Protein AF-0000000078892985 (afdb_homodimer)

Secondary structure (DSSP, 8-state):
----SS-EEEEEEEEEEETTEEEEEEEEEEEETTTTEEEEEEEEEESPSPSS-GGGTHHHHTTT-GGG-B--TTS--HHHHHHHTT-EEEEEEEEETTT--EEEEEEEEEEETTEEEEEEEEEEE---TTSTTTTT-EEEEPPEEEEEEEETTEEEEEEEEEEEETTS-EEEEEEEEEEEESSPPPTTPPPPPSEEEEEEEEEEEE-TTSSEEEEEEEEEEE---S-SS--SPPPP--/----SS-EEEEEEEEEEETTEEEEEEEEEEEETTTTEEEEEEEEEESPSPSS-GGGTHHHHTTT-GGG-B--TTS--HHHHHHHTT-EEEEEEEEETTT--EEEEEEEEEEETTEEEEEEEEEEE---TTSTTTTT-EEEEPPEEEEEEEETTEEEEEEEEEEEETTS-EEEEEEEEEEEESSPPPTTPPPPPSEEEEEEEEEEEE-TTSSEEEEEEEEEEE---S-SS--SPPPP--

Organism: Nematostella vectensis (NCBI:txid45351)

Sequence (476 aa):
MSLSKDAMKLHLILEGSVNGHCFEIHGEGEGKAFEGEQWSKFTVKKGGPLPFSFDLIAPCLKYGSKPFVKYPDDMTDFFKAAVENGGLSWERTMSLEQDGGFCSVVNTSKLDKDGLHYHMTFQGINLDPNGPVMKKMTMGWLPSVETNIPRGNTLVGDINMLLKVNDGSFLRVKFVTVYRFMKPVPAGFKMPPHHFIAFKLTRVENDADCNVVLLHEWGKAFSCFLPENPTLQLPKLKMSLSKDAMKLHLILEGSVNGHCFEIHGEGEGKAFEGEQWSKFTVKKGGPLPFSFDLIAPCLKYGSKPFVKYPDDMTDFFKAAVENGGLSWERTMSLEQDGGFCSVVNTSKLDKDGLHYHMTFQGINLDPNGPVMKKMTMGWLPSVETNIPRGNTLVGDINMLLKVNDGSFLRVKFVTVYRFMKPVPAGFKMPPHHFIAFKLTRVENDADCNVVLLHEWGKAFSCFLPENPTLQLPKLK

Radius of gyration: 23.19 Å; Cα contacts (8 Å, |Δi|>4): 1267; chains: 2; bounding box: 56×68×55 Å

Foldseek 3Di:
DADDQDKAKEWEWEWEDAARQTWIKIKIWIAGQAQQKIKIKMFTPPRPPPLWAPQVCLCCVPVVQQSSAHEDPPWDDLQRLQQVVFWKKKWKKKAFPVFRKIKIKIWIWHADPRGIYMYMYMYMHRGHCPDQGSNNFWDHWDKWKWKWADDPQKIKIWTWTWIAGNVGDTTIMIMIMIMHRPDDDDPPDDHTHTWMKIKDKDFDDADPSRSMTMIMMGIYIDHPPDDPDDPDDDDDPD/DADDQDKAKEWEWEWEDAARQTWIKIKIWIAGQAQQKIKIKMFTPPRPPPLWAPQVCLCCVPVVPQSSAHEDPPWDDLQRLLQVVFWKKKKKKKAFPVFRKIKIKIWIWHADPRGIYIYMYMYMHRGHCPDCGSNNFWDHWDKWKWKWADDPQKIKIWTWTWIAGNVGDTTIMIMIMIMHRPDDDDPPDDHTHTWMKIKDKDFDDAPPSRSMTMIMMGIYIDHPPDDPDDPDDDDDPD

Nearest PDB structures (foldseek):
  5lk4-assembly1_A  TM=9.755E-01  e=3.912E-30  Discosoma sp.
  8b7g-assembly1_A  TM=9.700E-01  e=2.233E-29  Discosoma sp.
  8arm-assembly1_A  TM=9.745E-01  e=8.707E-29  Discosoma sp.
  8u24-assembly1_A  TM=9.718E-01  e=2.731E-28  Corynactis californica
  8u21-assembly1_A  TM=9.761E-01  e=4.221E-28  Corynactis californica

pLDDT: mean 93.92, std 5.72, range [58.09, 98.81]

Structure (mmCIF, N/CA/C/O backbone):
data_AF-0000000078892985-model_v1
#
loop_
_entity.id
_entity.type
_entity.pdbx_description
1 polymer 'Uncharacterized protein'
#
loop_
_atom_site.group_PDB
_atom_site.id
_atom_site.type_symbol
_atom_site.label_atom_id
_atom_site.label_alt_id
_atom_site.label_comp_id
_atom_site.label_asym_id
_atom_site.label_entity_id
_atom_site.label_seq_id
_atom_site.pdbx_PDB_ins_code
_atom_site.Cartn_x
_atom_site.Cartn_y
_atom_site.Cartn_z
_atom_site.occupancy
_atom_site.B_iso_or_equiv
_atom_site.auth_seq_id
_atom_site.auth_comp_id
_atom_site.auth_asym_id
_atom_site.auth_atom_id
_atom_site.pdbx_PDB_model_num
ATOM 1 N N . MET A 1 1 ? 16.859 -16.016 -24.875 1 76.5 1 MET A N 1
ATOM 2 C CA . MET A 1 1 ? 15.461 -16.141 -25.266 1 76.5 1 MET A CA 1
ATOM 3 C C . MET A 1 1 ? 14.672 -14.914 -24.828 1 76.5 1 MET A C 1
ATOM 5 O O . MET A 1 1 ? 15.023 -14.258 -23.844 1 76.5 1 MET A O 1
ATOM 9 N N . SER A 1 2 ? 13.586 -14.57 -25.766 1 85.69 2 SER A N 1
ATOM 10 C CA . SER A 1 2 ? 12.812 -13.367 -25.484 1 85.69 2 SER A CA 1
ATOM 11 C C . SER A 1 2 ? 11.336 -13.688 -25.266 1 85.69 2 SER A C 1
ATOM 13 O O . SER A 1 2 ? 10.852 -14.719 -25.75 1 85.69 2 SER A O 1
ATOM 15 N N . LEU A 1 3 ? 10.773 -12.93 -24.438 1 89.94 3 LEU A N 1
ATOM 16 C CA . LEU A 1 3 ? 9.336 -13.062 -24.234 1 89.94 3 LEU A CA 1
ATOM 17 C C . LEU A 1 3 ? 8.57 -12.703 -25.5 1 89.94 3 LEU A C 1
ATOM 19 O O . LEU A 1 3 ? 8.969 -11.812 -26.25 1 89.94 3 LEU A O 1
ATOM 23 N N . SER A 1 4 ? 7.562 -13.414 -25.609 1 85.06 4 SER A N 1
ATOM 24 C CA . SER A 1 4 ? 6.715 -13.188 -26.781 1 85.06 4 SER A CA 1
ATOM 25 C C . SER A 1 4 ? 5.699 -12.078 -26.516 1 85.06 4 SER A C 1
ATOM 27 O O . SER A 1 4 ? 5.246 -11.898 -25.391 1 85.06 4 SER A O 1
ATOM 29 N N . LYS A 1 5 ? 5.32 -11.422 -27.594 1 84.44 5 LYS A N 1
ATOM 30 C CA . LYS A 1 5 ? 4.242 -10.438 -27.531 1 84.44 5 LYS A CA 1
ATOM 31 C C . LYS A 1 5 ? 2.877 -11.125 -27.5 1 84.44 5 LYS A C 1
ATOM 33 O O . LYS A 1 5 ? 1.882 -10.531 -27.094 1 84.44 5 LYS A O 1
ATOM 38 N N . ASP A 1 6 ? 2.914 -12.328 -27.922 1 88.31 6 ASP A N 1
ATOM 39 C CA . ASP A 1 6 ? 1.694 -13.133 -27.891 1 88.31 6 ASP A CA 1
ATOM 40 C C . ASP A 1 6 ? 1.544 -13.859 -26.562 1 88.31 6 ASP A C 1
ATOM 42 O O . ASP A 1 6 ? 2.438 -13.805 -25.703 1 88.31 6 ASP A O 1
ATOM 46 N N . ALA A 1 7 ? 0.354 -14.445 -26.516 1 91.81 7 ALA A N 1
ATOM 47 C CA . ALA A 1 7 ? 0.102 -15.203 -25.297 1 91.81 7 ALA A CA 1
ATOM 48 C C . ALA A 1 7 ? 1.139 -16.297 -25.109 1 91.81 7 ALA A C 1
ATOM 50 O O . ALA A 1 7 ? 1.478 -17.016 -26.047 1 91.81 7 ALA A O 1
ATOM 51 N N . MET A 1 8 ? 1.674 -16.359 -23.922 1 92.75 8 MET A N 1
ATOM 52 C CA . MET A 1 8 ? 2.672 -17.359 -23.562 1 92.75 8 MET A CA 1
ATOM 53 C C . MET A 1 8 ? 2.129 -18.312 -22.516 1 92.75 8 MET A C 1
ATOM 55 O O . MET A 1 8 ? 1.428 -17.891 -21.594 1 92.75 8 MET A O 1
ATOM 59 N N . LYS A 1 9 ? 2.586 -19.516 -22.688 1 94.31 9 LYS A N 1
ATOM 60 C CA . LYS A 1 9 ? 2.152 -20.516 -21.719 1 94.31 9 LYS A CA 1
ATOM 61 C C . LYS A 1 9 ? 2.943 -20.406 -20.422 1 94.31 9 LYS A C 1
ATOM 63 O O . LYS A 1 9 ? 4.078 -19.922 -20.406 1 94.31 9 LYS A O 1
ATOM 68 N N . LEU A 1 10 ? 2.301 -20.828 -19.406 1 93.88 10 LEU A N 1
ATOM 69 C CA . LEU A 1 10 ? 2.982 -20.922 -18.125 1 93.88 10 LEU A CA 1
ATOM 70 C C . LEU A 1 10 ? 2.744 -22.281 -17.484 1 93.88 10 LEU A C 1
ATOM 72 O O . LEU A 1 10 ? 1.665 -22.859 -17.625 1 93.88 10 LEU A O 1
ATOM 76 N N . HIS A 1 11 ? 3.736 -22.766 -16.828 1 95.75 11 HIS A N 1
ATOM 77 C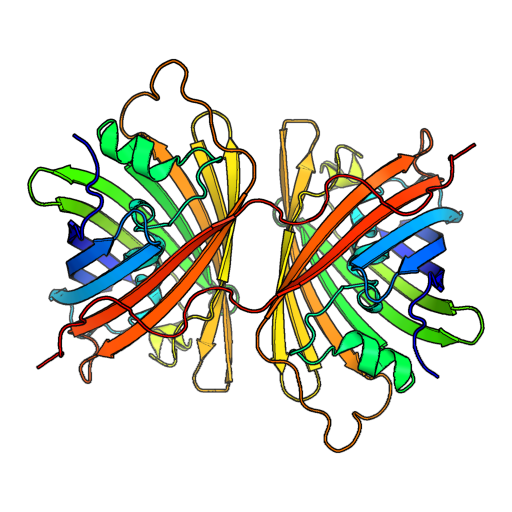 CA . HIS A 1 11 ? 3.748 -24.016 -16.078 1 95.75 11 HIS A CA 1
ATOM 78 C C . HIS A 1 11 ? 4.258 -23.781 -14.648 1 95.75 11 HIS A C 1
ATOM 80 O O . HIS A 1 11 ? 5.301 -23.156 -14.453 1 95.75 11 HIS A O 1
ATOM 86 N N . LEU A 1 12 ? 3.506 -24.328 -13.695 1 96.62 12 LEU A N 1
ATOM 87 C CA . LEU A 1 12 ? 3.891 -24.047 -12.312 1 96.62 12 LEU A CA 1
ATOM 88 C C . LEU A 1 12 ? 3.766 -25.312 -11.461 1 96.62 12 LEU A C 1
ATOM 90 O O . LEU A 1 12 ? 2.807 -26.062 -11.602 1 96.62 12 LEU A O 1
ATOM 94 N N . ILE A 1 13 ? 4.766 -25.562 -10.703 1 97.75 13 ILE A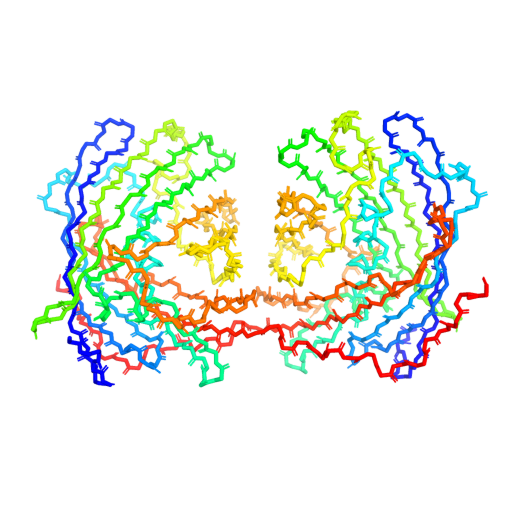 N 1
ATOM 95 C CA . ILE A 1 13 ? 4.727 -26.562 -9.648 1 97.75 13 ILE A CA 1
ATOM 96 C C . ILE A 1 13 ? 5.016 -25.922 -8.297 1 97.75 13 ILE A C 1
ATOM 98 O O . ILE A 1 13 ? 6.023 -25.219 -8.141 1 97.75 13 ILE A O 1
ATOM 102 N N . LEU A 1 14 ? 4.133 -26.125 -7.355 1 97.94 14 LEU A N 1
ATOM 103 C CA . LEU A 1 14 ? 4.305 -25.641 -5.988 1 97.94 14 LEU A CA 1
ATOM 104 C C . LEU A 1 14 ? 4.227 -26.797 -4.992 1 97.94 14 LEU A C 1
ATOM 106 O O . LEU A 1 14 ? 3.287 -27.594 -5.027 1 97.94 14 LEU A O 1
ATOM 110 N N . GLU A 1 15 ? 5.215 -26.906 -4.234 1 98.62 15 GLU A N 1
ATOM 111 C CA . GLU A 1 15 ? 5.207 -27.797 -3.072 1 98.62 15 GLU A CA 1
ATOM 112 C C . GLU A 1 15 ? 5.227 -27 -1.771 1 98.62 15 GLU A C 1
ATOM 114 O O . GLU A 1 15 ? 5.941 -26 -1.661 1 98.62 15 GLU A O 1
ATOM 119 N N . GLY A 1 16 ? 4.398 -27.469 -0.833 1 98.31 16 GLY A N 1
ATOM 120 C CA . GLY A 1 16 ? 4.387 -26.656 0.38 1 98.31 16 GLY A CA 1
ATOM 121 C C . GLY A 1 16 ? 3.777 -27.391 1.566 1 98.31 16 GLY A C 1
ATOM 122 O O . GLY A 1 16 ? 3.475 -28.578 1.485 1 98.31 16 GLY A O 1
ATOM 123 N N . SER A 1 17 ? 3.777 -26.672 2.611 1 98.81 17 SER A N 1
ATOM 124 C CA . SER A 1 17 ? 3.145 -27.141 3.844 1 98.81 17 SER A CA 1
ATOM 125 C C . SER A 1 17 ? 2.516 -25.969 4.605 1 98.81 17 SER A C 1
ATOM 127 O O . SER A 1 17 ? 3.057 -24.859 4.621 1 98.81 17 SER A O 1
ATOM 129 N N . VAL A 1 18 ? 1.396 -26.25 5.188 1 98.69 18 VAL A N 1
ATOM 130 C CA . VAL A 1 18 ? 0.729 -25.328 6.09 1 98.69 18 VAL A CA 1
ATOM 131 C C . VAL A 1 18 ? 0.391 -26.031 7.402 1 98.69 18 VAL A C 1
ATOM 133 O O . VAL A 1 18 ? -0.338 -27.031 7.406 1 98.69 18 VAL A O 1
ATOM 136 N N . ASN A 1 19 ? 0.901 -25.484 8.469 1 98.5 19 ASN A N 1
ATOM 137 C CA . ASN A 1 19 ? 0.7 -26.094 9.781 1 98.5 19 ASN A CA 1
ATOM 138 C C . ASN A 1 19 ? 0.963 -27.594 9.742 1 98.5 19 ASN A C 1
ATOM 140 O O . ASN A 1 19 ? 0.179 -28.375 10.281 1 98.5 19 ASN A O 1
ATOM 144 N N . GLY A 1 20 ? 1.975 -27.953 8.992 1 98.06 20 GLY A N 1
ATOM 145 C CA . GLY A 1 20 ? 2.406 -29.344 8.961 1 98.06 20 GLY A CA 1
ATOM 146 C C . GLY A 1 20 ? 1.74 -30.156 7.867 1 98.06 20 GLY A C 1
ATOM 147 O O . GLY A 1 20 ? 2.164 -31.266 7.57 1 98.06 20 GLY A O 1
ATOM 148 N N . HIS A 1 21 ? 0.676 -29.734 7.27 1 98.69 21 HIS A N 1
ATOM 149 C CA . HIS A 1 21 ? 0.018 -30.438 6.172 1 98.69 21 HIS A CA 1
ATOM 150 C C . HIS A 1 21 ? 0.73 -30.188 4.848 1 98.69 21 HIS A C 1
ATOM 152 O O . HIS A 1 21 ? 0.757 -29.047 4.363 1 98.69 21 HIS A O 1
ATOM 158 N N . CYS A 1 22 ? 1.201 -31.234 4.242 1 98.75 22 CYS A N 1
ATOM 159 C CA . CYS A 1 22 ? 1.949 -31.109 2.996 1 98.75 22 CYS A CA 1
ATOM 160 C C . CYS A 1 22 ? 1.02 -31.203 1.792 1 98.75 22 CYS A C 1
ATOM 162 O O . CYS A 1 22 ? 0.033 -31.938 1.815 1 98.75 22 CYS A O 1
ATOM 164 N N . PHE A 1 23 ? 1.357 -30.484 0.758 1 98.69 23 PHE A N 1
ATOM 165 C CA . PHE A 1 23 ? 0.546 -30.5 -0.454 1 98.69 23 PHE A CA 1
ATOM 166 C C . PHE A 1 23 ? 1.401 -30.188 -1.679 1 98.69 23 PHE A C 1
ATOM 168 O O . PHE A 1 23 ? 2.545 -29.75 -1.551 1 98.69 23 PHE A O 1
ATOM 175 N N . GLU A 1 24 ? 0.915 -30.5 -2.842 1 98.69 24 GLU A N 1
ATOM 176 C CA . GLU A 1 24 ? 1.517 -30.219 -4.141 1 98.69 24 GLU A CA 1
ATOM 177 C C . GLU A 1 24 ? 0.474 -29.703 -5.129 1 98.69 24 GLU A C 1
ATOM 179 O O . GLU A 1 24 ? -0.606 -30.281 -5.258 1 98.69 24 GLU A O 1
ATOM 184 N N . ILE A 1 25 ? 0.801 -28.625 -5.758 1 98.25 25 ILE A N 1
ATOM 185 C CA . ILE A 1 25 ? -0.111 -28 -6.715 1 98.25 25 ILE A CA 1
ATOM 186 C C . ILE A 1 25 ? 0.585 -27.844 -8.062 1 98.25 25 ILE A C 1
ATOM 188 O O . ILE A 1 25 ? 1.754 -27.453 -8.125 1 98.25 25 ILE A O 1
ATOM 192 N N . HIS A 1 26 ? -0.128 -28.172 -9.094 1 98.19 26 HIS A N 1
ATOM 193 C CA . HIS A 1 26 ? 0.319 -27.922 -10.453 1 98.19 26 HIS A CA 1
ATOM 194 C C . HIS A 1 26 ? -0.543 -26.859 -11.125 1 98.19 26 HIS A C 1
ATOM 196 O O . HIS A 1 26 ? -1.755 -26.797 -10.906 1 98.19 26 HIS A O 1
ATOM 202 N N . GLY A 1 27 ? 0.111 -26.062 -11.836 1 96.56 27 GLY A N 1
ATOM 203 C CA . GLY A 1 27 ? -0.599 -25 -12.555 1 96.56 27 GLY A CA 1
ATOM 204 C C . GLY A 1 27 ? -0.214 -24.922 -14.016 1 96.56 27 GLY A C 1
ATOM 205 O O . GLY A 1 27 ? 0.947 -25.125 -14.375 1 96.56 27 GLY A O 1
ATOM 206 N N . GLU A 1 28 ? -1.186 -24.625 -14.844 1 95.94 28 GLU A N 1
ATOM 207 C CA . GLU A 1 28 ? -1.007 -24.297 -16.25 1 95.94 28 GLU A CA 1
ATOM 208 C C . GLU A 1 28 ? -1.878 -23.109 -16.672 1 95.94 28 GLU A C 1
ATOM 210 O O . GLU A 1 28 ? -2.98 -22.938 -16.141 1 95.94 28 GLU A O 1
ATOM 215 N N . GLY A 1 29 ? -1.331 -22.375 -17.578 1 94.81 29 GLY A N 1
ATOM 216 C CA . GLY A 1 29 ? -2.076 -21.203 -18.016 1 94.81 29 GLY A CA 1
ATOM 217 C C . GLY A 1 29 ? -1.387 -20.438 -19.141 1 94.81 29 GLY A C 1
ATOM 218 O O . GLY A 1 29 ? -0.546 -21 -19.844 1 94.81 29 GLY A O 1
ATOM 219 N N . GLU A 1 30 ? -1.881 -19.297 -19.344 1 94.31 30 GLU A N 1
ATOM 220 C CA . GLU A 1 30 ? -1.261 -18.406 -20.328 1 94.31 30 GLU A CA 1
ATOM 221 C C . GLU A 1 30 ? -1.401 -16.953 -19.922 1 94.31 30 GLU A C 1
ATOM 223 O O . GLU A 1 30 ? -2.23 -16.609 -19.078 1 94.31 30 GLU A O 1
ATOM 228 N N . GLY A 1 31 ? -0.557 -16.188 -20.5 1 94.25 31 GLY A N 1
ATOM 229 C CA . GLY A 1 31 ? -0.594 -14.75 -20.25 1 94.25 31 GLY A CA 1
ATOM 230 C C . GLY A 1 31 ? 0.036 -13.938 -21.375 1 94.25 31 GLY A C 1
ATOM 231 O O . GLY A 1 31 ? 0.688 -14.492 -22.266 1 94.25 31 GLY A O 1
ATOM 232 N N . LYS A 1 32 ? -0.316 -12.719 -21.375 1 94 32 LYS A N 1
ATOM 233 C CA . LYS A 1 32 ? 0.289 -11.742 -22.266 1 94 32 LYS A CA 1
ATOM 234 C C . LYS A 1 32 ? 1.248 -10.828 -21.531 1 94 32 LYS A C 1
ATOM 236 O O . LYS A 1 32 ? 0.817 -9.883 -20.859 1 94 32 LYS A O 1
ATOM 241 N N . ALA A 1 33 ? 2.494 -11.062 -21.766 1 92.12 33 ALA A N 1
ATOM 242 C CA . ALA A 1 33 ? 3.561 -10.445 -20.969 1 92.12 33 ALA A CA 1
ATOM 243 C C . ALA A 1 33 ? 3.555 -8.93 -21.125 1 92.12 33 ALA A C 1
ATOM 245 O O . ALA A 1 33 ? 4.027 -8.211 -20.234 1 92.12 33 ALA A O 1
ATOM 246 N N . PHE A 1 34 ? 3.033 -8.438 -22.219 1 94.31 34 PHE A N 1
ATOM 247 C CA . PHE A 1 34 ? 3.154 -7.008 -22.469 1 94.31 34 PHE A CA 1
ATOM 248 C C . PHE A 1 34 ? 1.799 -6.32 -22.359 1 94.31 34 PHE A C 1
ATOM 250 O O . PHE A 1 34 ? 1.684 -5.121 -22.609 1 94.31 34 PHE A O 1
ATOM 257 N N . GLU A 1 35 ? 0.813 -7.105 -21.938 1 92.94 35 GLU A N 1
ATOM 258 C CA . GLU A 1 35 ? -0.516 -6.52 -21.781 1 92.94 35 GLU A CA 1
ATOM 259 C C . GLU A 1 35 ? -0.977 -6.582 -20.328 1 92.94 35 GLU A C 1
ATOM 261 O O . GLU A 1 35 ? -1.98 -5.965 -19.953 1 92.94 35 GLU A O 1
ATOM 266 N N . GLY A 1 36 ? -0.284 -7.367 -19.516 1 94.38 36 GLY A N 1
ATOM 267 C CA . GLY A 1 36 ? -0.538 -7.348 -18.078 1 94.38 36 GLY A CA 1
ATOM 268 C C . GLY A 1 36 ? -1.62 -8.32 -17.656 1 94.38 36 GLY A C 1
ATOM 269 O O . GLY A 1 36 ? -2.182 -8.195 -16.562 1 94.38 36 GLY A O 1
ATOM 270 N N . GLU A 1 37 ? -1.958 -9.258 -18.531 1 94.69 37 GLU A N 1
ATOM 271 C CA . GLU A 1 37 ? -3.045 -10.195 -18.266 1 94.69 37 GLU A CA 1
ATOM 272 C C . GLU A 1 37 ? -2.549 -11.633 -18.25 1 94.69 37 GLU A C 1
ATOM 274 O O . GLU A 1 37 ? -1.743 -12.023 -19.094 1 94.69 37 GLU A O 1
ATOM 279 N N . GLN A 1 38 ? -3.094 -12.406 -17.328 1 95.38 38 GLN A N 1
ATOM 280 C CA . GLN A 1 38 ? -2.803 -13.836 -17.297 1 95.38 38 GLN A CA 1
ATOM 281 C C . GLN A 1 38 ? -3.906 -14.609 -16.594 1 95.38 38 GLN A C 1
ATOM 283 O O . GLN A 1 38 ? -4.641 -14.047 -15.773 1 95.38 38 GLN A O 1
ATOM 288 N N . TRP A 1 39 ? -4.023 -15.836 -16.938 1 95.25 39 TRP A N 1
ATOM 289 C CA . TRP A 1 39 ? -4.852 -16.766 -16.188 1 95.25 39 TRP A CA 1
ATOM 290 C C . TRP A 1 39 ? -4.145 -18.109 -16.016 1 95.25 39 TRP A C 1
ATOM 292 O O . TRP A 1 39 ? -3.236 -18.438 -16.781 1 95.25 39 TRP A O 1
ATOM 302 N N . SER A 1 40 ? -4.52 -18.812 -15 1 95.88 40 SER A N 1
ATOM 303 C CA . SER A 1 40 ? -3.996 -20.156 -14.766 1 95.88 40 SER A CA 1
ATOM 304 C C . SER A 1 40 ? -5.023 -21.031 -14.062 1 95.88 40 SER A C 1
ATOM 306 O O . SER A 1 40 ? -5.816 -20.547 -13.258 1 95.88 40 SER A O 1
ATOM 308 N N . LYS A 1 41 ? -4.965 -22.25 -14.461 1 96.81 41 LYS A N 1
ATOM 309 C CA . LYS A 1 41 ? -5.699 -23.312 -13.766 1 96.81 41 LYS A CA 1
ATOM 310 C C . LYS A 1 41 ? -4.777 -24.109 -12.852 1 96.81 41 LYS A C 1
ATOM 312 O O . LYS A 1 41 ? -3.748 -24.625 -13.289 1 96.81 41 LYS A O 1
ATOM 317 N N . PHE A 1 42 ? -5.18 -24.203 -11.625 1 97.25 42 PHE A N 1
ATOM 318 C CA . PHE A 1 42 ? -4.359 -24.906 -10.648 1 97.25 42 PHE A CA 1
ATOM 319 C C . PHE A 1 42 ? -5.07 -26.156 -10.141 1 97.25 42 PHE A C 1
ATOM 321 O O . PHE A 1 42 ? -6.285 -26.141 -9.914 1 97.25 42 PHE A O 1
ATOM 328 N N . THR A 1 43 ? -4.324 -27.203 -10 1 98 43 THR A N 1
ATOM 329 C CA . THR A 1 43 ? -4.848 -28.469 -9.492 1 98 43 THR A CA 1
ATOM 330 C C . THR A 1 43 ? -4.023 -28.953 -8.305 1 98 43 THR A C 1
ATOM 332 O O . THR A 1 43 ? -2.797 -29.062 -8.398 1 98 43 THR A O 1
ATOM 335 N N . VAL A 1 44 ? -4.699 -29.266 -7.238 1 98.25 44 VAL A N 1
ATOM 336 C CA . VAL A 1 44 ? -4.047 -29.922 -6.109 1 98.25 44 VAL A CA 1
ATOM 337 C C . VAL A 1 44 ? -3.781 -31.391 -6.438 1 98.25 44 VAL A C 1
ATOM 339 O O . VAL A 1 44 ? -4.711 -32.188 -6.504 1 98.25 44 VAL A O 1
ATOM 342 N N . LYS A 1 45 ? -2.539 -31.688 -6.543 1 98.62 45 LYS A N 1
ATOM 343 C CA . LYS A 1 45 ? -2.166 -33.031 -6.957 1 98.62 45 LYS A CA 1
ATOM 344 C C . LYS A 1 45 ? -1.958 -33.938 -5.75 1 98.62 45 LYS A C 1
ATOM 346 O O . LYS A 1 45 ? -2.189 -35.156 -5.828 1 98.62 45 LYS A O 1
ATOM 351 N N . LYS A 1 46 ? -1.5 -33.438 -4.758 1 98.44 46 LYS A N 1
ATOM 352 C CA . LYS A 1 46 ? -1.303 -34.156 -3.496 1 98.44 46 LYS A CA 1
ATOM 353 C C . LYS A 1 46 ? -1.761 -33.281 -2.311 1 98.44 46 LYS A C 1
ATOM 355 O O . LYS A 1 46 ? -1.594 -32.062 -2.312 1 98.44 46 LYS A O 1
ATOM 360 N N . GLY A 1 47 ? -2.334 -34.031 -1.316 1 97.94 47 GLY A N 1
ATOM 361 C CA . GLY A 1 47 ? -2.686 -33.375 -0.074 1 97.94 47 GLY A CA 1
ATOM 362 C C . GLY A 1 47 ? -4.059 -32.719 -0.114 1 97.94 47 GLY A C 1
ATOM 363 O O . GLY A 1 47 ? -4.391 -31.906 0.754 1 97.94 47 GLY A O 1
ATOM 364 N N . GLY A 1 48 ? -4.852 -33 -1.164 1 95.44 48 GLY A N 1
ATOM 365 C CA . GLY A 1 48 ? -6.191 -32.438 -1.25 1 95.44 48 GLY A CA 1
ATOM 366 C C . GLY A 1 48 ? -7.23 -33.281 -0.535 1 95.44 48 GLY A C 1
ATOM 367 O O . GLY A 1 48 ? -6.984 -34.438 -0.221 1 95.44 48 GLY A O 1
ATOM 368 N N . PRO A 1 49 ? -8.289 -32.719 -0.323 1 97 49 PRO A N 1
ATOM 369 C CA . PRO A 1 49 ? -8.594 -31.281 -0.302 1 97 49 PRO A CA 1
ATOM 370 C C . PRO A 1 49 ? -7.789 -30.516 0.746 1 97 49 PRO A C 1
ATOM 372 O O . PRO A 1 49 ? -7.551 -31.031 1.842 1 97 49 PRO A O 1
ATOM 375 N N . LEU A 1 50 ? -7.375 -29.359 0.472 1 98.19 50 LEU A N 1
ATOM 376 C CA . LEU A 1 50 ? -6.566 -28.562 1.396 1 98.19 50 LEU A CA 1
ATOM 377 C C . LEU A 1 50 ? -7.348 -28.234 2.664 1 98.19 50 LEU A C 1
ATOM 379 O O . LEU A 1 50 ? -8.523 -27.859 2.594 1 98.19 50 LEU A O 1
ATOM 383 N N . PRO A 1 51 ? -6.777 -28.359 3.744 1 98.19 51 PRO A N 1
ATOM 384 C CA . PRO A 1 51 ? -7.473 -28.031 4.992 1 98.19 51 PRO A CA 1
ATOM 385 C C . PRO A 1 51 ? -7.453 -26.547 5.305 1 98.19 51 PRO A C 1
ATOM 387 O O . PRO A 1 51 ? -7.672 -26.141 6.449 1 98.19 51 PRO A O 1
ATOM 390 N N . PHE A 1 52 ? -7.113 -25.766 4.438 1 98.44 52 PHE A N 1
ATOM 391 C CA . PHE A 1 52 ? -7.09 -24.312 4.547 1 98.44 52 PHE A CA 1
ATOM 392 C C . PHE A 1 52 ? -7.57 -23.656 3.252 1 98.44 52 PHE A C 1
ATOM 394 O O . PHE A 1 52 ? -7.742 -24.344 2.238 1 98.44 52 PHE A O 1
ATOM 401 N N . SER A 1 53 ? -7.797 -22.391 3.297 1 97.81 53 SER A N 1
ATOM 402 C CA . SER A 1 53 ? -8.312 -21.656 2.146 1 97.81 53 SER A CA 1
ATOM 403 C C . SER A 1 53 ? -7.266 -21.547 1.042 1 97.81 53 SER A C 1
ATOM 405 O O . SER A 1 53 ? -6.117 -21.172 1.299 1 97.81 53 SER A O 1
ATOM 407 N N . PHE A 1 54 ? -7.707 -21.812 -0.193 1 97.75 54 PHE A N 1
ATOM 408 C CA . PHE A 1 54 ? -6.836 -21.672 -1.355 1 97.75 54 PHE A CA 1
ATOM 409 C C . PHE A 1 54 ? -6.344 -20.234 -1.498 1 97.75 54 PHE A C 1
ATOM 411 O O . PHE A 1 54 ? -5.266 -20 -2.039 1 97.75 54 PHE A O 1
ATOM 418 N N . ASP A 1 55 ? -7.059 -19.297 -0.946 1 97.38 55 ASP A N 1
ATOM 419 C CA . ASP A 1 55 ? -6.723 -17.875 -1.046 1 97.38 55 ASP A CA 1
ATOM 420 C C . ASP A 1 55 ? -5.375 -17.594 -0.384 1 97.38 55 ASP A C 1
ATOM 422 O O . ASP A 1 55 ? -4.711 -16.609 -0.721 1 97.38 55 ASP A O 1
ATOM 426 N N . LEU A 1 56 ? -4.996 -18.438 0.532 1 97.94 56 LEU A N 1
ATOM 427 C CA . LEU A 1 56 ? -3.717 -18.234 1.205 1 97.94 56 LEU A CA 1
ATOM 428 C C . LEU A 1 56 ? -2.562 -18.312 0.214 1 97.94 56 LEU A C 1
ATOM 430 O O . LEU A 1 56 ? -1.604 -17.547 0.303 1 97.94 56 LEU A O 1
ATOM 434 N N . ILE A 1 57 ? -2.654 -19.219 -0.738 1 97.25 57 ILE A N 1
ATOM 435 C CA . ILE A 1 57 ? -1.512 -19.484 -1.603 1 97.25 57 ILE A CA 1
ATOM 436 C C . ILE A 1 57 ? -1.701 -18.781 -2.947 1 97.25 57 ILE A 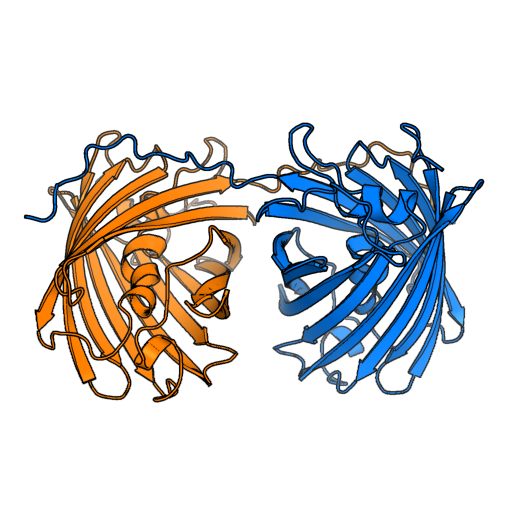C 1
ATOM 438 O O . ILE A 1 57 ? -0.752 -18.656 -3.723 1 97.25 57 ILE A O 1
ATOM 442 N N . ALA A 1 58 ? -2.906 -18.281 -3.242 1 96.5 58 ALA A N 1
ATOM 443 C CA . ALA A 1 58 ? -3.25 -17.703 -4.539 1 96.5 58 ALA A CA 1
ATOM 444 C C . ALA A 1 58 ? -2.281 -16.578 -4.914 1 96.5 58 ALA A C 1
ATOM 446 O O . ALA A 1 58 ? -1.807 -16.516 -6.051 1 96.5 58 ALA A O 1
ATOM 447 N N . PRO A 1 59 ? -1.891 -15.703 -3.98 1 94.75 59 PRO A N 1
ATOM 448 C CA . PRO A 1 59 ? -0.969 -14.633 -4.355 1 94.75 59 PRO A CA 1
ATOM 449 C C . PRO A 1 59 ? 0.394 -15.156 -4.805 1 94.75 59 PRO A C 1
ATOM 451 O O . PRO A 1 59 ? 1.074 -14.508 -5.605 1 94.75 59 PRO A O 1
ATOM 454 N N . CYS A 1 60 ? 0.785 -16.219 -4.305 1 92.06 60 CYS A N 1
ATOM 455 C CA . CYS A 1 60 ? 2.07 -16.797 -4.684 1 92.06 60 CYS A CA 1
ATOM 456 C C . CYS A 1 60 ? 2.002 -17.406 -6.078 1 92.06 60 CYS A C 1
ATOM 458 O O . CYS A 1 60 ? 3 -17.438 -6.801 1 92.06 60 CYS A O 1
ATOM 460 N N . LEU A 1 61 ? 0.892 -17.844 -6.359 1 87.88 61 LEU A N 1
ATOM 461 C CA . LEU A 1 61 ? 0.685 -18.484 -7.652 1 87.88 61 LEU A CA 1
ATOM 462 C C . LEU A 1 61 ? 0.545 -17.453 -8.758 1 87.88 61 LEU A C 1
ATOM 464 O O . LEU A 1 61 ? 1.068 -17.641 -9.859 1 87.88 61 LEU A O 1
ATOM 468 N N . LYS A 1 62 ? -0.067 -16.375 -8.422 1 79.44 62 LYS A N 1
ATOM 469 C CA . LYS A 1 62 ? -0.335 -15.398 -9.469 1 79.44 62 LYS A CA 1
ATOM 470 C C . LYS A 1 62 ? 0.495 -14.133 -9.258 1 79.44 62 LYS A C 1
ATOM 472 O O . LYS A 1 62 ? 1.327 -13.789 -10.102 1 79.44 62 LYS A O 1
ATOM 477 N N . TYR A 1 63 ? 0.378 -13.469 -8.102 1 74.69 63 TYR A N 1
ATOM 478 C CA . TYR A 1 63 ? 1.171 -12.289 -7.789 1 74.69 63 TYR A CA 1
ATOM 479 C C . TYR A 1 63 ? 2.662 -12.594 -7.855 1 74.69 63 TYR A C 1
ATOM 481 O O . TYR A 1 63 ? 3.477 -11.703 -8.094 1 74.69 63 TYR A O 1
ATOM 489 N N . GLY A 1 64 ? 2.998 -13.82 -7.906 1 71.56 64 GLY A N 1
ATOM 490 C CA . GLY A 1 64 ? 4.379 -14.25 -8.047 1 71.56 64 GLY A CA 1
ATOM 491 C C . GLY A 1 64 ? 4.832 -14.344 -9.492 1 71.56 64 GLY A C 1
ATOM 492 O O . GLY A 1 64 ? 6.027 -14.477 -9.766 1 71.56 64 GLY A O 1
ATOM 493 N N . SER A 1 65 ? 3.852 -14.203 -10.375 1 82.5 65 SER A N 1
ATOM 494 C CA . SER A 1 65 ? 4.172 -14.289 -11.797 1 82.5 65 SER A CA 1
ATOM 495 C C . SER A 1 65 ? 4.391 -12.906 -12.398 1 82.5 65 SER A C 1
ATOM 497 O O . SER A 1 65 ? 3.689 -12.516 -13.336 1 82.5 65 SER A O 1
ATOM 499 N N . LYS A 1 66 ? 5.387 -12.305 -12.055 1 92.44 66 LYS A N 1
ATOM 500 C CA . LYS A 1 66 ? 5.676 -10.891 -12.281 1 92.44 66 LYS A CA 1
ATOM 501 C C . LYS A 1 66 ? 6.023 -10.625 -13.742 1 92.44 66 LYS A C 1
ATOM 503 O O . LYS A 1 66 ? 5.766 -9.539 -14.258 1 92.44 66 LYS A O 1
ATOM 508 N N . PRO A 1 67 ? 6.453 -11.633 -14.445 1 94.06 67 PRO A N 1
ATOM 509 C CA . PRO A 1 67 ? 6.828 -11.367 -15.836 1 94.06 67 PRO A CA 1
ATOM 510 C C . PRO A 1 67 ? 5.633 -10.977 -16.703 1 94.06 67 PRO A C 1
ATOM 512 O O . PRO A 1 67 ? 5.812 -10.453 -17.797 1 94.06 67 PRO A O 1
ATOM 515 N N . PHE A 1 68 ? 4.461 -11.18 -16.266 1 94.12 68 PHE A N 1
ATOM 516 C CA . PHE A 1 68 ? 3.279 -10.844 -17.062 1 94.12 68 PHE A CA 1
ATOM 517 C C . PHE A 1 68 ? 2.777 -9.445 -16.703 1 94.12 68 PHE A C 1
ATOM 519 O O . PHE A 1 68 ? 1.797 -8.969 -17.281 1 94.12 68 PHE A O 1
ATOM 526 N N . VAL A 1 69 ? 3.426 -8.758 -15.836 1 95.06 69 VAL A N 1
ATOM 527 C CA . VAL A 1 69 ? 3.043 -7.395 -15.484 1 95.06 69 VAL A CA 1
ATOM 528 C C . VAL A 1 69 ? 3.354 -6.453 -16.656 1 95.06 69 VAL A C 1
ATOM 530 O O . VAL A 1 69 ? 4.422 -6.543 -17.25 1 95.06 69 VAL A O 1
ATOM 533 N N . LYS A 1 70 ? 2.457 -5.625 -16.984 1 94.75 70 LYS A N 1
ATOM 534 C CA . LYS A 1 70 ? 2.699 -4.625 -18.016 1 94.75 70 LYS A CA 1
ATOM 535 C C . LYS A 1 70 ? 3.492 -3.443 -17.469 1 94.75 70 LYS A C 1
ATOM 537 O O . LYS A 1 70 ? 3.068 -2.797 -16.516 1 94.75 70 LYS A O 1
ATOM 542 N N . TYR A 1 71 ? 4.551 -3.131 -18.062 1 94.69 71 TYR A N 1
ATOM 543 C CA . TYR A 1 71 ? 5.355 -1.959 -17.719 1 94.69 71 TYR A CA 1
ATOM 544 C C . TYR A 1 71 ? 5.207 -0.875 -18.781 1 94.69 71 TYR A C 1
ATOM 546 O O . TYR A 1 71 ? 5.035 -1.176 -19.969 1 94.69 71 TYR A O 1
ATOM 554 N N . PRO A 1 72 ? 5.242 0.293 -18.312 1 92.5 72 PRO A N 1
ATOM 555 C CA . PRO A 1 72 ? 5.277 1.348 -19.328 1 92.5 72 PRO A CA 1
ATOM 556 C C . PRO A 1 72 ? 6.574 1.347 -20.141 1 92.5 72 PRO A C 1
ATOM 558 O O . PRO A 1 72 ? 7.59 0.824 -19.688 1 92.5 72 PRO A O 1
ATOM 561 N N . ASP A 1 73 ? 6.523 2.006 -21.25 1 91.38 73 ASP A N 1
ATOM 562 C CA . ASP A 1 73 ? 7.645 1.967 -22.188 1 91.38 73 ASP A CA 1
ATOM 563 C C . ASP A 1 73 ? 8.867 2.678 -21.609 1 91.38 73 ASP A C 1
ATOM 565 O O . ASP A 1 73 ? 10.008 2.336 -21.938 1 91.38 73 ASP A O 1
ATOM 569 N N . ASP A 1 74 ? 8.672 3.623 -20.781 1 89.88 74 ASP A N 1
ATOM 570 C CA . ASP A 1 74 ? 9.766 4.48 -20.328 1 89.88 74 ASP A CA 1
ATOM 571 C C . ASP A 1 74 ? 10.328 3.984 -19 1 89.88 74 ASP A C 1
ATOM 573 O O . ASP A 1 74 ? 11.062 4.711 -18.328 1 89.88 74 ASP A O 1
ATOM 577 N N . MET A 1 75 ? 10 2.82 -18.641 1 93.12 75 MET A N 1
ATOM 578 C CA . MET A 1 75 ? 10.516 2.262 -17.391 1 93.12 75 MET A CA 1
ATOM 579 C C . MET A 1 75 ? 11.102 0.874 -17.625 1 93.12 75 MET A C 1
ATOM 581 O O . MET A 1 75 ? 10.484 0.035 -18.281 1 93.12 75 MET A O 1
ATOM 585 N N . THR A 1 76 ? 12.203 0.697 -17.047 1 94.75 76 THR A N 1
ATOM 586 C CA . THR A 1 76 ? 12.852 -0.605 -17.125 1 94.75 76 THR A CA 1
ATOM 587 C C . THR A 1 76 ? 11.992 -1.684 -16.469 1 94.75 76 THR A C 1
ATOM 589 O O . THR A 1 76 ? 11.477 -1.495 -15.367 1 94.75 76 THR A O 1
ATOM 592 N N . ASP A 1 77 ? 11.883 -2.727 -17.203 1 95.81 77 ASP A N 1
ATOM 593 C CA . ASP A 1 77 ? 11.172 -3.891 -16.688 1 95.81 77 ASP A CA 1
ATOM 594 C C . ASP A 1 77 ? 12.141 -4.918 -16.109 1 95.81 77 ASP A C 1
ATOM 596 O O . ASP A 1 77 ? 12.711 -5.727 -16.844 1 95.81 77 ASP A O 1
ATOM 600 N N . PHE A 1 78 ? 12.266 -4.934 -14.82 1 97.44 78 PHE A N 1
ATOM 601 C CA . PHE A 1 78 ? 13.203 -5.781 -14.094 1 97.44 78 PHE A CA 1
ATOM 602 C C . PHE A 1 78 ? 12.883 -7.254 -14.312 1 97.44 78 PHE A C 1
ATOM 604 O O . PHE A 1 78 ? 13.781 -8.07 -14.508 1 97.44 78 PHE A O 1
ATOM 611 N N . PHE A 1 79 ? 11.656 -7.66 -14.289 1 97.19 79 PHE A N 1
ATOM 612 C CA . PHE A 1 79 ? 11.211 -9.047 -14.281 1 97.19 79 PHE A CA 1
ATOM 613 C C . PHE A 1 79 ? 11.438 -9.695 -15.641 1 97.19 79 PHE A C 1
ATOM 615 O O . PHE A 1 79 ? 11.961 -10.812 -15.727 1 97.19 79 PHE A O 1
ATOM 622 N N . LYS A 1 80 ? 11.023 -9.023 -16.641 1 95.75 80 LYS A N 1
ATOM 623 C CA . LYS A 1 80 ? 11.242 -9.547 -17.984 1 95.75 80 LYS A CA 1
ATOM 624 C C . LYS A 1 80 ? 12.734 -9.641 -18.297 1 95.75 80 LYS A C 1
ATOM 626 O O . LYS A 1 80 ? 13.188 -10.625 -18.875 1 95.75 80 LYS A O 1
ATOM 631 N N . ALA A 1 81 ? 13.43 -8.641 -17.875 1 96.19 81 ALA A N 1
ATOM 632 C CA . ALA A 1 81 ? 14.875 -8.68 -18.078 1 96.19 81 ALA A CA 1
ATOM 633 C C . ALA A 1 81 ? 15.492 -9.891 -17.391 1 96.19 81 ALA A C 1
ATOM 635 O O . ALA A 1 81 ? 16.375 -10.555 -17.953 1 96.19 81 ALA A O 1
ATOM 636 N N . ALA A 1 82 ? 15.086 -10.164 -16.234 1 96.81 82 ALA A N 1
ATOM 637 C CA . ALA A 1 82 ? 15.633 -11.273 -15.453 1 96.81 82 ALA A CA 1
ATOM 638 C C . ALA A 1 82 ? 15.344 -12.609 -16.125 1 96.81 82 ALA A C 1
ATOM 640 O O . ALA A 1 82 ? 16.25 -13.43 -16.312 1 96.81 82 ALA A O 1
ATOM 641 N N . VAL A 1 83 ? 14.102 -12.828 -16.531 1 96 83 VAL A N 1
ATOM 642 C CA . VAL A 1 83 ? 13.75 -14.117 -17.094 1 96 83 VAL A CA 1
ATOM 643 C C . VAL A 1 83 ? 14.438 -14.297 -18.453 1 96 83 VAL A C 1
ATOM 645 O O . VAL A 1 83 ? 14.797 -15.406 -18.828 1 96 83 VAL A O 1
ATOM 648 N N . GLU A 1 84 ? 14.578 -13.227 -19.156 1 95.06 84 GLU A N 1
ATOM 649 C CA . GLU A 1 84 ? 15.25 -13.297 -20.453 1 95.06 84 GLU A CA 1
ATOM 650 C C . GLU A 1 84 ? 16.75 -13.516 -20.266 1 95.06 84 GLU A C 1
ATOM 652 O O . GLU A 1 84 ? 17.422 -13.992 -21.188 1 95.06 84 GLU A O 1
ATOM 657 N N . ASN A 1 85 ? 17.266 -13.062 -19.109 1 95.62 85 ASN A N 1
ATOM 658 C CA . ASN A 1 85 ? 18.688 -13.25 -18.781 1 95.62 85 ASN A CA 1
ATOM 659 C C . ASN A 1 85 ? 18.906 -14.508 -17.953 1 95.62 85 ASN A C 1
ATOM 661 O O . ASN A 1 85 ? 19.703 -14.5 -17 1 95.62 85 ASN A O 1
ATOM 665 N N . GLY A 1 86 ? 18.156 -15.484 -18.094 1 95.12 86 GLY A N 1
ATOM 666 C CA . GLY A 1 86 ? 18.453 -16.781 -17.484 1 95.12 86 GLY A CA 1
ATOM 667 C C . GLY A 1 86 ? 17.516 -17.109 -16.344 1 95.12 86 GLY A C 1
ATOM 668 O O . GLY A 1 86 ? 17.547 -18.234 -15.82 1 95.12 86 GLY A O 1
ATOM 669 N N . GLY A 1 87 ? 16.844 -16.172 -15.812 1 97.19 87 GLY A N 1
ATOM 670 C CA . GLY A 1 87 ? 15.859 -16.547 -14.812 1 97.19 87 GLY A CA 1
ATOM 671 C C . GLY A 1 87 ? 15.641 -15.5 -13.75 1 97.19 87 GLY A C 1
ATOM 672 O O . GLY A 1 87 ? 16.5 -14.641 -13.531 1 97.19 87 GLY A O 1
ATOM 673 N N . LEU A 1 88 ? 14.523 -15.586 -13.102 1 97.69 88 LEU A N 1
ATOM 674 C CA . LEU A 1 88 ? 14.117 -14.758 -11.977 1 97.69 88 LEU A CA 1
ATOM 675 C C . LEU A 1 88 ? 13.938 -15.602 -10.719 1 97.69 88 LEU A C 1
ATOM 677 O O . LEU A 1 88 ? 13.375 -16.703 -10.773 1 97.69 88 LEU A O 1
ATOM 681 N N . SER A 1 89 ? 14.445 -15.148 -9.664 1 97.94 89 SER A N 1
ATOM 682 C CA . SER A 1 89 ? 14.141 -15.75 -8.367 1 97.94 89 SER A CA 1
ATOM 683 C C . SER A 1 89 ? 13.586 -14.719 -7.398 1 97.94 89 SER A C 1
ATOM 685 O O . SER A 1 89 ? 13.867 -13.523 -7.523 1 97.94 89 SER A O 1
ATOM 687 N N . TRP A 1 90 ? 12.742 -15.172 -6.539 1 97.75 90 TRP A N 1
ATOM 688 C CA . TRP A 1 90 ? 12.328 -14.266 -5.473 1 97.75 90 TRP A CA 1
ATOM 689 C C . TRP A 1 90 ? 11.992 -15.039 -4.203 1 97.75 90 TRP A C 1
ATOM 691 O O . TRP A 1 90 ? 11.711 -16.234 -4.254 1 97.75 90 TRP A O 1
ATOM 701 N N . GLU A 1 91 ? 12.18 -14.422 -3.082 1 98 91 GLU A N 1
ATOM 702 C CA . GLU A 1 91 ? 11.781 -14.852 -1.744 1 98 91 GLU A CA 1
ATOM 703 C C . GLU A 1 91 ? 10.75 -13.898 -1.148 1 98 91 GLU A C 1
ATOM 705 O O . GLU A 1 91 ? 10.883 -12.68 -1.259 1 98 91 GLU A O 1
ATOM 710 N N . ARG A 1 92 ? 9.695 -14.484 -0.627 1 97.69 92 ARG A N 1
ATOM 711 C CA . ARG A 1 92 ? 8.594 -13.695 -0.093 1 97.69 92 ARG A CA 1
ATOM 712 C C . ARG A 1 92 ? 8.227 -14.148 1.315 1 97.69 92 ARG A C 1
ATOM 714 O O . ARG A 1 92 ? 8.219 -15.352 1.604 1 97.69 92 ARG A O 1
ATOM 721 N N . THR A 1 93 ? 8.031 -13.211 2.121 1 97.56 93 THR A N 1
ATOM 722 C CA . THR A 1 93 ? 7.406 -13.484 3.41 1 97.56 93 THR A CA 1
ATOM 723 C C . THR A 1 93 ? 6.004 -12.883 3.469 1 97.56 93 THR A C 1
ATOM 725 O O . THR A 1 93 ? 5.746 -11.828 2.879 1 97.56 93 THR A O 1
ATOM 728 N N . MET A 1 94 ? 5.16 -13.602 4.129 1 97.69 94 MET A N 1
ATOM 729 C CA . MET A 1 94 ? 3.791 -13.172 4.402 1 97.69 94 MET A CA 1
ATOM 730 C C . MET A 1 94 ? 3.496 -13.219 5.898 1 97.69 94 MET A C 1
ATOM 732 O O . MET A 1 94 ? 3.699 -14.242 6.547 1 97.69 94 MET A O 1
ATOM 736 N N . SER A 1 95 ? 3.088 -12.141 6.391 1 96.94 95 SER A N 1
ATOM 737 C CA . SER A 1 95 ? 2.654 -12.086 7.781 1 96.94 95 SER A CA 1
ATOM 738 C C . SER A 1 95 ? 1.164 -11.773 7.883 1 96.94 95 SER A C 1
ATOM 740 O O . SER A 1 95 ? 0.719 -10.703 7.473 1 96.94 95 SER A O 1
ATOM 742 N N . LEU A 1 96 ? 0.453 -12.727 8.461 1 97.81 96 LEU A N 1
ATOM 743 C CA . LEU A 1 96 ? -0.98 -12.539 8.648 1 97.81 96 LEU A CA 1
ATOM 744 C C . LEU A 1 96 ? -1.268 -11.883 9.992 1 97.81 96 LEU A C 1
ATOM 746 O O . LEU A 1 96 ? -1.25 -12.547 11.031 1 97.81 96 LEU A O 1
ATOM 750 N N . GLU A 1 97 ? -1.544 -10.633 10.047 1 92.06 97 GLU A N 1
ATOM 751 C CA . GLU A 1 97 ? -1.546 -9.812 11.258 1 92.06 97 GLU A CA 1
ATOM 752 C C . GLU A 1 97 ? -2.602 -10.289 12.25 1 92.06 97 GLU A C 1
ATOM 754 O O . GLU A 1 97 ? -2.301 -10.516 13.422 1 92.06 97 GLU A O 1
ATOM 759 N N . GLN A 1 98 ? -3.887 -10.484 11.953 1 92.12 98 GLN A N 1
ATOM 760 C CA . GLN A 1 98 ? -4.953 -10.875 12.867 1 92.12 98 GLN A CA 1
ATOM 761 C C . GLN A 1 98 ? -4.949 -12.383 13.117 1 92.12 98 GLN A C 1
ATOM 763 O O . GLN A 1 98 ? -5.598 -12.859 14.047 1 92.12 98 GLN A O 1
ATOM 768 N N . ASP A 1 99 ? -4.203 -13.094 12.359 1 95.94 99 ASP A N 1
ATOM 769 C CA . ASP A 1 99 ? -4.203 -14.547 12.383 1 95.94 99 ASP A CA 1
ATOM 770 C C . ASP A 1 99 ? -3.006 -15.086 13.172 1 95.94 99 ASP A C 1
ATOM 772 O O . ASP A 1 99 ? -3.098 -16.141 13.812 1 95.94 99 ASP A O 1
ATOM 776 N N . GLY A 1 100 ? -1.907 -14.391 13.148 1 96.25 100 GLY A N 1
ATOM 777 C CA . GLY A 1 100 ? -0.668 -14.852 13.758 1 96.25 100 GLY A CA 1
ATOM 778 C C . GLY A 1 100 ? 0.142 -15.758 12.859 1 96.25 100 GLY A C 1
ATOM 779 O O . GLY A 1 100 ? 1.266 -16.141 13.195 1 96.25 100 GLY A O 1
ATOM 780 N N . GLY A 1 101 ? -0.364 -16.047 11.703 1 98.19 101 GLY A N 1
ATOM 781 C CA . GLY A 1 101 ? 0.3 -16.922 10.75 1 98.19 101 GLY A CA 1
ATOM 782 C C . GLY A 1 101 ? 1.449 -16.25 10.023 1 98.19 101 GLY A C 1
ATOM 783 O O . GLY A 1 101 ? 1.457 -15.023 9.859 1 98.19 101 GLY A O 1
ATOM 784 N N . PHE A 1 102 ? 2.369 -17.047 9.648 1 98.44 102 PHE A N 1
ATOM 785 C CA . PHE A 1 102 ? 3.533 -16.609 8.898 1 98.44 102 PHE A CA 1
ATOM 786 C C . PHE A 1 102 ? 3.842 -17.578 7.758 1 98.44 102 PHE A C 1
ATOM 788 O O . PHE A 1 102 ? 3.793 -18.797 7.941 1 98.44 102 PHE A O 1
ATOM 795 N N . CYS A 1 103 ? 4.102 -17.016 6.578 1 98.44 103 CYS A N 1
ATOM 796 C CA . CYS A 1 103 ? 4.457 -17.844 5.434 1 98.44 103 CYS A CA 1
ATOM 797 C C . CYS A 1 103 ? 5.762 -17.375 4.801 1 98.44 103 CYS A C 1
ATOM 799 O O . CYS A 1 103 ? 6.062 -16.172 4.809 1 98.44 103 CYS A O 1
ATOM 801 N N . SER A 1 104 ? 6.504 -18.297 4.312 1 98.56 104 SER A N 1
ATOM 802 C CA . SER A 1 104 ? 7.684 -18.062 3.482 1 98.56 104 SER A CA 1
ATOM 803 C C . SER A 1 104 ? 7.574 -18.797 2.15 1 98.56 104 SER A C 1
ATOM 805 O O . SER A 1 104 ? 7.188 -19.969 2.109 1 98.56 104 SER A O 1
ATOM 807 N N . VAL A 1 105 ? 7.855 -18.094 1.134 1 98.06 105 VAL A N 1
ATOM 808 C CA . VAL A 1 105 ? 7.734 -18.656 -0.208 1 98.06 105 VAL A CA 1
ATOM 809 C C . VAL A 1 105 ? 9.008 -18.375 -1.001 1 98.06 105 VAL A C 1
ATOM 811 O O . VAL A 1 105 ? 9.578 -17.281 -0.913 1 98.06 105 VAL A O 1
ATOM 814 N N . VAL A 1 106 ? 9.492 -19.375 -1.694 1 97.88 106 VAL A N 1
ATOM 815 C CA . VAL A 1 106 ? 10.609 -19.219 -2.619 1 97.88 106 VAL A CA 1
ATOM 816 C C . VAL A 1 106 ? 10.164 -19.594 -4.031 1 97.88 106 VAL A C 1
ATOM 818 O O . VAL A 1 106 ? 9.414 -20.562 -4.215 1 97.88 106 VAL A O 1
ATOM 821 N N . ASN A 1 107 ? 10.617 -18.828 -4.965 1 97.44 107 ASN A N 1
ATOM 822 C CA . ASN A 1 107 ? 10.242 -19.062 -6.355 1 97.44 107 ASN A CA 1
ATOM 823 C C . ASN A 1 107 ? 11.438 -18.922 -7.293 1 97.44 107 ASN A C 1
ATOM 825 O O . ASN A 1 107 ? 12.281 -18.047 -7.105 1 97.44 107 ASN A O 1
ATOM 829 N N . THR A 1 108 ? 11.492 -19.844 -8.258 1 97 108 THR A N 1
ATOM 830 C CA . THR A 1 108 ? 12.32 -19.656 -9.438 1 97 108 THR A CA 1
ATOM 831 C C . THR A 1 108 ? 11.477 -19.703 -10.711 1 97 108 THR A C 1
ATOM 833 O O . THR A 1 108 ? 10.539 -20.484 -10.812 1 97 108 THR A O 1
ATOM 836 N N . SER A 1 109 ? 11.781 -18.828 -11.586 1 96 109 SER A N 1
ATOM 837 C CA . SER A 1 109 ? 11.102 -18.734 -12.867 1 96 109 SER A CA 1
ATOM 838 C C . SER A 1 109 ? 12.094 -18.719 -14.023 1 96 109 SER A C 1
ATOM 840 O O . SER A 1 109 ? 13.039 -17.922 -14.023 1 96 109 SER A O 1
ATOM 842 N N . LYS A 1 110 ? 11.797 -19.531 -14.984 1 96 110 LYS A N 1
ATOM 843 C CA . LYS A 1 110 ? 12.664 -19.609 -16.156 1 96 110 LYS A CA 1
ATOM 844 C C . LYS A 1 110 ? 11.852 -19.625 -17.438 1 96 110 LYS A C 1
ATOM 846 O O . LYS A 1 110 ? 10.75 -20.172 -17.484 1 96 110 LYS A O 1
ATOM 851 N N . LEU A 1 111 ? 12.461 -19.047 -18.375 1 95.38 111 LEU A N 1
ATOM 852 C CA . LEU A 1 111 ? 11.891 -19.062 -19.719 1 95.38 111 LEU A CA 1
ATOM 853 C C . LEU A 1 111 ? 12.461 -20.219 -20.547 1 95.38 111 LEU A C 1
ATOM 855 O O . LEU A 1 111 ? 13.672 -20.406 -20.594 1 95.38 111 LEU A O 1
ATOM 859 N N . ASP A 1 112 ? 11.508 -20.938 -21.062 1 92.38 112 ASP A N 1
ATOM 860 C CA . ASP A 1 112 ? 11.875 -22.031 -21.969 1 92.38 112 ASP A CA 1
ATOM 861 C C . ASP A 1 112 ? 11.102 -21.938 -23.281 1 92.38 112 ASP A C 1
ATOM 863 O O . ASP A 1 112 ? 10.273 -21.047 -23.453 1 92.38 112 ASP A O 1
ATOM 867 N N . LYS A 1 113 ? 11.352 -22.828 -24.219 1 90.12 113 LYS A N 1
ATOM 868 C CA . LYS A 1 113 ? 10.75 -22.812 -25.547 1 90.12 113 LYS A CA 1
ATOM 869 C C . LYS A 1 113 ? 9.234 -22.875 -25.469 1 90.12 113 LYS A C 1
ATOM 871 O O . LYS A 1 113 ? 8.531 -22.328 -26.328 1 90.12 113 LYS A O 1
ATOM 876 N N . ASP A 1 114 ? 8.812 -23.531 -24.422 1 91.19 114 ASP A N 1
ATOM 877 C CA . ASP A 1 114 ? 7.367 -23.75 -24.359 1 91.19 114 ASP A CA 1
ATOM 878 C C . ASP A 1 114 ? 6.703 -22.781 -23.391 1 91.19 114 ASP A C 1
ATOM 880 O O . ASP A 1 114 ? 5.512 -22.906 -23.094 1 91.19 114 ASP A O 1
ATOM 884 N N . GLY A 1 115 ? 7.414 -21.875 -22.875 1 94.12 115 GLY A N 1
ATOM 885 C CA . GLY A 1 115 ? 6.809 -20.859 -22.031 1 94.12 115 GLY A CA 1
ATOM 886 C C . GLY A 1 115 ? 7.566 -20.641 -20.734 1 94.12 115 GLY A C 1
ATOM 887 O O . GLY A 1 115 ? 8.773 -20.875 -20.672 1 94.12 115 GLY A O 1
ATOM 888 N N . LEU A 1 116 ? 6.867 -20.109 -19.797 1 95.19 116 LEU A N 1
ATOM 889 C CA . LEU A 1 116 ? 7.457 -19.812 -18.484 1 95.19 116 LEU A CA 1
ATOM 890 C C . LEU A 1 116 ? 7.227 -20.953 -17.516 1 95.19 116 LEU A C 1
ATOM 892 O O . LEU A 1 116 ? 6.109 -21.469 -17.406 1 95.19 116 LEU A O 1
ATOM 896 N N . HIS A 1 117 ? 8.297 -21.328 -16.875 1 96.44 117 HIS A N 1
ATOM 897 C CA . HIS A 1 117 ? 8.242 -22.391 -15.883 1 96.44 117 HIS A CA 1
ATOM 898 C C . HIS A 1 117 ? 8.531 -21.859 -14.484 1 96.44 117 HIS A C 1
ATOM 900 O O . HIS A 1 117 ? 9.555 -21.203 -14.258 1 96.44 117 HIS A O 1
ATOM 906 N N . TYR A 1 118 ? 7.637 -22.172 -13.562 1 96.38 118 TYR A N 1
ATOM 907 C CA . TYR A 1 118 ? 7.758 -21.734 -12.172 1 96.38 118 TYR A CA 1
ATOM 908 C C . TYR A 1 118 ? 7.887 -22.922 -11.234 1 96.38 118 TYR A C 1
ATOM 910 O O . TYR A 1 118 ? 7.152 -23.906 -11.359 1 96.38 118 TYR A O 1
ATOM 918 N N . HIS A 1 119 ? 8.789 -22.812 -10.398 1 97.31 119 HIS A N 1
ATOM 919 C CA . HIS A 1 119 ? 8.922 -23.734 -9.281 1 97.31 119 HIS A CA 1
ATOM 920 C C . HIS A 1 119 ? 8.891 -22.984 -7.949 1 97.31 119 HIS A C 1
ATOM 922 O O . HIS A 1 119 ? 9.664 -22.047 -7.738 1 97.31 119 HIS A O 1
ATOM 928 N N . MET A 1 120 ? 8.016 -23.469 -7.086 1 97.44 120 MET A N 1
ATOM 929 C CA . MET A 1 120 ? 7.836 -22.75 -5.832 1 97.44 120 MET A CA 1
ATOM 930 C C . MET A 1 120 ? 7.809 -23.703 -4.645 1 97.44 120 MET A C 1
ATOM 932 O O . MET A 1 120 ? 7.379 -24.844 -4.777 1 97.44 120 MET A O 1
ATOM 936 N N . THR A 1 121 ? 8.273 -23.188 -3.578 1 98.38 121 THR A N 1
ATOM 937 C CA . THR A 1 121 ? 8.109 -23.828 -2.277 1 98.38 121 THR A CA 1
ATOM 938 C C . THR A 1 121 ? 7.383 -22.891 -1.309 1 98.38 121 THR A C 1
ATOM 940 O O . THR A 1 121 ? 7.711 -21.703 -1.219 1 98.38 121 THR A O 1
ATOM 943 N N . PHE A 1 122 ? 6.418 -23.406 -0.61 1 98.44 122 PHE A N 1
ATOM 944 C CA . PHE A 1 122 ? 5.582 -22.641 0.303 1 98.44 122 PHE A CA 1
ATOM 945 C C . PHE A 1 122 ? 5.59 -23.266 1.695 1 98.44 122 PHE A C 1
ATOM 947 O O . PHE A 1 122 ? 5.312 -24.453 1.853 1 98.44 122 PHE A O 1
ATOM 954 N N . GLN A 1 123 ? 5.898 -22.422 2.676 1 98.81 123 GLN A N 1
ATOM 955 C CA . GLN A 1 123 ? 5.828 -22.859 4.062 1 98.81 123 GLN A CA 1
ATOM 956 C C . GLN A 1 123 ? 4.992 -21.906 4.906 1 98.81 123 GLN A C 1
ATOM 958 O O . GLN A 1 123 ? 5.32 -20.719 5.02 1 98.81 123 GLN A O 1
ATOM 963 N N . GLY A 1 124 ? 3.914 -22.359 5.441 1 98.69 124 GLY A N 1
ATOM 964 C CA . GLY A 1 124 ? 3.1 -21.609 6.383 1 98.69 124 GLY A CA 1
ATOM 965 C C . GLY A 1 124 ? 3.059 -22.234 7.766 1 98.69 124 GLY A C 1
ATOM 966 O O . GLY A 1 124 ? 2.873 -23.438 7.902 1 98.69 124 GLY A O 1
ATOM 967 N N . ILE A 1 125 ? 3.271 -21.391 8.719 1 98.69 125 ILE A N 1
ATOM 968 C CA . ILE A 1 125 ? 3.287 -21.891 10.086 1 98.69 125 ILE A CA 1
ATOM 969 C C . ILE A 1 125 ? 2.451 -20.984 10.984 1 98.69 125 ILE A C 1
ATOM 971 O O . ILE A 1 125 ? 2.223 -19.828 10.656 1 98.69 125 ILE A O 1
ATOM 975 N N . ASN A 1 126 ? 1.936 -21.531 12.055 1 98.38 126 ASN A N 1
ATOM 976 C CA . ASN A 1 126 ? 1.268 -20.828 13.141 1 98.38 126 ASN A CA 1
ATOM 977 C C . ASN A 1 126 ? -0.008 -20.141 12.656 1 98.38 126 ASN A C 1
ATOM 979 O O . ASN A 1 126 ? -0.357 -19.062 13.133 1 98.38 126 ASN A O 1
ATOM 983 N N . LEU A 1 127 ? -0.578 -20.656 11.625 1 98.75 127 LEU A N 1
ATOM 984 C CA . LEU A 1 127 ? -1.903 -20.156 11.266 1 98.75 127 LEU A CA 1
ATOM 985 C C . LEU A 1 127 ? -2.934 -20.547 12.312 1 98.75 127 LEU A C 1
ATOM 987 O O . LEU A 1 127 ? -2.951 -21.703 12.773 1 98.75 127 LEU A O 1
ATOM 991 N N . ASP A 1 128 ? -3.707 -19.656 12.688 1 98.44 128 ASP A N 1
ATOM 992 C CA . ASP A 1 128 ? -4.727 -19.891 13.711 1 98.44 128 ASP A CA 1
ATOM 993 C C . ASP A 1 128 ? -5.73 -20.938 13.266 1 98.44 128 ASP A C 1
ATOM 995 O O . ASP A 1 128 ? -6.48 -20.734 12.305 1 98.44 128 ASP A O 1
ATOM 999 N N . PRO A 1 129 ? -5.766 -22.078 13.977 1 97.88 129 PRO A N 1
ATOM 1000 C CA . PRO A 1 129 ? -6.703 -23.125 13.57 1 97.88 129 PRO A CA 1
ATOM 1001 C C . PRO A 1 129 ? -8.156 -22.656 13.578 1 97.88 129 PRO A C 1
ATOM 1003 O O . PRO A 1 129 ? -9.008 -23.25 12.906 1 97.88 129 PRO A O 1
ATOM 1006 N N . ASN A 1 130 ? -8.391 -21.609 14.273 1 97.56 130 ASN A N 1
ATOM 1007 C CA . ASN A 1 130 ? -9.75 -21.078 14.336 1 97.56 130 ASN A CA 1
ATOM 1008 C C . ASN A 1 130 ? -9.898 -19.812 13.5 1 97.56 130 ASN A C 1
ATOM 1010 O O . ASN A 1 130 ? -10.945 -19.172 13.523 1 97.56 130 ASN A O 1
ATOM 1014 N N . GLY A 1 131 ? -8.844 -19.484 12.781 1 97.75 131 GLY A N 1
ATOM 1015 C CA . GLY A 1 131 ? -8.875 -18.281 11.961 1 97.75 131 GLY A CA 1
ATOM 1016 C C . GLY A 1 131 ? -9.547 -18.484 10.617 1 97.75 131 GLY A C 1
ATOM 1017 O O . GLY A 1 131 ? -9.859 -19.625 10.242 1 97.75 131 GLY A O 1
ATOM 1018 N N . PRO A 1 132 ? -9.75 -17.422 9.914 1 97.81 132 PRO A N 1
ATOM 1019 C CA . PRO A 1 132 ? -10.508 -17.484 8.664 1 97.81 132 PRO A CA 1
ATOM 1020 C C . PRO A 1 132 ? -9.812 -18.312 7.59 1 97.81 132 PRO A C 1
ATOM 1022 O O . PRO A 1 132 ? -10.469 -18.906 6.734 1 97.81 132 PRO A O 1
ATOM 1025 N N . VAL A 1 133 ? -8.539 -18.359 7.613 1 98.44 133 VAL A N 1
ATOM 1026 C CA . VAL A 1 133 ? -7.809 -19.109 6.594 1 98.44 133 VAL A CA 1
ATOM 1027 C C . VAL A 1 133 ? -8.008 -20.609 6.812 1 98.44 133 VAL A C 1
ATOM 1029 O O . VAL A 1 133 ? -8.414 -21.328 5.895 1 98.44 133 VAL A O 1
ATOM 1032 N N . MET A 1 134 ? -7.793 -21.047 8.039 1 98.56 134 MET A N 1
ATOM 1033 C CA . MET A 1 134 ? -7.875 -22.469 8.336 1 98.56 134 MET A CA 1
ATOM 1034 C C . MET A 1 134 ? -9.32 -22.953 8.344 1 98.56 134 MET A C 1
ATOM 1036 O O . MET A 1 134 ? -9.594 -24.125 8.125 1 98.56 134 MET A O 1
ATOM 1040 N N . LYS A 1 135 ? -10.227 -22.031 8.531 1 97.94 135 LYS A N 1
ATOM 1041 C CA . LYS A 1 135 ? -11.641 -22.391 8.5 1 97.94 135 LYS A CA 1
ATOM 1042 C C . LYS A 1 135 ? -12.25 -22.156 7.121 1 97.94 135 LYS A C 1
ATOM 1044 O O . LYS A 1 135 ? -13.461 -22.25 6.945 1 97.94 135 LYS A O 1
ATOM 1049 N N . LYS A 1 136 ? -11.461 -21.766 6.211 1 97.06 136 LYS A N 1
ATOM 1050 C CA . LYS A 1 136 ? -11.867 -21.594 4.82 1 97.06 136 LYS A CA 1
ATOM 1051 C C . LYS A 1 136 ? -13.016 -20.578 4.711 1 97.06 136 LYS A C 1
ATOM 1053 O O . LYS A 1 136 ? -14.016 -20.844 4.047 1 97.06 136 LYS A O 1
ATOM 1058 N N . MET A 1 137 ? -12.797 -19.469 5.379 1 97.38 137 MET A N 1
ATOM 1059 C CA . MET A 1 137 ? -13.82 -18.438 5.426 1 97.38 137 MET A CA 1
ATOM 1060 C C . MET A 1 137 ? -13.453 -17.266 4.523 1 97.38 137 MET A C 1
ATOM 1062 O O . MET A 1 137 ? -14.133 -16.234 4.523 1 97.38 137 MET A O 1
ATOM 1066 N N . THR A 1 138 ? -12.422 -17.391 3.752 1 97 138 THR A N 1
ATOM 1067 C CA . THR A 1 138 ? -11.938 -16.281 2.941 1 97 138 THR A CA 1
ATOM 1068 C C . THR A 1 138 ? -12.703 -16.188 1.624 1 97 138 THR A C 1
ATOM 1070 O O . THR A 1 138 ? -13.219 -17.203 1.134 1 97 138 THR A O 1
ATOM 1073 N N . MET A 1 139 ? -12.75 -14.945 1.063 1 95.69 139 MET A N 1
ATOM 1074 C CA . MET A 1 139 ? -13.578 -14.695 -0.115 1 95.69 139 MET A CA 1
ATOM 1075 C C . MET A 1 139 ? -12.773 -14.008 -1.21 1 95.69 139 MET A C 1
ATOM 1077 O O . MET A 1 139 ? -13.328 -13.289 -2.039 1 95.69 139 MET A O 1
ATOM 108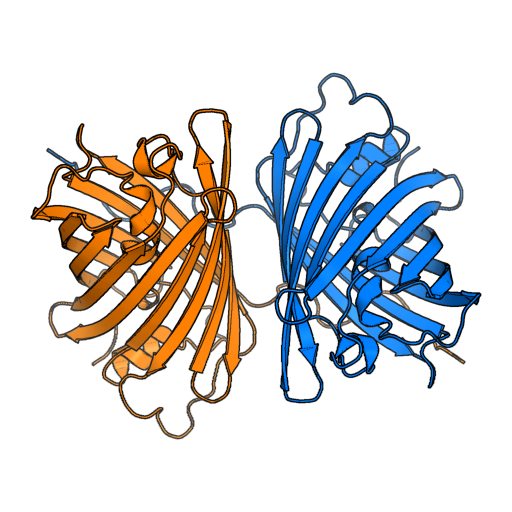1 N N . GLY A 1 140 ? -11.484 -14.102 -1.158 1 95.12 140 GLY A N 1
ATOM 1082 C CA . GLY A 1 140 ? -10.672 -13.531 -2.215 1 95.12 140 GLY A CA 1
ATOM 1083 C C . GLY A 1 140 ? -9.977 -12.242 -1.802 1 95.12 140 GLY A C 1
ATOM 1084 O O . GLY A 1 140 ? -10.305 -11.664 -0.764 1 95.12 140 GLY A O 1
ATOM 1085 N N . TRP A 1 141 ? -9.094 -11.828 -2.633 1 95.25 141 TRP A N 1
ATOM 1086 C CA . TRP A 1 141 ? -8.234 -10.68 -2.352 1 95.25 141 TRP A CA 1
ATOM 1087 C C . TRP A 1 141 ? -8.797 -9.414 -2.988 1 95.25 141 TRP A C 1
ATOM 1089 O O . TRP A 1 141 ? -9.344 -9.453 -4.094 1 95.25 141 TRP A O 1
ATOM 1099 N N . LEU A 1 142 ? -8.633 -8.289 -2.314 1 93.19 142 LEU A N 1
ATOM 1100 C CA . LEU A 1 142 ? -8.914 -6.996 -2.932 1 93.19 142 LEU A CA 1
ATOM 1101 C C . LEU A 1 142 ? -7.793 -6.59 -3.879 1 93.19 142 LEU A C 1
ATOM 1103 O O . LEU A 1 142 ? -6.633 -6.953 -3.668 1 93.19 142 LEU A O 1
ATOM 1107 N N . PRO A 1 143 ? -8.172 -5.801 -4.926 1 92.94 143 PRO A N 1
ATOM 1108 C CA . PRO A 1 143 ? -7.09 -5.195 -5.703 1 92.94 143 PRO A CA 1
ATOM 1109 C C . PRO A 1 143 ? -6.07 -4.461 -4.832 1 92.94 143 PRO A C 1
ATOM 1111 O O . PRO A 1 143 ? -6.438 -3.885 -3.805 1 92.94 143 PRO A O 1
ATOM 1114 N N . SER A 1 144 ? -4.859 -4.48 -5.262 1 93 144 SER A N 1
ATOM 1115 C CA . SER A 1 144 ? -3.801 -3.955 -4.406 1 93 144 SER A CA 1
ATOM 1116 C C . SER A 1 144 ? -2.703 -3.291 -5.234 1 93 144 SER A C 1
ATOM 1118 O O . SER A 1 144 ? -2.648 -3.461 -6.453 1 93 144 SER A O 1
ATOM 1120 N N . VAL A 1 145 ? -1.854 -2.539 -4.543 1 93.5 145 VAL A N 1
ATOM 1121 C CA . VAL A 1 145 ? -0.723 -1.866 -5.176 1 93.5 145 VAL A CA 1
ATOM 1122 C C . VAL A 1 145 ? 0.557 -2.17 -4.398 1 93.5 145 VAL A C 1
ATOM 1124 O O . VAL A 1 145 ? 0.644 -1.892 -3.201 1 93.5 145 VAL A O 1
ATOM 1127 N N . GLU A 1 146 ? 1.488 -2.705 -5.09 1 94.31 146 GLU A N 1
ATOM 1128 C CA . GLU A 1 146 ? 2.793 -3.021 -4.52 1 94.31 146 GLU A CA 1
ATOM 1129 C C . GLU A 1 146 ? 3.781 -1.878 -4.73 1 94.31 146 GLU A C 1
ATOM 1131 O O . GLU A 1 146 ? 3.855 -1.311 -5.824 1 94.31 146 GLU A O 1
ATOM 1136 N N . THR A 1 147 ? 4.504 -1.578 -3.676 1 94.19 147 THR A N 1
ATOM 1137 C CA . THR A 1 147 ? 5.641 -0.674 -3.791 1 94.19 147 THR A CA 1
ATOM 1138 C C . THR A 1 147 ? 6.914 -1.446 -4.133 1 94.19 147 THR A C 1
ATOM 1140 O O . THR A 1 147 ? 7.246 -2.428 -3.467 1 94.19 147 THR A O 1
ATOM 1143 N N . ASN A 1 148 ? 7.59 -0.957 -5.168 1 95.06 148 ASN A N 1
ATOM 1144 C CA . ASN A 1 148 ? 8.836 -1.59 -5.586 1 95.06 148 ASN A CA 1
ATOM 1145 C C . ASN A 1 148 ? 10.023 -0.64 -5.449 1 95.06 148 ASN A C 1
ATOM 1147 O O . ASN A 1 148 ? 10.008 0.462 -6 1 95.06 148 ASN A O 1
ATOM 1151 N N . ILE A 1 149 ? 11.047 -1.135 -4.781 1 94.12 149 ILE A N 1
ATOM 1152 C CA . ILE A 1 149 ? 12.195 -0.302 -4.457 1 94.12 149 ILE A CA 1
ATOM 1153 C C . ILE A 1 149 ? 13.484 -1.011 -4.879 1 94.12 149 ILE A C 1
ATOM 1155 O O . ILE A 1 149 ? 13.766 -2.121 -4.426 1 94.12 149 ILE A O 1
ATOM 1159 N N . PRO A 1 150 ? 14.25 -0.351 -5.66 1 93.56 150 PRO A N 1
ATOM 1160 C CA . PRO A 1 150 ? 15.547 -0.942 -5.973 1 93.56 150 PRO A CA 1
ATOM 1161 C C . PRO A 1 150 ? 16.531 -0.867 -4.805 1 93.56 150 PRO A C 1
ATOM 1163 O O . PRO A 1 150 ? 16.609 0.158 -4.121 1 93.56 150 PRO A O 1
ATOM 1166 N N . ARG A 1 151 ? 17.219 -1.896 -4.547 1 92.69 151 ARG A N 1
ATOM 1167 C CA . ARG A 1 151 ? 18.297 -2.004 -3.57 1 92.69 151 ARG A CA 1
ATOM 1168 C C . ARG A 1 151 ? 19.5 -2.744 -4.156 1 92.69 151 ARG A C 1
ATOM 1170 O O . ARG A 1 151 ? 19.531 -3.977 -4.156 1 92.69 151 ARG A O 1
ATOM 1177 N N . GLY A 1 152 ? 20.484 -1.915 -4.543 1 90.62 152 GLY A N 1
ATOM 1178 C CA . GLY A 1 152 ? 21.562 -2.559 -5.285 1 90.62 152 GLY A CA 1
ATOM 1179 C C . GLY A 1 152 ? 21.078 -3.236 -6.555 1 90.62 152 GLY A C 1
ATOM 1180 O O . GLY A 1 152 ? 20.453 -2.602 -7.402 1 90.62 152 GLY A O 1
ATOM 1181 N N . ASN A 1 153 ? 21.312 -4.578 -6.59 1 93.94 153 ASN A N 1
ATOM 1182 C CA . ASN A 1 153 ? 20.922 -5.332 -7.777 1 93.94 153 ASN A CA 1
ATOM 1183 C C . ASN A 1 153 ? 19.641 -6.121 -7.547 1 93.94 153 ASN A C 1
ATOM 1185 O O . ASN A 1 153 ? 19.312 -7.016 -8.32 1 93.94 153 ASN A O 1
ATOM 1189 N N . THR A 1 154 ? 18.953 -5.766 -6.48 1 96.62 154 THR A N 1
ATOM 1190 C CA . THR A 1 154 ? 17.703 -6.438 -6.18 1 96.62 154 THR A CA 1
ATOM 1191 C C . THR A 1 154 ? 16.531 -5.445 -6.203 1 96.62 154 THR A C 1
ATOM 1193 O O . THR A 1 154 ? 16.75 -4.23 -6.172 1 96.62 154 THR A O 1
ATOM 1196 N N . LEU A 1 155 ? 15.438 -5.957 -6.43 1 96.62 155 LEU A N 1
ATOM 1197 C CA . LEU A 1 155 ? 14.195 -5.203 -6.289 1 96.62 155 LEU A CA 1
ATOM 1198 C C . LEU A 1 155 ? 13.375 -5.719 -5.109 1 96.62 155 LEU A C 1
ATOM 1200 O O . LEU A 1 155 ? 13.172 -6.926 -4.973 1 96.62 155 LEU A O 1
ATOM 1204 N N . VAL A 1 156 ? 12.977 -4.789 -4.297 1 96 156 VAL A N 1
ATOM 1205 C CA . VAL A 1 156 ? 12.211 -5.172 -3.115 1 96 156 VAL A CA 1
ATOM 1206 C C . VAL A 1 156 ? 10.758 -4.727 -3.275 1 96 156 VAL A C 1
ATOM 1208 O O . VAL A 1 156 ? 10.484 -3.553 -3.539 1 96 156 VAL A O 1
ATOM 1211 N N . GLY A 1 157 ? 9.891 -5.695 -3.199 1 95.31 157 GLY A N 1
ATOM 1212 C CA . GLY A 1 157 ? 8.461 -5.418 -3.172 1 95.31 157 GLY A CA 1
ATOM 1213 C C . GLY A 1 157 ? 7.891 -5.371 -1.768 1 95.31 157 GLY A C 1
ATOM 1214 O O . GLY A 1 157 ? 8.227 -6.215 -0.931 1 95.31 157 GLY A O 1
ATOM 1215 N N . ASP A 1 158 ? 7.133 -4.375 -1.499 1 94.19 158 ASP A N 1
ATOM 1216 C CA . ASP A 1 158 ? 6.473 -4.188 -0.211 1 94.19 158 ASP A CA 1
ATOM 1217 C C . ASP A 1 158 ? 4.988 -3.877 -0.395 1 94.19 158 ASP A C 1
ATOM 1219 O O . ASP A 1 158 ? 4.629 -2.932 -1.1 1 94.19 158 ASP A O 1
ATOM 1223 N N . ILE A 1 159 ? 4.152 -4.75 0.239 1 93.75 159 ILE A N 1
ATOM 1224 C CA . ILE A 1 159 ? 2.727 -4.523 0.038 1 93.75 159 ILE A CA 1
ATOM 1225 C C . ILE A 1 159 ? 1.941 -5.113 1.208 1 93.75 159 ILE A C 1
ATOM 1227 O O . ILE A 1 159 ? 2.332 -6.137 1.774 1 93.75 159 ILE A O 1
ATOM 1231 N N . ASN A 1 160 ? 0.902 -4.418 1.597 1 92.38 160 ASN A N 1
ATOM 1232 C CA . ASN A 1 160 ? -0.169 -4.98 2.412 1 92.38 160 ASN A CA 1
ATOM 1233 C C . ASN A 1 160 ? -1.402 -5.301 1.572 1 92.38 160 ASN A C 1
ATOM 1235 O O . ASN A 1 160 ? -1.947 -4.422 0.9 1 92.38 160 ASN A O 1
ATOM 1239 N N . MET A 1 161 ? -1.715 -6.508 1.615 1 95.25 161 MET A N 1
ATOM 1240 C CA . MET A 1 161 ? -2.932 -6.906 0.915 1 95.25 161 MET A CA 1
ATOM 1241 C C . MET A 1 161 ? -4.043 -7.242 1.903 1 95.25 161 MET A C 1
ATOM 1243 O O . MET A 1 161 ? -3.771 -7.621 3.045 1 95.25 161 MET A O 1
ATOM 1247 N N . LEU A 1 162 ? -5.238 -7.062 1.413 1 94.56 162 LEU A N 1
ATOM 1248 C CA . LEU A 1 162 ? -6.41 -7.359 2.234 1 94.56 162 LEU A CA 1
ATOM 1249 C C . LEU A 1 162 ? -7.172 -8.555 1.682 1 94.56 162 LEU A C 1
ATOM 1251 O O . LEU A 1 162 ? -7.535 -8.578 0.503 1 94.56 162 LEU A O 1
ATOM 1255 N N . LEU A 1 163 ? -7.316 -9.484 2.531 1 96.44 163 LEU A N 1
ATOM 1256 C CA . LEU A 1 163 ? -8.078 -10.688 2.227 1 96.44 163 LEU A CA 1
ATOM 1257 C C . LEU A 1 163 ? -9.477 -10.617 2.824 1 96.44 163 LEU A C 1
ATOM 1259 O O . LEU A 1 163 ? -9.633 -10.477 4.039 1 96.44 163 LEU A O 1
ATOM 1263 N N . LYS A 1 164 ? -10.492 -10.734 1.956 1 95.75 164 LYS A N 1
ATOM 1264 C CA . LYS A 1 164 ? -11.875 -10.664 2.412 1 95.75 164 LYS A CA 1
ATOM 1265 C C . LYS A 1 164 ? -12.258 -11.922 3.182 1 95.75 164 LYS A C 1
ATOM 1267 O O . LYS A 1 164 ? -11.875 -13.031 2.801 1 95.75 164 LYS A O 1
ATOM 1272 N N . VAL A 1 165 ? -13.039 -11.672 4.18 1 96.12 165 VAL A N 1
ATOM 1273 C CA . VAL A 1 165 ? -13.594 -12.766 4.977 1 96.12 165 VAL A CA 1
ATOM 1274 C C . VAL A 1 165 ? -15.117 -12.75 4.883 1 96.12 165 VAL A C 1
ATOM 1276 O O . VAL A 1 165 ? -15.719 -11.688 4.691 1 96.12 165 VAL A O 1
ATOM 1279 N N . ASN A 1 166 ? -15.719 -13.852 5.031 1 95.81 166 ASN A N 1
ATOM 1280 C CA . ASN A 1 166 ? -17.141 -13.984 4.781 1 95.81 166 ASN A CA 1
ATOM 1281 C C . ASN A 1 166 ? -17.969 -13.25 5.832 1 95.81 166 ASN A C 1
ATOM 1283 O O . ASN A 1 166 ? -19.156 -12.992 5.625 1 95.81 166 ASN A O 1
ATOM 1287 N N . ASP A 1 167 ? -17.406 -12.914 6.941 1 93.31 167 ASP A N 1
ATOM 1288 C CA . ASP A 1 167 ? -18.156 -12.164 7.949 1 93.31 167 ASP A CA 1
ATOM 1289 C C . ASP A 1 167 ? -18.047 -10.664 7.707 1 93.31 167 ASP A C 1
ATOM 1291 O O . ASP A 1 167 ? -18.484 -9.859 8.539 1 93.31 167 ASP A O 1
ATOM 1295 N N . GLY A 1 168 ? -17.422 -10.312 6.609 1 89.19 168 GLY A N 1
ATOM 1296 C CA . GLY A 1 168 ? -17.328 -8.906 6.25 1 89.19 168 GLY A CA 1
ATOM 1297 C C . GLY A 1 168 ? -16.031 -8.266 6.684 1 89.19 168 GLY A C 1
ATOM 1298 O O . GLY A 1 168 ? -15.703 -7.16 6.246 1 89.19 168 GLY A O 1
ATOM 1299 N N . SER A 1 169 ? -15.281 -8.922 7.48 1 91.06 169 SER A N 1
ATOM 1300 C CA . SER A 1 169 ? -13.992 -8.398 7.914 1 91.06 169 SER A CA 1
ATOM 1301 C C . SER A 1 169 ? -12.914 -8.648 6.867 1 91.06 169 SER A C 1
ATOM 1303 O O . SER A 1 169 ? -13.195 -9.18 5.793 1 91.06 169 SER A O 1
ATOM 1305 N N . PHE A 1 170 ? -11.758 -8.094 7.18 1 93.38 170 PHE A N 1
ATOM 1306 C CA . PHE A 1 170 ? -10.594 -8.32 6.332 1 93.38 170 PHE A CA 1
ATOM 1307 C C . PHE A 1 170 ? -9.422 -8.844 7.152 1 93.38 170 PHE A C 1
ATOM 1309 O O . PHE A 1 170 ? -9.227 -8.438 8.297 1 93.38 170 PHE A O 1
ATOM 1316 N N . LEU A 1 171 ? -8.773 -9.742 6.547 1 95.75 171 LEU A N 1
ATOM 1317 C CA . LEU A 1 171 ? -7.457 -10.125 7.055 1 95.75 171 LEU A CA 1
ATOM 1318 C C . LEU A 1 171 ? -6.352 -9.352 6.344 1 95.75 171 LEU A C 1
ATOM 1320 O O . LEU A 1 171 ? -6.258 -9.383 5.117 1 95.75 171 LEU A O 1
ATOM 1324 N N . ARG A 1 172 ? -5.59 -8.648 7.133 1 94.94 172 ARG A N 1
ATOM 1325 C CA . ARG A 1 172 ? -4.461 -7.902 6.586 1 94.94 172 ARG A CA 1
ATOM 1326 C C . ARG A 1 172 ? -3.209 -8.773 6.52 1 94.94 172 ARG A C 1
ATOM 1328 O O . ARG A 1 172 ? -2.812 -9.375 7.52 1 94.94 172 ARG A O 1
ATOM 1335 N N . VAL A 1 173 ? -2.613 -8.797 5.336 1 96.44 173 VAL A N 1
ATOM 1336 C CA . VAL A 1 173 ? -1.416 -9.609 5.168 1 96.44 173 VAL A CA 1
ATOM 1337 C C . VAL A 1 173 ? -0.284 -8.758 4.602 1 96.44 173 VAL A C 1
ATOM 1339 O O . VAL A 1 173 ? -0.44 -8.125 3.555 1 96.44 173 VAL A O 1
ATOM 1342 N N . LYS A 1 174 ? 0.827 -8.773 5.309 1 94.44 174 LYS A N 1
ATOM 1343 C CA . LYS A 1 174 ? 2.025 -8.07 4.867 1 94.44 174 LYS A CA 1
ATOM 1344 C C . LYS A 1 174 ? 2.9 -8.961 3.996 1 94.44 174 LYS A C 1
ATOM 1346 O O . LYS A 1 174 ? 3.281 -10.062 4.406 1 94.44 174 LYS A O 1
ATOM 1351 N N . PHE A 1 175 ? 3.205 -8.461 2.818 1 96.31 175 PHE A N 1
ATOM 1352 C CA . PHE A 1 175 ? 4.125 -9.148 1.92 1 96.31 175 PHE A CA 1
ATOM 1353 C C . PHE A 1 175 ? 5.422 -8.359 1.767 1 96.31 175 PHE A C 1
ATOM 1355 O O . PHE A 1 175 ? 5.391 -7.148 1.527 1 96.31 175 PHE A O 1
ATOM 1362 N N . VAL A 1 176 ? 6.484 -9.031 1.936 1 95.25 176 VAL A N 1
ATOM 1363 C CA . VAL A 1 176 ? 7.785 -8.5 1.533 1 95.25 176 VAL A CA 1
ATOM 1364 C C . VAL A 1 176 ? 8.477 -9.492 0.602 1 95.25 176 VAL A C 1
ATOM 1366 O O . VAL A 1 176 ? 8.648 -10.664 0.946 1 95.25 176 VAL A O 1
ATOM 1369 N N . THR A 1 177 ? 8.805 -9.023 -0.566 1 97 177 THR A N 1
ATOM 1370 C CA . THR A 1 177 ? 9.414 -9.883 -1.571 1 97 177 THR A CA 1
ATOM 1371 C C . THR A 1 177 ? 10.75 -9.305 -2.035 1 97 177 THR A C 1
ATOM 1373 O O . THR A 1 177 ? 10.867 -8.094 -2.26 1 97 177 THR A O 1
ATOM 1376 N N . VAL A 1 178 ? 11.727 -10.133 -2.127 1 97.5 178 VAL A N 1
ATOM 1377 C CA . VAL A 1 178 ? 13 -9.75 -2.729 1 97.5 178 VAL A CA 1
ATOM 1378 C C . VAL A 1 178 ? 13.172 -10.461 -4.07 1 97.5 178 VAL A C 1
ATOM 1380 O O . VAL A 1 178 ? 13.227 -11.695 -4.125 1 97.5 178 VAL A O 1
ATOM 1383 N N . TYR A 1 179 ? 13.266 -9.711 -5.086 1 97.81 179 TYR A N 1
ATOM 1384 C CA . TYR A 1 179 ? 13.445 -10.219 -6.438 1 97.81 179 TYR A CA 1
ATOM 1385 C C . TYR A 1 179 ? 14.906 -10.148 -6.863 1 97.81 179 TYR A C 1
ATOM 1387 O O . TYR A 1 179 ? 15.578 -9.141 -6.625 1 97.81 179 TYR A O 1
ATOM 1395 N N . ARG A 1 180 ? 15.344 -11.219 -7.559 1 97.81 180 ARG A N 1
ATOM 1396 C CA . ARG A 1 180 ? 16.734 -11.305 -7.996 1 97.81 180 ARG A CA 1
ATOM 1397 C C . ARG A 1 180 ? 16.844 -11.922 -9.383 1 97.81 180 ARG A C 1
ATOM 1399 O O . ARG A 1 180 ? 16.062 -12.805 -9.734 1 97.81 180 ARG A O 1
ATOM 1406 N N . PHE A 1 181 ? 17.859 -11.438 -10.07 1 97.69 181 PHE A N 1
ATOM 1407 C CA . PHE A 1 181 ? 18.312 -12.219 -11.219 1 97.69 181 PHE A CA 1
ATOM 1408 C C . PHE A 1 181 ? 18.906 -13.547 -10.766 1 97.69 181 PHE A C 1
ATOM 1410 O O . PHE A 1 181 ? 19.656 -13.594 -9.773 1 97.69 181 PHE A O 1
ATOM 1417 N N . MET A 1 182 ? 18.562 -14.578 -11.453 1 97.19 182 MET A N 1
ATOM 1418 C CA . MET A 1 182 ? 19.188 -15.852 -11.125 1 97.19 182 MET A CA 1
ATOM 1419 C C . MET A 1 182 ? 20.625 -15.906 -11.641 1 97.19 182 MET A C 1
ATOM 1421 O O . MET A 1 182 ? 21.453 -16.656 -11.109 1 97.19 182 MET A O 1
ATOM 1425 N N . LYS A 1 183 ? 20.922 -15.188 -12.672 1 96.38 183 LYS A N 1
ATOM 1426 C CA . LYS A 1 183 ? 22.266 -14.977 -13.203 1 96.38 183 LYS A CA 1
ATOM 1427 C C . LYS A 1 183 ? 22.75 -13.555 -12.93 1 96.38 183 LYS A C 1
ATOM 1429 O O . LYS A 1 183 ? 21.953 -12.68 -12.57 1 96.38 183 LYS A O 1
ATOM 1434 N N . PRO A 1 184 ? 24.016 -13.367 -13.133 1 94.69 184 PRO A N 1
ATOM 1435 C CA . PRO A 1 184 ? 24.5 -12.008 -12.891 1 94.69 184 PRO A CA 1
ATOM 1436 C C . PRO A 1 184 ? 23.766 -10.961 -13.727 1 94.69 184 PRO A C 1
ATOM 1438 O O . PRO A 1 184 ? 23.438 -11.211 -14.891 1 94.69 184 PRO A O 1
ATOM 1441 N N . VAL A 1 185 ? 23.531 -9.883 -13.055 1 93.88 185 VAL A N 1
ATOM 1442 C CA . VAL A 1 185 ? 22.906 -8.766 -13.75 1 93.88 185 VAL A CA 1
ATOM 1443 C C . VAL A 1 185 ? 23.766 -8.336 -14.93 1 93.88 185 VAL A C 1
ATOM 1445 O O . VAL A 1 185 ? 24.969 -8.156 -14.789 1 93.88 185 VAL A O 1
ATOM 1448 N N . PRO A 1 186 ? 23.125 -8.18 -16.031 1 93.19 186 PRO A N 1
ATOM 1449 C CA . PRO A 1 186 ? 23.906 -7.77 -17.188 1 93.19 186 PRO A CA 1
ATOM 1450 C C . PRO A 1 186 ? 24.594 -6.422 -17 1 93.19 186 PRO A C 1
ATOM 1452 O O . PRO A 1 186 ? 24.047 -5.527 -16.344 1 93.19 186 PRO A O 1
ATOM 1455 N N . ALA A 1 187 ? 25.703 -6.336 -17.672 1 91.62 187 ALA A N 1
ATOM 1456 C CA . ALA A 1 187 ? 26.422 -5.07 -17.625 1 91.62 187 ALA A CA 1
ATOM 1457 C C . ALA A 1 187 ? 25.594 -3.939 -18.219 1 91.62 187 ALA A C 1
ATOM 1459 O O . ALA A 1 187 ? 24.984 -4.098 -19.281 1 91.62 187 ALA A O 1
ATOM 1460 N N . GLY A 1 188 ? 25.5 -2.85 -17.516 1 92.06 188 GLY A N 1
ATOM 1461 C CA . GLY A 1 188 ? 24.797 -1.685 -18.047 1 92.06 188 GLY A CA 1
ATOM 1462 C C . GLY A 1 188 ? 23.312 -1.677 -17.703 1 92.06 188 GLY A C 1
ATOM 1463 O O . GLY A 1 188 ? 22.609 -0.705 -17.984 1 92.06 188 GLY A O 1
ATOM 1464 N N . PHE A 1 189 ? 22.922 -2.783 -17.141 1 94.88 189 PHE A N 1
ATOM 1465 C CA . PHE A 1 189 ? 21.516 -2.811 -16.766 1 94.88 189 PHE A CA 1
ATOM 1466 C C . PHE A 1 189 ? 21.203 -1.704 -15.758 1 94.88 189 PHE A C 1
ATOM 1468 O O . PHE A 1 189 ? 21.891 -1.558 -14.758 1 94.88 189 PHE A O 1
ATOM 1475 N N . LYS A 1 190 ? 20.125 -0.96 -16.109 1 94.88 190 LYS A N 1
ATOM 1476 C CA . LYS A 1 190 ? 19.672 0.09 -15.195 1 94.88 190 LYS A CA 1
ATOM 1477 C C . LYS A 1 190 ? 18.469 -0.365 -14.383 1 94.88 190 LYS A C 1
ATOM 1479 O O . LYS A 1 190 ? 17.422 -0.684 -14.945 1 94.88 190 LYS A O 1
ATOM 1484 N N . MET A 1 191 ? 18.672 -0.376 -13.117 1 95.69 191 MET A N 1
ATOM 1485 C CA . MET A 1 191 ? 17.547 -0.716 -12.234 1 95.69 191 MET A CA 1
ATOM 1486 C C . MET A 1 191 ? 16.406 0.266 -12.414 1 95.69 191 MET A C 1
ATOM 1488 O O . MET A 1 191 ? 16.625 1.456 -12.641 1 95.69 191 MET A O 1
ATOM 1492 N N . PRO A 1 192 ? 15.18 -0.281 -12.359 1 94.94 192 PRO A N 1
ATOM 1493 C CA . PRO A 1 192 ? 14.07 0.681 -12.383 1 94.94 192 PRO A CA 1
ATOM 1494 C C . PRO A 1 192 ? 14.055 1.58 -11.148 1 94.94 192 PRO A C 1
ATOM 1496 O O . PRO A 1 192 ? 14.562 1.196 -10.094 1 94.94 192 PRO A O 1
ATOM 1499 N N . PRO A 1 193 ? 13.477 2.734 -11.289 1 91.5 193 PRO A N 1
ATOM 1500 C CA . PRO A 1 193 ? 13.281 3.562 -10.102 1 91.5 193 PRO A CA 1
ATOM 1501 C C . PRO A 1 193 ? 12.172 3.037 -9.195 1 91.5 193 PRO A C 1
ATOM 1503 O O . PRO A 1 193 ? 11.508 2.051 -9.531 1 91.5 193 PRO A O 1
ATOM 1506 N N . HIS A 1 194 ? 12.102 3.633 -8.039 1 92.25 194 HIS A N 1
ATOM 1507 C CA . HIS A 1 194 ? 10.922 3.402 -7.211 1 92.25 194 HIS A CA 1
ATOM 1508 C C . HIS A 1 194 ? 9.641 3.494 -8.031 1 92.25 194 HIS A C 1
ATOM 1510 O O . HIS A 1 194 ? 9.461 4.434 -8.812 1 92.25 194 HIS A O 1
ATOM 1516 N N . HIS A 1 195 ? 8.812 2.49 -7.973 1 93.88 195 HIS A N 1
ATOM 1517 C CA . HIS A 1 195 ? 7.574 2.477 -8.742 1 93.88 195 HIS A CA 1
ATOM 1518 C C . HIS A 1 195 ? 6.531 1.569 -8.102 1 93.88 195 HIS A C 1
ATOM 1520 O O . HIS A 1 195 ? 6.785 0.971 -7.055 1 93.88 195 HIS A O 1
ATOM 1526 N N . PHE A 1 196 ? 5.402 1.551 -8.703 1 93.56 196 PHE A N 1
ATOM 1527 C CA . PHE A 1 196 ? 4.277 0.79 -8.164 1 93.56 196 PHE A CA 1
ATOM 1528 C C . PHE A 1 196 ? 3.795 -0.245 -9.18 1 93.56 196 PHE A C 1
ATOM 1530 O O . PHE A 1 196 ? 3.961 -0.065 -10.383 1 93.56 196 PHE A O 1
ATOM 1537 N N . ILE A 1 197 ? 3.287 -1.283 -8.633 1 94.12 197 ILE A N 1
ATOM 1538 C CA . ILE A 1 197 ? 2.592 -2.27 -9.453 1 94.12 197 ILE A CA 1
ATOM 1539 C C . ILE A 1 197 ? 1.196 -2.52 -8.891 1 94.12 197 ILE A C 1
ATOM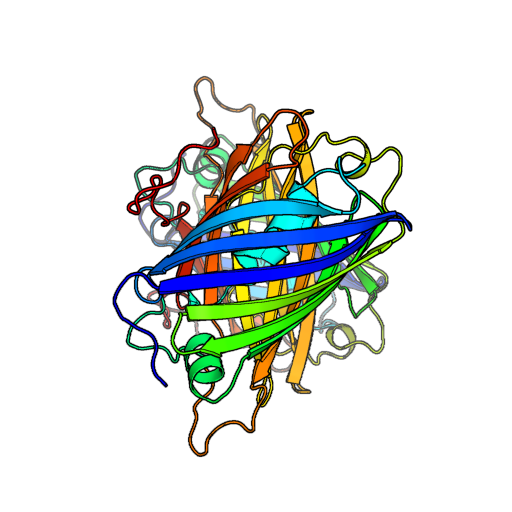 1541 O O . ILE A 1 197 ? 1.052 -2.963 -7.75 1 94.12 197 ILE A O 1
ATOM 1545 N N . ALA A 1 198 ? 0.201 -2.244 -9.742 1 92.44 198 ALA A N 1
ATOM 1546 C CA . ALA A 1 198 ? -1.177 -2.57 -9.383 1 92.44 198 ALA A CA 1
ATOM 1547 C C . ALA A 1 198 ? -1.553 -3.969 -9.859 1 92.44 198 ALA A C 1
ATOM 1549 O O . ALA A 1 198 ? -1.169 -4.379 -10.961 1 92.44 198 ALA A O 1
ATOM 1550 N N . PHE A 1 199 ? -2.295 -4.641 -9.055 1 92.25 199 PHE A N 1
ATOM 1551 C CA . PHE A 1 199 ? -2.75 -5.949 -9.5 1 92.25 199 PHE A CA 1
ATOM 1552 C C . PHE A 1 199 ? -4.152 -6.242 -8.984 1 92.25 199 PHE A C 1
ATOM 1554 O O . PHE A 1 199 ? -4.562 -5.703 -7.953 1 92.25 199 PHE A O 1
ATOM 1561 N N . LYS A 1 200 ? -4.793 -7.055 -9.711 1 92.81 200 LYS A N 1
ATOM 1562 C CA . LYS A 1 200 ? -6.098 -7.613 -9.367 1 92.81 200 LYS A CA 1
ATOM 1563 C C . LYS A 1 200 ? -6.121 -9.125 -9.578 1 92.81 200 LYS A C 1
ATOM 1565 O O . LYS A 1 200 ? -6.133 -9.594 -10.719 1 92.81 200 LYS A O 1
ATOM 1570 N N . LEU A 1 201 ? -6.102 -9.773 -8.523 1 94.12 201 LEU A N 1
ATOM 1571 C CA . LEU A 1 201 ? -6.199 -11.227 -8.516 1 94.12 201 LEU A CA 1
ATOM 1572 C C . LEU A 1 201 ? -7.637 -11.68 -8.297 1 94.12 201 LEU A C 1
ATOM 1574 O O . LEU A 1 201 ? -8.266 -11.297 -7.309 1 94.12 201 LEU A O 1
ATOM 1578 N N . THR A 1 202 ? -8.102 -12.469 -9.25 1 92.62 202 THR A N 1
ATOM 1579 C CA . THR A 1 202 ? -9.484 -12.93 -9.172 1 92.62 202 THR A CA 1
ATOM 1580 C C . THR A 1 202 ? -9.555 -14.453 -9.219 1 92.62 202 THR A C 1
ATOM 1582 O O . THR A 1 202 ? -8.977 -15.07 -10.109 1 92.62 202 THR A O 1
ATOM 1585 N N . ARG A 1 203 ? -10.172 -15.016 -8.211 1 93.44 203 ARG A N 1
ATOM 1586 C CA . ARG A 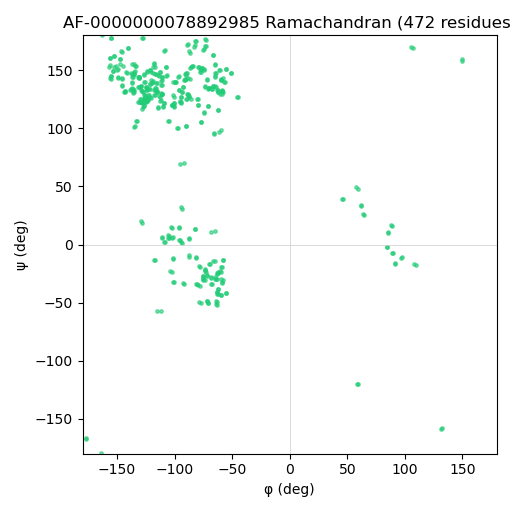1 203 ? -10.578 -16.406 -8.32 1 93.44 203 ARG A CA 1
ATOM 1587 C C . ARG A 1 203 ? -11.836 -16.547 -9.188 1 93.44 203 ARG A C 1
ATOM 1589 O O . ARG A 1 203 ? -12.945 -16.297 -8.719 1 93.44 203 ARG A O 1
ATOM 1596 N N . VAL A 1 204 ? -11.648 -17 -10.328 1 93.38 204 VAL A N 1
ATOM 1597 C CA . VAL A 1 204 ? -12.703 -17 -11.336 1 93.38 204 VAL A CA 1
ATOM 1598 C C . VAL A 1 204 ? -13.688 -18.125 -11.055 1 93.38 204 VAL A C 1
ATOM 1600 O O . VAL A 1 204 ? -14.906 -17.922 -11.102 1 93.38 204 VAL A O 1
ATOM 1603 N N . GLU A 1 205 ? -13.148 -19.281 -10.875 1 94.81 205 GLU A N 1
ATOM 1604 C CA . GLU A 1 205 ? -13.945 -20.484 -10.664 1 94.81 205 GLU A CA 1
ATOM 1605 C C . GLU A 1 205 ? -13.164 -21.531 -9.867 1 94.81 205 GLU A C 1
ATOM 1607 O O . GLU A 1 205 ? -11.93 -21.516 -9.859 1 94.81 205 GLU A O 1
ATOM 1612 N N . ASN A 1 206 ? -13.875 -22.297 -9.125 1 95.38 206 ASN A N 1
ATOM 1613 C CA . ASN A 1 206 ? -13.289 -23.438 -8.43 1 95.38 206 ASN A CA 1
ATOM 1614 C C . ASN A 1 206 ? -14.305 -24.547 -8.219 1 95.38 206 ASN A C 1
ATOM 1616 O O . ASN A 1 206 ? -15.516 -24.297 -8.234 1 95.38 206 ASN A O 1
ATOM 1620 N N . ASP A 1 207 ? -13.828 -25.766 -8.117 1 94.81 207 ASP A N 1
ATOM 1621 C CA . ASP A 1 207 ? -14.719 -26.844 -7.727 1 94.81 207 ASP A CA 1
ATOM 1622 C C . ASP A 1 207 ? -15.07 -26.766 -6.246 1 94.81 207 ASP A C 1
ATOM 1624 O O . ASP A 1 207 ? -14.625 -25.859 -5.543 1 94.81 207 ASP A O 1
ATOM 1628 N N . ALA A 1 208 ? -15.898 -27.594 -5.742 1 90.81 208 ALA A N 1
ATOM 1629 C CA . ALA A 1 208 ? -16.5 -27.516 -4.414 1 90.81 208 ALA A CA 1
ATOM 1630 C C . ALA A 1 208 ? -15.43 -27.516 -3.326 1 90.81 208 ALA A C 1
ATOM 1632 O O . ALA A 1 208 ? -15.562 -26.812 -2.322 1 90.81 208 ALA A O 1
ATOM 1633 N N . ASP A 1 209 ? -14.297 -28.219 -3.557 1 92.81 209 ASP A N 1
ATOM 1634 C CA . ASP A 1 209 ? -13.281 -28.359 -2.518 1 92.81 209 ASP A CA 1
ATOM 1635 C C . ASP A 1 209 ? -12.031 -27.547 -2.855 1 92.81 209 ASP A C 1
ATOM 1637 O O . ASP A 1 209 ? -11.016 -27.641 -2.164 1 92.81 209 ASP A O 1
ATOM 1641 N N . CYS A 1 210 ? -12.031 -26.828 -3.949 1 94.88 210 CYS A N 1
ATOM 1642 C CA . CYS A 1 210 ? -10.906 -26.031 -4.43 1 94.88 210 CYS A CA 1
ATOM 1643 C C . CYS A 1 210 ? -9.703 -26.906 -4.73 1 94.88 210 CYS A C 1
ATOM 1645 O O . CYS A 1 210 ? -8.562 -26.516 -4.484 1 94.88 210 CYS A O 1
ATOM 1647 N N . ASN A 1 211 ? -10.008 -28.078 -5.172 1 96.69 211 ASN A N 1
ATOM 1648 C CA . ASN A 1 211 ? -8.93 -28.906 -5.711 1 96.69 211 ASN A CA 1
ATOM 1649 C C . ASN A 1 211 ? -8.5 -28.422 -7.098 1 96.69 211 ASN A C 1
ATOM 1651 O O . ASN A 1 211 ? -7.379 -28.703 -7.527 1 96.69 211 ASN A O 1
ATOM 1655 N N . VAL A 1 212 ? -9.445 -27.875 -7.73 1 97.44 212 VAL A N 1
ATOM 1656 C CA . VAL A 1 212 ? -9.18 -27.203 -9 1 97.44 212 VAL A CA 1
ATOM 1657 C C . VAL A 1 212 ? -9.648 -25.75 -8.922 1 97.44 212 VAL A C 1
ATOM 1659 O O . VAL A 1 212 ? -10.797 -25.484 -8.547 1 97.44 212 VAL A O 1
ATOM 1662 N N . VAL A 1 213 ? -8.773 -24.859 -9.227 1 97 213 VAL A N 1
ATOM 1663 C CA . VAL A 1 213 ? -9.086 -23.438 -9.117 1 97 213 VAL A CA 1
ATOM 1664 C C . VAL A 1 213 ? -8.586 -22.703 -10.352 1 97 213 VAL A C 1
ATOM 1666 O O . VAL A 1 213 ? -7.457 -22.922 -10.797 1 97 213 VAL A O 1
ATOM 1669 N N . LEU A 1 214 ? -9.406 -21.859 -10.93 1 96.75 214 LEU A N 1
ATOM 1670 C CA . LEU A 1 214 ? -9.039 -20.969 -12.016 1 96.75 214 LEU A CA 1
ATOM 1671 C C . LEU A 1 214 ? -8.828 -19.547 -11.5 1 96.75 214 LEU A C 1
ATOM 1673 O O . LEU A 1 214 ? -9.742 -18.938 -10.93 1 96.75 214 LEU A O 1
ATOM 1677 N N . LEU A 1 215 ? -7.605 -19.078 -11.711 1 95.94 215 LEU A N 1
ATOM 1678 C CA . LEU A 1 215 ? -7.273 -17.703 -11.305 1 95.94 215 LEU A CA 1
ATOM 1679 C C . LEU A 1 215 ? -7.016 -16.828 -12.523 1 95.94 215 LEU A C 1
ATOM 1681 O O . LEU A 1 215 ? -6.559 -17.312 -13.562 1 95.94 215 LEU A O 1
ATOM 1685 N N . HIS A 1 216 ? -7.32 -15.586 -12.414 1 95.44 216 HIS A N 1
ATOM 1686 C CA . HIS A 1 216 ? -7.039 -14.531 -13.383 1 95.44 216 HIS A CA 1
ATOM 1687 C C . HIS A 1 216 ? -6.406 -13.32 -12.703 1 95.44 216 HIS A C 1
ATOM 1689 O O . HIS A 1 216 ? -6.75 -12.992 -11.562 1 95.44 216 HIS A O 1
ATOM 1695 N N . GLU A 1 217 ? -5.484 -12.68 -13.422 1 94.69 217 GLU A N 1
ATOM 1696 C CA . GLU A 1 217 ? -4.844 -11.516 -12.82 1 94.69 217 GLU A CA 1
ATOM 1697 C C . GLU A 1 217 ? -4.52 -10.453 -13.867 1 94.69 217 GLU A C 1
ATOM 1699 O O . GLU A 1 217 ? -4.09 -10.781 -14.977 1 94.69 217 GLU A O 1
ATOM 1704 N N . TRP A 1 218 ? -4.785 -9.289 -13.492 1 94.75 218 TRP A N 1
ATOM 1705 C CA . TRP A 1 218 ? -4.219 -8.109 -14.148 1 94.75 218 TRP A CA 1
ATOM 1706 C C . TRP A 1 218 ? -3.064 -7.539 -13.336 1 94.75 218 TRP A C 1
ATOM 1708 O O . TRP A 1 218 ? -3.121 -7.504 -12.102 1 94.75 218 TRP A O 1
ATOM 1718 N N . GLY A 1 219 ? -2.031 -7.117 -14.031 1 93.62 219 GLY A N 1
ATOM 1719 C CA . GLY A 1 219 ? -0.924 -6.422 -13.391 1 93.62 219 GLY A CA 1
ATOM 1720 C C . GLY A 1 219 ? -0.342 -5.312 -14.242 1 93.62 219 GLY A C 1
ATOM 1721 O O . GLY A 1 219 ? -0.063 -5.516 -15.43 1 93.62 219 GLY A O 1
ATOM 1722 N N . LYS A 1 220 ? -0.169 -4.176 -13.664 1 93.56 220 LYS A N 1
ATOM 1723 C CA . LYS A 1 220 ? 0.38 -3.031 -14.391 1 93.56 220 LYS A CA 1
ATOM 1724 C C . LYS A 1 220 ? 1.29 -2.199 -13.492 1 93.56 220 LYS A C 1
ATOM 1726 O O . LYS A 1 220 ? 0.918 -1.856 -12.367 1 93.56 220 LYS A O 1
ATOM 1731 N N . ALA A 1 221 ? 2.447 -1.9 -14.039 1 94.12 221 ALA A N 1
ATOM 1732 C CA . ALA A 1 221 ? 3.389 -1.03 -13.344 1 94.12 221 ALA A CA 1
ATOM 1733 C C . ALA A 1 221 ? 3.154 0.434 -13.703 1 94.12 221 ALA A C 1
ATOM 1735 O O . ALA A 1 221 ? 2.699 0.743 -14.805 1 94.12 221 ALA A O 1
ATOM 1736 N N . PHE A 1 222 ? 3.418 1.304 -12.734 1 89.62 222 PHE A N 1
ATOM 1737 C CA . PHE A 1 222 ? 3.309 2.734 -13 1 89.62 222 PHE A CA 1
ATOM 1738 C C . PHE A 1 222 ? 4.195 3.527 -12.047 1 89.62 222 PHE A C 1
ATOM 1740 O O . PHE A 1 222 ? 4.465 3.09 -10.93 1 89.62 222 PHE A O 1
ATOM 1747 N N . SER A 1 223 ? 4.719 4.598 -12.633 1 84.19 223 SER A N 1
ATOM 1748 C CA . SER A 1 223 ? 5.422 5.551 -11.781 1 84.19 223 SER A CA 1
ATOM 1749 C C . SER A 1 223 ? 4.449 6.387 -10.961 1 84.19 223 SER A C 1
ATOM 1751 O O . SER A 1 223 ? 3.236 6.34 -11.188 1 84.19 223 SER A O 1
ATOM 1753 N N . CYS A 1 224 ? 5.074 7.051 -10.008 1 70.69 224 CYS A N 1
ATOM 1754 C CA . CYS A 1 224 ? 4.223 7.973 -9.266 1 70.69 224 CYS A CA 1
ATOM 1755 C C . CYS A 1 224 ? 3.623 9.023 -10.188 1 70.69 224 CYS A C 1
ATOM 1757 O O . CYS A 1 224 ? 4.352 9.758 -10.859 1 70.69 224 CYS A O 1
ATOM 1759 N N . PHE A 1 225 ? 2.457 8.867 -10.602 1 70.81 225 PHE A N 1
ATOM 1760 C CA . PHE A 1 225 ? 1.783 9.703 -11.594 1 70.81 225 PHE A CA 1
ATOM 1761 C C . PHE A 1 225 ? 1.514 11.094 -11.031 1 70.81 225 PHE A C 1
ATOM 1763 O O . PHE A 1 225 ? 0.779 11.883 -11.633 1 70.81 225 PHE A O 1
ATOM 1770 N N . LEU A 1 226 ? 2.086 11.336 -9.945 1 80.06 226 LEU A N 1
ATOM 1771 C CA . LEU A 1 226 ? 1.932 12.672 -9.383 1 80.06 226 LEU A CA 1
ATOM 1772 C C . LEU A 1 226 ? 2.979 13.625 -9.945 1 80.06 226 LEU A C 1
ATOM 1774 O O . LEU A 1 226 ? 4.098 13.211 -10.258 1 80.06 226 LEU A O 1
ATOM 1778 N N . PRO A 1 227 ? 2.592 14.883 -10.188 1 80.44 227 PRO A N 1
ATOM 1779 C CA . PRO A 1 227 ? 3.559 15.844 -10.727 1 80.44 227 PRO A CA 1
ATOM 1780 C C . PRO A 1 227 ? 4.816 15.953 -9.867 1 80.44 227 PRO A C 1
ATOM 1782 O O . PRO A 1 227 ? 4.766 15.742 -8.656 1 80.44 227 PRO A O 1
ATOM 1785 N N . GLU A 1 228 ? 5.855 16.281 -10.539 1 77.19 228 GLU A N 1
ATOM 1786 C CA . GLU A 1 228 ? 7.141 16.391 -9.852 1 77.19 228 GLU A CA 1
ATOM 1787 C C . GLU A 1 228 ? 7.27 17.734 -9.141 1 77.19 228 GLU A C 1
ATOM 1789 O O . GLU A 1 228 ? 7.812 17.812 -8.039 1 77.19 228 GLU A O 1
ATOM 1794 N N . ASN A 1 229 ? 6.684 18.703 -9.766 1 82.5 229 ASN A N 1
ATOM 1795 C CA . ASN A 1 229 ? 6.902 20.062 -9.266 1 82.5 229 ASN A CA 1
ATOM 1796 C C . ASN A 1 229 ? 5.602 20.688 -8.773 1 82.5 229 ASN A C 1
ATOM 1798 O O . ASN A 1 229 ? 4.527 20.391 -9.297 1 82.5 229 ASN A O 1
ATOM 1802 N N . PRO A 1 230 ? 5.812 21.531 -7.707 1 85.06 230 PRO A N 1
ATOM 1803 C CA . PRO A 1 230 ? 4.633 22.281 -7.289 1 85.06 230 PRO A CA 1
ATOM 1804 C C . PRO A 1 230 ? 4.148 23.266 -8.359 1 85.06 230 PRO A C 1
ATOM 1806 O O . PRO A 1 230 ? 4.949 23.766 -9.148 1 85.06 230 PRO A O 1
ATOM 1809 N N . THR A 1 231 ? 2.881 23.422 -8.352 1 83.38 231 THR A N 1
ATOM 1810 C CA . THR A 1 231 ? 2.299 24.453 -9.211 1 83.38 231 THR A CA 1
ATOM 1811 C C . THR A 1 231 ? 1.919 25.688 -8.398 1 83.38 231 THR A C 1
ATOM 1813 O O . THR A 1 231 ? 1.813 26.781 -8.938 1 83.38 231 THR A O 1
ATOM 1816 N N . LEU A 1 232 ? 1.701 25.516 -7.121 1 83.38 232 LEU A N 1
ATOM 1817 C CA . LEU A 1 232 ? 1.428 26.625 -6.223 1 83.38 232 LEU A CA 1
ATOM 1818 C C . LEU A 1 232 ? 2.711 27.375 -5.879 1 83.38 232 LEU A C 1
ATOM 1820 O O . LEU A 1 232 ? 3.799 26.797 -5.902 1 83.38 232 LEU A O 1
ATOM 1824 N N . GLN A 1 233 ? 2.523 28.641 -5.668 1 82.75 233 GLN A N 1
ATOM 1825 C CA . GLN A 1 233 ? 3.662 29.422 -5.188 1 82.75 233 GLN A CA 1
ATOM 1826 C C . GLN A 1 233 ? 4 29.062 -3.74 1 82.75 233 GLN A C 1
ATOM 1828 O O . GLN A 1 233 ? 3.172 29.234 -2.844 1 82.75 233 GLN A O 1
ATOM 1833 N N . LEU A 1 234 ? 5.152 28.594 -3.561 1 87.88 234 LEU A N 1
ATOM 1834 C CA . LEU A 1 234 ? 5.598 28.234 -2.219 1 87.88 234 LEU A CA 1
ATOM 1835 C C . LEU A 1 234 ? 6.312 29.406 -1.551 1 87.88 234 LEU A C 1
ATOM 1837 O O . LEU A 1 234 ? 7.051 30.141 -2.207 1 87.88 234 LEU A O 1
ATOM 1841 N N . PRO A 1 235 ? 6.07 29.516 -0.35 1 83.12 235 PRO A N 1
ATOM 1842 C CA . PRO A 1 235 ? 6.812 30.562 0.356 1 83.12 235 PRO A CA 1
ATOM 1843 C C . PRO A 1 235 ? 8.273 30.188 0.596 1 83.12 235 PRO A C 1
ATOM 1845 O O . PRO A 1 235 ? 8.633 29 0.532 1 83.12 235 PRO A O 1
ATOM 1848 N N . LYS A 1 236 ? 9.219 31.281 0.657 1 81.06 236 LYS A N 1
ATOM 1849 C CA . LYS A 1 236 ? 10.594 31.031 1.073 1 81.06 236 LYS A CA 1
ATOM 1850 C C . LYS A 1 236 ? 10.734 31.109 2.592 1 81.06 236 LYS A C 1
ATOM 1852 O O . LYS A 1 236 ? 10.133 31.984 3.232 1 81.06 236 LYS A O 1
ATOM 1857 N N . LEU A 1 237 ? 11.328 30 3.193 1 79.38 237 LEU A N 1
ATOM 1858 C CA . LEU A 1 237 ? 11.555 30.062 4.633 1 79.38 237 LEU A CA 1
ATOM 1859 C C . LEU A 1 237 ? 12.586 31.141 4.969 1 79.38 237 LEU A C 1
ATOM 1861 O O . LEU A 1 237 ? 13.586 31.297 4.258 1 79.38 237 LEU A O 1
ATOM 1865 N N . LYS A 1 238 ? 12.477 32.281 5.297 1 58.09 238 LYS A N 1
ATOM 1866 C CA . LYS A 1 238 ? 13.461 33.312 5.66 1 58.09 238 LYS A CA 1
ATOM 1867 C C . LYS A 1 238 ? 14.445 32.781 6.695 1 58.09 238 LYS A C 1
ATOM 1869 O O . LYS A 1 238 ? 14.086 31.953 7.539 1 58.09 238 LYS A O 1
ATOM 1874 N N . MET B 1 1 ? -21.531 25.141 4.043 1 76.75 1 MET B N 1
ATOM 1875 C CA . MET B 1 1 ? -20.391 25.75 3.375 1 76.75 1 MET B CA 1
ATOM 1876 C C . MET B 1 1 ? -19.719 24.766 2.414 1 76.75 1 MET B C 1
ATOM 1878 O O . MET B 1 1 ? -19.781 23.547 2.629 1 76.75 1 MET B O 1
ATOM 1882 N N . SER B 1 2 ? -19.172 25.422 1.212 1 85.75 2 SER B N 1
ATOM 1883 C CA . SER B 1 2 ? -18.578 24.547 0.192 1 85.75 2 SER B CA 1
ATOM 1884 C C . SER B 1 2 ? -17.109 24.891 -0.041 1 85.75 2 SER B C 1
ATOM 1886 O O . SER B 1 2 ? -16.672 26 0.247 1 85.75 2 SER B O 1
ATOM 1888 N N . LEU B 1 3 ? -16.422 23.875 -0.361 1 90 3 LEU B N 1
ATOM 1889 C CA . LEU B 1 3 ? -15.016 24.078 -0.715 1 90 3 LEU B CA 1
ATOM 1890 C C . LEU B 1 3 ? -14.883 24.906 -1.989 1 90 3 LEU B C 1
ATOM 1892 O O . LEU B 1 3 ? -15.703 24.781 -2.9 1 90 3 LEU B O 1
ATOM 1896 N N . SER B 1 4 ? -13.891 25.656 -1.936 1 84.94 4 SER B N 1
ATOM 1897 C CA . SER B 1 4 ? -13.633 26.516 -3.088 1 84.94 4 SER B CA 1
ATOM 1898 C C . SER B 1 4 ? -12.812 25.781 -4.148 1 84.94 4 SER B C 1
ATOM 1900 O O . SER B 1 4 ? -12 24.922 -3.826 1 84.94 4 SER B O 1
ATOM 1902 N N . LYS B 1 5 ? -13.008 26.203 -5.359 1 85.12 5 LYS B N 1
ATOM 1903 C CA . LYS B 1 5 ? -12.18 25.703 -6.453 1 85.12 5 LYS B CA 1
ATOM 1904 C C . LYS B 1 5 ? -10.82 26.391 -6.477 1 85.12 5 LYS B C 1
ATOM 1906 O O . LYS B 1 5 ? -9.867 25.891 -7.07 1 85.12 5 LYS B O 1
ATOM 1911 N N . ASP B 1 6 ? -10.805 27.484 -5.824 1 88.38 6 ASP B N 1
ATOM 1912 C CA . ASP B 1 6 ? -9.555 28.219 -5.707 1 88.38 6 ASP B CA 1
ATOM 1913 C C . ASP B 1 6 ? -8.758 27.766 -4.488 1 88.38 6 ASP B C 1
ATOM 1915 O O . ASP B 1 6 ? -9.234 26.938 -3.697 1 88.38 6 ASP B O 1
ATOM 1919 N N . ALA B 1 7 ? -7.57 28.312 -4.508 1 91.94 7 ALA B N 1
ATOM 1920 C CA . ALA B 1 7 ? -6.719 27.969 -3.373 1 91.94 7 ALA B CA 1
ATOM 1921 C C . ALA B 1 7 ? -7.379 28.359 -2.053 1 91.94 7 ALA B C 1
ATOM 1923 O O . ALA B 1 7 ? -7.93 29.453 -1.93 1 91.94 7 ALA B O 1
ATOM 1924 N N . MET B 1 8 ? -7.383 27.438 -1.145 1 92.94 8 MET B N 1
ATOM 1925 C CA . MET B 1 8 ? -7.953 27.656 0.181 1 92.94 8 MET B CA 1
ATOM 1926 C C . MET B 1 8 ? -6.871 27.609 1.254 1 92.94 8 MET B C 1
ATOM 1928 O O . MET B 1 8 ? -5.945 26.797 1.181 1 92.94 8 MET B O 1
ATOM 1932 N N . LYS B 1 9 ? -7.137 28.438 2.217 1 94.31 9 LYS B N 1
ATOM 1933 C CA . LYS B 1 9 ? -6.184 28.484 3.32 1 94.31 9 LYS B CA 1
ATOM 1934 C C . LYS B 1 9 ? -6.402 27.312 4.277 1 94.31 9 LYS B C 1
ATOM 1936 O O . LYS B 1 9 ? -7.516 26.781 4.379 1 94.31 9 LYS B O 1
ATOM 1941 N N . LEU B 1 10 ? -5.359 26.969 4.891 1 94.06 10 LEU B N 1
ATOM 1942 C CA . LEU B 1 10 ? -5.449 25.969 5.945 1 94.06 10 LEU B CA 1
ATOM 1943 C C . LEU B 1 10 ? -4.727 26.438 7.203 1 94.06 10 LEU B C 1
ATOM 1945 O O . LEU B 1 10 ? -3.697 27.109 7.117 1 94.06 10 LEU B O 1
ATOM 1949 N N . HIS B 1 11 ? -5.277 26.109 8.305 1 95.81 11 HIS B N 1
ATOM 1950 C CA . HIS B 1 11 ? -4.758 26.375 9.648 1 95.81 11 HIS B CA 1
ATOM 1951 C C . HIS B 1 11 ? -4.695 25.094 10.469 1 95.81 11 HIS B C 1
ATOM 1953 O O . HIS B 1 11 ? -5.676 24.344 10.531 1 95.81 11 HIS B O 1
ATOM 1959 N N . LEU B 1 12 ? -3.535 24.875 11.094 1 96.75 12 LEU B N 1
ATOM 1960 C CA . LEU B 1 12 ? -3.387 23.625 11.82 1 96.75 12 LEU B CA 1
ATOM 1961 C C . LEU B 1 12 ? -2.705 23.844 13.164 1 96.75 12 LEU B C 1
ATOM 1963 O O . LEU B 1 12 ? -1.756 24.625 13.258 1 96.75 12 LEU B O 1
ATOM 1967 N N . ILE B 1 13 ? -3.254 23.266 14.164 1 97.81 13 ILE B N 1
ATOM 1968 C CA . ILE B 1 13 ? -2.617 23.172 15.477 1 97.81 13 ILE B CA 1
ATOM 1969 C C . ILE B 1 13 ? -2.465 21.703 15.867 1 97.81 13 ILE B C 1
ATOM 1971 O O . ILE B 1 13 ? -3.438 20.953 15.852 1 97.81 13 ILE B O 1
ATOM 1975 N N . LEU B 1 14 ? -1.26 21.328 16.203 1 98 14 LEU B N 1
ATOM 1976 C CA . LEU B 1 14 ? -0.966 19.984 16.688 1 98 14 LEU B CA 1
ATOM 1977 C C . LEU B 1 14 ? -0.292 20.031 18.062 1 98 14 LEU B C 1
ATOM 1979 O O . LEU B 1 14 ? 0.689 20.75 18.25 1 98 14 LEU B O 1
ATOM 1983 N N . GLU B 1 15 ? -0.864 19.375 18.953 1 98.62 15 GLU B N 1
ATOM 1984 C CA . GLU B 1 15 ? -0.235 19.109 20.25 1 98.62 15 GLU B CA 1
ATOM 1985 C C . GLU B 1 15 ? 0.109 17.641 20.406 1 98.62 15 GLU B C 1
ATOM 1987 O O . GLU B 1 15 ? -0.671 16.766 20.016 1 98.62 15 GLU B O 1
ATOM 1992 N N . GLY B 1 16 ? 1.31 17.406 20.953 1 98.31 16 GLY B N 1
ATOM 1993 C CA . GLY B 1 16 ? 1.648 16 21.047 1 98.31 16 GLY B CA 1
ATOM 1994 C C . GLY B 1 16 ? 2.801 15.719 21.984 1 98.31 16 GLY B C 1
ATOM 1995 O O . GLY B 1 16 ? 3.262 16.625 22.688 1 98.31 16 GLY B O 1
ATOM 1996 N N . SER B 1 17 ? 3.09 14.492 22.047 1 98.81 17 SER B N 1
ATOM 1997 C CA . SER B 1 17 ? 4.23 14.016 22.828 1 98.81 17 SER B CA 1
ATOM 1998 C C . SER B 1 17 ? 4.887 12.812 22.156 1 98.81 17 SER B C 1
ATOM 2000 O O . SER B 1 17 ? 4.199 11.969 21.578 1 98.81 17 SER B O 1
ATOM 2002 N N . VAL B 1 18 ? 6.18 12.773 22.25 1 98.69 18 VAL B N 1
ATOM 2003 C CA . VAL B 1 18 ? 6.965 11.625 21.812 1 98.69 18 VAL B CA 1
ATOM 2004 C C . VAL B 1 18 ? 7.918 11.195 22.922 1 98.69 18 VAL B C 1
ATOM 2006 O O . VAL B 1 18 ? 8.758 11.984 23.359 1 98.69 18 VAL B O 1
ATOM 2009 N N . ASN B 1 19 ? 7.785 9.961 23.297 1 98.5 19 ASN B N 1
ATOM 2010 C CA . ASN B 1 19 ? 8.594 9.445 24.406 1 98.5 19 ASN B CA 1
ATOM 2011 C C . ASN B 1 19 ? 8.617 10.406 25.578 1 98.5 19 ASN B C 1
ATOM 2013 O O . ASN B 1 19 ? 9.68 10.68 26.141 1 98.5 19 ASN B O 1
ATOM 2017 N N . GLY B 1 20 ? 7.473 11.008 25.828 1 98.06 20 GLY B N 1
ATOM 2018 C CA . GLY B 1 20 ? 7.324 11.859 27 1 98.06 20 GLY B CA 1
ATOM 2019 C C . GLY B 1 20 ? 7.641 13.312 26.719 1 98.06 20 GLY B C 1
ATOM 2020 O O . GLY B 1 20 ? 7.34 14.188 27.531 1 98.06 20 GLY B O 1
ATOM 2021 N N . HIS B 1 21 ? 8.289 13.688 25.672 1 98.69 21 HIS B N 1
ATOM 2022 C CA . HIS B 1 21 ? 8.578 15.07 25.312 1 98.69 21 HIS B CA 1
ATOM 2023 C C . HIS B 1 21 ? 7.371 15.734 24.672 1 98.69 21 HIS B C 1
ATOM 2025 O O . HIS B 1 21 ? 6.949 15.344 23.578 1 98.69 21 HIS B O 1
ATOM 2031 N N . CYS B 1 22 ? 6.902 16.781 25.281 1 98.75 22 CYS B N 1
ATOM 2032 C CA . CYS B 1 22 ? 5.715 17.484 24.797 1 98.75 22 CYS B CA 1
ATOM 2033 C C . CYS B 1 22 ? 6.09 18.578 23.812 1 98.75 22 CYS B C 1
ATOM 2035 O O . CYS B 1 22 ? 7.121 19.234 23.984 1 98.75 22 CYS B O 1
ATOM 2037 N N . PHE B 1 23 ? 5.254 18.797 22.859 1 98.69 23 PHE B N 1
ATOM 2038 C CA . PHE B 1 23 ? 5.504 19.844 21.859 1 98.69 23 PHE B CA 1
ATOM 2039 C C . PHE B 1 23 ? 4.195 20.375 21.297 1 98.69 23 PHE B C 1
ATOM 2041 O O . PHE B 1 23 ? 3.137 19.781 21.5 1 98.69 23 PHE B O 1
ATOM 2048 N N . GLU B 1 24 ? 4.23 21.531 20.688 1 98.75 24 GLU B N 1
ATOM 2049 C CA . GLU B 1 24 ? 3.125 22.172 19.984 1 98.75 24 GLU B CA 1
ATOM 2050 C C . GLU B 1 24 ? 3.58 22.75 18.641 1 98.75 24 GLU B C 1
ATOM 2052 O O . GLU B 1 24 ? 4.609 23.422 18.578 1 98.75 24 GLU B O 1
ATOM 2057 N N . ILE B 1 25 ? 2.836 22.438 17.625 1 98.31 25 ILE B N 1
ATOM 2058 C CA . ILE B 1 25 ? 3.168 22.906 16.281 1 98.31 25 ILE B CA 1
ATOM 2059 C C . ILE B 1 25 ? 1.979 23.656 15.695 1 98.31 25 ILE B C 1
ATOM 2061 O O . ILE B 1 25 ? 0.832 23.234 15.828 1 98.31 25 ILE B O 1
ATOM 2065 N N . HIS B 1 26 ? 2.258 24.766 15.086 1 98.19 26 HIS B N 1
ATOM 2066 C CA . HIS B 1 26 ? 1.271 25.5 14.312 1 98.19 26 HIS B CA 1
ATOM 2067 C C . HIS B 1 26 ? 1.587 25.453 12.82 1 98.19 26 HIS B C 1
ATOM 2069 O O . HIS B 1 26 ? 2.756 25.484 12.422 1 98.19 26 HIS B O 1
ATOM 2075 N N . GLY B 1 27 ? 0.572 25.344 12.086 1 96.69 27 GLY B N 1
ATOM 2076 C CA . GLY B 1 27 ? 0.739 25.297 10.641 1 96.69 27 GLY B CA 1
ATOM 2077 C C . GLY B 1 27 ? -0.204 26.234 9.906 1 96.69 27 GLY B C 1
ATOM 2078 O O . GLY B 1 27 ? -1.349 26.422 10.32 1 96.69 27 GLY B O 1
ATOM 2079 N N . GLU B 1 28 ? 0.286 26.797 8.852 1 96 28 GLU B N 1
ATOM 2080 C CA . GLU B 1 28 ? -0.494 27.578 7.895 1 96 28 GLU B CA 1
ATOM 2081 C C . GLU B 1 28 ? -0.086 27.25 6.457 1 96 28 GLU B C 1
ATOM 2083 O O . GLU B 1 28 ? 1.08 26.953 6.191 1 96 28 GLU B O 1
ATOM 2088 N N . GLY B 1 29 ? -1.069 27.328 5.609 1 94.94 29 GLY B N 1
ATOM 2089 C CA . GLY B 1 29 ? -0.785 27.016 4.219 1 94.94 29 GLY B CA 1
ATOM 2090 C C . GLY B 1 29 ? -1.981 27.203 3.307 1 94.94 29 GLY B C 1
ATOM 2091 O O . GLY B 1 29 ? -2.916 27.938 3.645 1 94.94 29 GLY B O 1
ATOM 2092 N N . GLU B 1 30 ? -1.837 26.703 2.17 1 94.44 30 GLU B N 1
ATOM 2093 C CA . GLU B 1 30 ? -2.941 26.734 1.215 1 94.44 30 GLU B CA 1
ATOM 2094 C C . GLU B 1 30 ? -2.928 25.5 0.319 1 94.44 30 GLU B C 1
ATOM 2096 O O . GLU B 1 30 ? -1.913 24.797 0.221 1 94.44 30 GLU B O 1
ATOM 2101 N N . GLY B 1 31 ? -4.059 25.25 -0.236 1 94.38 31 GLY B N 1
ATOM 2102 C CA . GLY B 1 31 ? -4.191 24.141 -1.158 1 94.38 31 GLY B CA 1
ATOM 2103 C C . GLY B 1 31 ? -5.348 24.297 -2.129 1 94.38 31 GLY B C 1
ATOM 2104 O O . GLY B 1 31 ? -6.18 25.188 -1.967 1 94.38 31 GLY B O 1
ATOM 2105 N N . LYS B 1 32 ? -5.25 23.562 -3.158 1 94 32 LYS B N 1
ATOM 2106 C CA . LYS B 1 32 ? -6.328 23.453 -4.137 1 94 32 LYS B CA 1
ATOM 2107 C C . LYS B 1 32 ? -7.062 22.125 -4.016 1 94 32 LYS B C 1
ATOM 2109 O O . LYS B 1 32 ? -6.578 21.094 -4.492 1 94 32 LYS B O 1
ATOM 2114 N N . ALA B 1 33 ? -8.234 22.234 -3.486 1 92.06 33 ALA B N 1
ATOM 2115 C CA . ALA B 1 33 ? -8.992 21.047 -3.072 1 92.06 33 ALA B CA 1
ATOM 2116 C C . ALA B 1 33 ? -9.32 20.156 -4.27 1 92.06 33 ALA B C 1
ATOM 2118 O O . ALA B 1 33 ? -9.523 18.953 -4.113 1 92.06 33 ALA B O 1
ATOM 2119 N N . PHE B 1 34 ? -9.375 20.719 -5.438 1 94.31 34 PHE B N 1
ATOM 2120 C CA . PHE B 1 34 ? -9.844 19.938 -6.574 1 94.31 34 PHE B CA 1
ATOM 2121 C C . PHE B 1 34 ? -8.703 19.656 -7.547 1 94.31 34 PHE B C 1
ATOM 2123 O O . PHE B 1 34 ? -8.922 19.062 -8.602 1 94.31 34 PHE B O 1
ATOM 2130 N N . GLU B 1 35 ? -7.516 20.047 -7.145 1 93.06 35 GLU B N 1
ATOM 2131 C CA . GLU B 1 35 ? -6.363 19.797 -8.008 1 93.06 35 GLU B CA 1
ATOM 2132 C C . GLU B 1 35 ? -5.363 18.859 -7.332 1 93.06 35 GLU B C 1
ATOM 2134 O O . GLU B 1 35 ? -4.426 18.391 -7.973 1 93.06 35 GLU B O 1
ATOM 2139 N N . GLY B 1 36 ? -5.523 18.641 -6.035 1 94.5 36 GLY B N 1
ATOM 2140 C CA . GLY B 1 36 ? -4.734 17.641 -5.348 1 94.5 36 GLY B CA 1
ATOM 2141 C C . GLY B 1 36 ? -3.412 18.172 -4.828 1 94.5 36 GLY B C 1
ATOM 2142 O O . GLY B 1 36 ? -2.496 17.391 -4.543 1 94.5 36 GLY B O 1
ATOM 2143 N N . GLU B 1 37 ? -3.291 19.5 -4.75 1 94.88 37 GLU B N 1
ATOM 2144 C CA . GLU B 1 37 ? -2.031 20.109 -4.344 1 94.88 37 GLU B CA 1
ATOM 2145 C C . GLU B 1 37 ? -2.213 20.969 -3.092 1 94.88 37 GLU B C 1
ATOM 2147 O O . GLU B 1 37 ? -3.203 21.688 -2.965 1 94.88 37 GLU B O 1
ATOM 2152 N N . GLN B 1 38 ? -1.214 20.906 -2.215 1 95.5 38 GLN B N 1
ATOM 2153 C CA . GLN B 1 38 ? -1.209 21.766 -1.044 1 95.5 38 GLN B CA 1
ATOM 2154 C C . GLN B 1 38 ? 0.205 21.953 -0.5 1 95.5 38 GLN B C 1
ATOM 2156 O O . GLN B 1 38 ? 1.075 21.109 -0.722 1 95.5 38 GLN B O 1
ATOM 2161 N N . TRP B 1 39 ? 0.406 23.047 0.136 1 95.44 39 TRP B N 1
ATOM 2162 C CA . TRP B 1 39 ? 1.62 23.266 0.914 1 95.44 39 TRP B CA 1
ATOM 2163 C C . TRP B 1 39 ? 1.293 23.891 2.268 1 95.44 39 TRP B C 1
ATOM 2165 O O . TRP B 1 39 ? 0.233 24.5 2.441 1 95.44 39 TRP B O 1
ATOM 2175 N N . SER B 1 40 ? 2.148 23.688 3.207 1 96.12 40 SER B N 1
ATOM 2176 C CA . SER B 1 40 ? 2.014 24.281 4.527 1 96.12 40 SER B CA 1
ATOM 2177 C C . SER B 1 40 ? 3.377 24.547 5.16 1 96.12 40 SER B C 1
ATOM 2179 O O . SER B 1 40 ? 4.316 23.766 4.961 1 96.12 40 SER B O 1
ATOM 2181 N N . LYS B 1 41 ? 3.389 25.641 5.844 1 96.94 41 LYS B N 1
ATOM 2182 C CA . LYS B 1 41 ? 4.52 25.953 6.711 1 96.94 41 LYS B CA 1
ATOM 2183 C C . LYS B 1 41 ? 4.195 25.656 8.172 1 96.94 41 LYS B C 1
ATOM 2185 O O . LYS B 1 41 ? 3.184 26.109 8.695 1 96.94 41 LYS B O 1
ATOM 2190 N N . PHE B 1 42 ? 5.082 24.906 8.766 1 97.38 42 PHE B N 1
ATOM 2191 C CA . PHE B 1 42 ? 4.859 24.516 10.148 1 97.38 42 PHE B CA 1
ATOM 2192 C C . PHE B 1 42 ? 5.934 25.094 11.062 1 97.38 42 PHE B C 1
ATOM 2194 O O . PHE B 1 42 ? 7.109 25.141 10.695 1 97.38 42 PHE B O 1
ATOM 2201 N N . THR B 1 43 ? 5.5 25.547 12.203 1 98.06 43 THR B N 1
ATOM 2202 C CA . THR B 1 43 ? 6.406 26.109 13.195 1 98.06 43 THR B CA 1
ATOM 2203 C C . THR B 1 43 ? 6.219 25.422 14.547 1 98.06 43 THR B C 1
ATOM 2205 O O . THR B 1 43 ? 5.102 25.344 15.062 1 98.06 43 THR B O 1
ATOM 2208 N N . VAL B 1 44 ? 7.316 24.969 15.102 1 98.25 44 VAL B N 1
ATOM 2209 C CA . VAL B 1 44 ? 7.293 24.453 16.469 1 98.25 44 VAL B CA 1
ATOM 2210 C C . VAL B 1 44 ? 7.191 25.609 17.453 1 98.25 44 VAL B C 1
ATOM 2212 O O . VAL B 1 44 ? 8.148 26.375 17.625 1 98.25 44 VAL B O 1
ATOM 2215 N N . LYS B 1 45 ? 6.09 25.641 18.109 1 98.62 45 LYS B N 1
ATOM 2216 C CA . LYS B 1 45 ? 5.84 26.766 19.016 1 98.62 45 LYS B CA 1
ATOM 2217 C C . LYS B 1 45 ? 6.293 26.453 20.438 1 98.62 45 LYS B C 1
ATOM 2219 O O . LYS B 1 45 ? 6.684 27.344 21.188 1 98.62 45 LYS B O 1
ATOM 2224 N N . LYS B 1 46 ? 6.184 25.297 20.781 1 98.5 46 LYS B N 1
ATOM 2225 C CA . LYS B 1 46 ? 6.633 24.812 22.094 1 98.5 46 LYS B CA 1
ATOM 2226 C C . LYS B 1 46 ? 7.352 23.484 21.953 1 98.5 46 LYS B C 1
ATOM 2228 O O . LYS B 1 46 ? 6.977 22.641 21.141 1 98.5 46 LYS B O 1
ATOM 2233 N N . GLY B 1 47 ? 8.391 23.344 22.828 1 98.06 47 GLY B N 1
ATOM 2234 C CA . GLY B 1 47 ? 9.078 22.047 22.891 1 98.06 47 GLY B CA 1
ATOM 2235 C C . GLY B 1 47 ? 10.172 21.906 21.859 1 98.06 47 GLY B C 1
ATOM 2236 O O . GLY B 1 47 ? 10.664 20.797 21.625 1 98.06 47 GLY B O 1
ATOM 2237 N N . GLY B 1 48 ? 10.539 22.984 21.156 1 95.69 48 GLY B N 1
ATOM 2238 C CA . GLY B 1 48 ? 11.609 22.922 20.172 1 95.69 48 GLY B CA 1
ATOM 2239 C C . GLY B 1 48 ? 12.984 23.156 20.766 1 95.69 48 GLY B C 1
ATOM 2240 O O . GLY B 1 48 ? 13.102 23.656 21.891 1 95.69 48 GLY B O 1
ATOM 2241 N N . PRO B 1 49 ? 13.914 22.859 20.047 1 97.06 49 PRO B N 1
ATOM 2242 C CA . PRO B 1 49 ? 13.93 21.953 18.906 1 97.06 49 PRO B CA 1
ATOM 2243 C C . PRO B 1 49 ? 13.484 20.547 19.25 1 97.06 49 PRO B C 1
ATOM 2245 O O . PRO B 1 49 ? 13.797 20.047 20.328 1 97.06 49 PRO B O 1
ATOM 2248 N N . LEU B 1 50 ? 12.789 19.891 18.406 1 98.19 50 LEU B N 1
ATOM 2249 C CA . LEU B 1 50 ? 12.281 18.547 18.672 1 98.19 50 LEU B CA 1
ATOM 2250 C C . LEU B 1 50 ? 13.43 17.547 18.828 1 98.19 50 LEU B C 1
ATOM 2252 O O . LEU B 1 50 ? 14.383 17.562 18.062 1 98.19 50 LEU B O 1
ATOM 2256 N N . PRO B 1 51 ? 13.359 16.734 19.75 1 98.12 51 PRO B N 1
ATOM 2257 C CA . PRO B 1 51 ? 14.414 15.742 19.938 1 98.12 51 PRO B CA 1
ATOM 2258 C C . PRO B 1 51 ? 14.242 14.523 19.031 1 98.12 51 PRO B C 1
ATOM 2260 O O . PRO B 1 51 ? 14.805 13.461 19.312 1 98.12 51 PRO B O 1
ATOM 2263 N N . PHE B 1 52 ? 13.461 14.57 18.109 1 98.44 52 PHE B N 1
ATOM 2264 C CA . PHE B 1 52 ? 13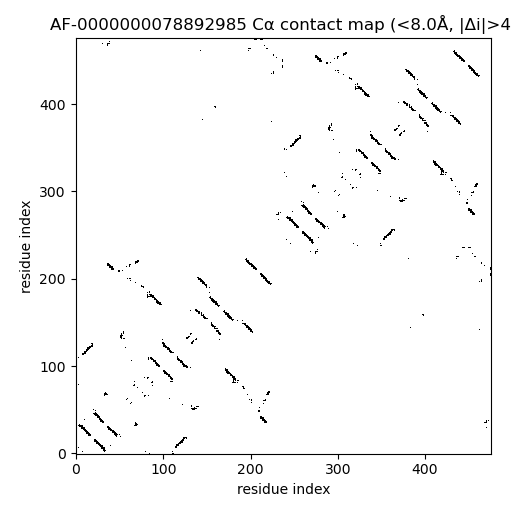.219 13.531 17.125 1 98.44 52 PHE B CA 1
ATOM 2265 C C . PHE B 1 52 ? 13.023 14.141 15.734 1 98.44 52 PHE B C 1
ATOM 2267 O O . PHE B 1 52 ? 12.891 15.359 15.602 1 98.44 52 PHE B O 1
ATOM 2274 N N . SER B 1 53 ? 13.016 13.297 14.734 1 97.94 53 SER B N 1
ATOM 2275 C CA . SER B 1 53 ? 12.891 13.758 13.352 1 97.94 53 SER B CA 1
ATOM 2276 C C . SER B 1 53 ? 11.492 14.297 13.078 1 97.94 53 SER B C 1
ATOM 2278 O O . SER B 1 53 ? 10.492 13.656 13.398 1 97.94 53 SER B O 1
ATOM 2280 N N . PHE B 1 54 ? 11.453 15.469 12.414 1 97.81 54 PHE B N 1
ATOM 2281 C CA . PHE B 1 54 ? 10.18 16.062 12.008 1 97.81 54 PHE B CA 1
ATOM 2282 C C . PHE B 1 54 ? 9.414 15.133 11.078 1 97.81 54 PHE B C 1
ATOM 2284 O O . PHE B 1 54 ? 8.18 15.164 11.039 1 97.81 54 PHE B O 1
ATOM 2291 N N . ASP B 1 55 ? 10.102 14.25 10.406 1 97.5 55 ASP B N 1
ATOM 2292 C CA . ASP B 1 55 ? 9.5 13.336 9.445 1 97.5 55 ASP B CA 1
ATOM 2293 C C . ASP B 1 55 ? 8.492 12.406 10.125 1 97.5 55 ASP B C 1
ATOM 2295 O O . ASP B 1 55 ? 7.586 11.875 9.477 1 97.5 55 ASP B O 1
ATOM 2299 N N . LEU B 1 56 ? 8.656 12.211 11.414 1 98 56 LEU B N 1
ATOM 2300 C CA . LEU B 1 56 ? 7.727 11.352 12.141 1 98 56 LEU B CA 1
ATOM 2301 C C . LEU B 1 56 ? 6.312 11.922 12.102 1 98 56 LEU B C 1
ATOM 2303 O O . LEU B 1 56 ? 5.344 11.172 11.961 1 98 56 LEU B O 1
ATOM 2307 N N . ILE B 1 57 ? 6.188 13.227 12.203 1 97.38 57 ILE B N 1
ATOM 2308 C CA . ILE B 1 57 ? 4.867 13.828 12.375 1 97.38 57 ILE B CA 1
ATOM 2309 C C . ILE B 1 57 ? 4.383 14.391 11.039 1 97.38 57 ILE B C 1
ATOM 2311 O O . ILE B 1 57 ? 3.201 14.711 10.883 1 97.38 57 ILE B O 1
ATOM 2315 N N . ALA B 1 58 ? 5.25 14.492 10.023 1 96.69 58 ALA B N 1
ATOM 2316 C CA . ALA B 1 58 ? 4.934 15.117 8.742 1 96.69 58 ALA B CA 1
ATOM 2317 C C . ALA B 1 58 ? 3.699 14.477 8.109 1 96.69 58 ALA B C 1
ATOM 2319 O O . ALA B 1 58 ? 2.814 15.18 7.617 1 96.69 58 ALA B O 1
ATOM 2320 N N . PRO B 1 59 ? 3.547 13.148 8.156 1 94.94 59 PRO B N 1
ATOM 2321 C CA . PRO B 1 59 ? 2.365 12.547 7.539 1 94.94 59 PRO B CA 1
ATOM 2322 C C . PRO B 1 59 ? 1.063 12.961 8.227 1 94.94 59 PRO B C 1
ATOM 2324 O O . PRO B 1 59 ? 0.004 12.969 7.59 1 94.94 59 PRO B O 1
ATOM 2327 N N . CYS B 1 60 ? 1.114 13.25 9.43 1 92.56 60 CYS B N 1
ATOM 2328 C CA . CYS B 1 60 ? -0.083 13.672 10.148 1 92.56 60 CYS B CA 1
ATOM 2329 C C . CYS B 1 60 ? -0.459 15.102 9.781 1 92.56 60 CYS B C 1
ATOM 2331 O O . CYS B 1 60 ? -1.638 15.461 9.789 1 92.56 60 CYS B O 1
ATOM 2333 N N . LEU B 1 61 ? 0.496 15.828 9.484 1 88.44 61 LEU B N 1
ATOM 2334 C CA . LEU B 1 61 ? 0.308 17.234 9.172 1 88.44 61 LEU B CA 1
ATOM 2335 C C . LEU B 1 61 ? -0.179 17.406 7.734 1 88.44 61 LEU B C 1
ATOM 2337 O O . LEU B 1 61 ? -1.023 18.266 7.461 1 88.44 61 LEU B O 1
ATOM 2341 N N . LYS B 1 62 ? 0.276 16.578 6.887 1 79.19 62 LYS B N 1
ATOM 2342 C CA . LYS B 1 62 ? -0.061 16.75 5.477 1 79.19 62 LYS B CA 1
ATOM 2343 C C . LYS B 1 62 ? -0.901 15.586 4.965 1 79.19 62 LYS B C 1
ATOM 2345 O O . LYS B 1 62 ? -2.064 15.766 4.602 1 79.19 62 LYS B O 1
ATOM 2350 N N . TYR B 1 63 ? -0.414 14.383 5.066 1 74.06 63 TYR B N 1
ATOM 2351 C CA . TYR B 1 63 ? -1.175 13.211 4.66 1 74.06 63 TYR B CA 1
ATOM 2352 C C . TYR B 1 63 ? -2.492 13.117 5.418 1 74.06 63 TYR B C 1
ATOM 2354 O O . TYR B 1 63 ? -3.477 12.578 4.91 1 74.06 63 TYR B O 1
ATOM 2362 N N . GLY B 1 64 ? -2.635 13.867 6.43 1 73 64 GLY B N 1
ATOM 2363 C CA . GLY B 1 64 ? -3.871 13.953 7.188 1 73 64 GLY B CA 1
ATOM 2364 C C . GLY B 1 64 ? -4.848 14.977 6.637 1 73 64 GLY B C 1
ATOM 2365 O O . GLY B 1 64 ? -6.027 14.969 6.992 1 73 64 GLY B O 1
ATOM 2366 N N . SER B 1 65 ? -4.375 15.773 5.734 1 82.75 65 SER B N 1
ATOM 2367 C CA . SER B 1 65 ? -5.219 16.797 5.137 1 82.75 65 SER B CA 1
ATOM 2368 C C . SER B 1 65 ? -5.895 16.297 3.867 1 82.75 65 SER B C 1
ATOM 2370 O O . SER B 1 65 ? -5.715 16.875 2.791 1 82.75 65 SER B O 1
ATOM 2372 N N . LYS B 1 66 ? -6.781 15.445 4.004 1 92.31 66 LYS B N 1
ATOM 2373 C CA . LYS B 1 66 ? -7.383 14.625 2.953 1 92.31 66 LYS B CA 1
ATOM 2374 C C . LYS B 1 66 ? -8.312 15.453 2.076 1 92.31 66 LYS B C 1
ATOM 2376 O O . LYS B 1 66 ? -8.484 15.164 0.89 1 92.31 66 LYS B O 1
ATOM 2381 N N . PRO B 1 67 ? -8.828 16.531 2.572 1 94.12 67 PRO B N 1
ATOM 2382 C CA . PRO B 1 67 ? -9.766 17.297 1.744 1 94.12 67 PRO B CA 1
ATOM 2383 C C . PRO B 1 67 ? -9.102 17.891 0.502 1 94.12 67 PRO B C 1
ATOM 2385 O O . PRO B 1 67 ? -9.789 18.328 -0.426 1 94.12 67 PRO B O 1
ATOM 2388 N N . PHE B 1 68 ? -7.848 17.922 0.447 1 94.12 68 PHE B N 1
ATOM 2389 C CA . PHE B 1 68 ? -7.152 18.5 -0.701 1 94.12 68 PHE B CA 1
ATOM 2390 C C . PHE B 1 68 ? -6.812 17.422 -1.72 1 94.12 68 PHE B C 1
ATOM 2392 O O . PHE B 1 68 ? -6.238 17.703 -2.773 1 94.12 68 PHE B O 1
ATOM 2399 N N . VAL B 1 69 ? -7.168 16.219 -1.485 1 95.06 69 VAL B N 1
ATOM 2400 C CA . VAL B 1 69 ? -6.934 15.133 -2.438 1 95.06 69 VAL B CA 1
ATOM 2401 C C . VAL B 1 69 ? -7.844 15.305 -3.65 1 95.06 69 VAL B C 1
ATOM 2403 O O . VAL B 1 69 ? -9.031 15.602 -3.506 1 95.06 69 VAL B O 1
ATOM 2406 N N . LYS B 1 70 ? -7.32 15.156 -4.805 1 94.75 70 LYS B N 1
ATOM 2407 C CA . LYS B 1 70 ? -8.125 15.211 -6.016 1 94.75 70 LYS B CA 1
ATOM 2408 C C . LYS B 1 70 ? -8.844 13.883 -6.258 1 94.75 70 LYS B C 1
ATOM 2410 O O . LYS B 1 70 ? -8.203 12.836 -6.355 1 94.75 70 LYS B O 1
ATOM 2415 N N . TYR B 1 71 ? -10.094 13.906 -6.402 1 94.62 71 TYR B N 1
ATOM 2416 C CA . TYR B 1 71 ? -10.898 12.742 -6.754 1 94.62 71 TYR B CA 1
ATOM 2417 C C . TYR B 1 71 ? -11.383 12.836 -8.195 1 94.62 71 TYR B C 1
ATOM 2419 O O . TYR B 1 71 ? -11.641 13.93 -8.703 1 94.62 71 TYR B O 1
ATOM 2427 N N . PRO B 1 72 ? -11.453 11.719 -8.781 1 92.44 72 PRO B N 1
ATOM 2428 C CA . PRO B 1 72 ? -12.078 11.758 -10.109 1 92.44 72 PRO B CA 1
ATOM 2429 C C . PRO B 1 72 ? -13.562 12.109 -10.047 1 92.44 72 PRO B C 1
ATOM 2431 O O . PRO B 1 72 ? -14.203 11.93 -9.008 1 92.44 72 PRO B O 1
ATOM 2434 N N . ASP B 1 73 ? -14.07 12.484 -11.164 1 91.38 73 ASP B N 1
ATOM 2435 C CA . ASP B 1 73 ? -15.445 12.984 -11.219 1 91.38 73 ASP B CA 1
ATOM 2436 C C . ASP B 1 73 ? -16.453 11.875 -10.938 1 91.38 73 ASP B C 1
ATOM 2438 O O . ASP B 1 73 ? -17.531 12.133 -10.422 1 91.38 73 ASP B O 1
ATOM 2442 N N . ASP B 1 74 ? -16.109 10.68 -11.234 1 89.75 74 ASP B N 1
ATOM 2443 C CA . ASP B 1 74 ? -17.078 9.578 -11.172 1 89.75 74 ASP B CA 1
ATOM 2444 C C . ASP B 1 74 ? -16.969 8.836 -9.844 1 89.75 74 ASP B C 1
ATOM 2446 O O . ASP B 1 74 ? -17.5 7.73 -9.703 1 89.75 74 ASP B O 1
ATOM 2450 N N . MET B 1 75 ? -16.328 9.398 -8.922 1 93.12 75 MET B N 1
ATOM 2451 C CA . MET B 1 75 ? -16.188 8.766 -7.613 1 93.12 75 MET B CA 1
ATOM 2452 C C . MET B 1 75 ? -16.547 9.734 -6.496 1 93.12 75 MET B C 1
ATOM 2454 O O . MET B 1 75 ? -16.109 10.883 -6.5 1 93.12 75 MET B O 1
ATOM 2458 N N . THR B 1 76 ? -17.281 9.242 -5.602 1 94.75 76 THR B N 1
ATOM 2459 C CA . THR B 1 76 ? -17.672 10.031 -4.438 1 94.75 76 THR B CA 1
ATOM 2460 C C . THR B 1 76 ? -16.438 10.43 -3.631 1 94.75 76 THR B C 1
ATOM 2462 O O . THR B 1 76 ? -15.57 9.594 -3.35 1 94.75 76 THR B O 1
ATOM 2465 N N . ASP B 1 77 ? -16.438 11.664 -3.316 1 95.81 77 ASP B N 1
ATOM 2466 C CA . ASP B 1 77 ? -15.375 12.18 -2.459 1 95.81 77 ASP B CA 1
ATOM 2467 C C . ASP B 1 77 ? -15.828 12.258 -1.004 1 95.81 77 ASP B C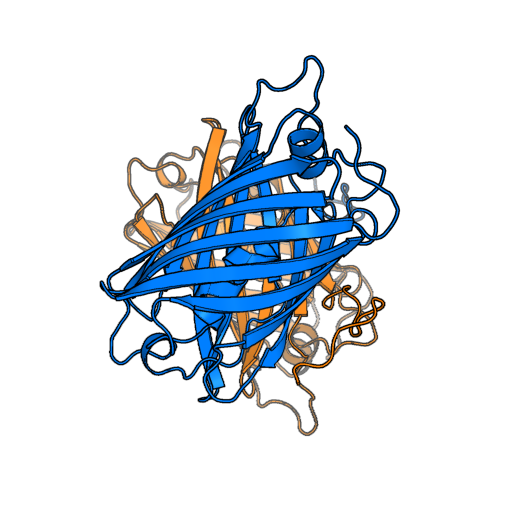 1
ATOM 2469 O O . ASP B 1 77 ? -16.484 13.227 -0.603 1 95.81 77 ASP B O 1
ATOM 2473 N N . PHE B 1 78 ? -15.438 11.312 -0.226 1 97.44 78 PHE B N 1
ATOM 2474 C CA . PHE B 1 78 ? -15.836 11.172 1.168 1 97.44 78 PHE B CA 1
ATOM 2475 C C . PHE B 1 78 ? -15.367 12.359 1.994 1 97.44 78 PHE B C 1
ATOM 2477 O O . PHE B 1 78 ? -16.109 12.875 2.83 1 97.44 78 PHE B O 1
ATOM 2484 N N . PHE B 1 79 ? -14.188 12.836 1.822 1 97.25 79 PHE B N 1
ATOM 2485 C CA . PHE B 1 79 ? -13.523 13.828 2.664 1 97.25 79 PHE B CA 1
ATOM 2486 C C . PHE B 1 79 ? -14.148 15.203 2.459 1 97.25 79 PHE B C 1
ATOM 2488 O O . PHE B 1 79 ? -14.445 15.906 3.426 1 97.25 79 PHE B O 1
ATOM 2495 N N . LYS B 1 80 ? -14.289 15.562 1.243 1 95.75 80 LYS B N 1
ATOM 2496 C CA . LYS B 1 80 ? -14.93 16.844 0.955 1 95.75 80 LYS B CA 1
ATOM 2497 C C . LYS B 1 80 ? -16.375 16.859 1.44 1 95.75 80 LYS B C 1
ATOM 2499 O O . LYS B 1 80 ? -16.828 17.859 2.006 1 95.75 80 LYS B O 1
ATOM 2504 N N . ALA B 1 81 ? -17.016 15.766 1.223 1 96.19 81 ALA B N 1
ATOM 2505 C CA . ALA B 1 81 ? -18.391 15.68 1.703 1 96.19 81 ALA B CA 1
ATOM 2506 C C . ALA B 1 81 ? -18.453 15.859 3.217 1 96.19 81 ALA B C 1
ATOM 2508 O O . ALA B 1 81 ? -19.344 16.547 3.729 1 96.19 81 ALA B O 1
ATOM 2509 N N . ALA B 1 82 ? -17.578 15.258 3.916 1 96.81 82 ALA B N 1
ATOM 2510 C CA . ALA B 1 82 ? -17.562 15.32 5.375 1 96.81 82 ALA B CA 1
ATOM 2511 C C . ALA B 1 82 ? -17.328 16.75 5.859 1 96.81 82 ALA B C 1
ATOM 2513 O O . ALA B 1 82 ? -18.062 17.25 6.711 1 96.81 82 ALA B O 1
ATOM 2514 N N . VAL B 1 83 ? -16.312 17.422 5.316 1 96 83 VAL B N 1
ATOM 2515 C CA . VAL B 1 83 ? -15.984 18.75 5.801 1 96 83 VAL B CA 1
ATOM 2516 C C . VAL B 1 83 ? -17.109 19.734 5.441 1 96 83 VAL B C 1
ATOM 2518 O O . VAL B 1 83 ? -17.375 20.672 6.188 1 96 83 VAL B O 1
ATOM 2521 N N . GLU B 1 84 ? -17.719 19.516 4.316 1 95.06 84 GLU B N 1
ATOM 2522 C CA . GLU B 1 84 ? -18.812 20.375 3.914 1 95.06 84 GLU B CA 1
ATOM 2523 C C . GLU B 1 84 ? -20.062 20.125 4.762 1 95.06 84 GLU B C 1
ATOM 2525 O O . GLU B 1 84 ? -20.938 20.984 4.867 1 95.06 84 GLU B O 1
ATOM 2530 N N . ASN B 1 85 ? -20.141 18.875 5.277 1 95.56 85 ASN B N 1
ATOM 2531 C CA . ASN B 1 85 ? -21.25 18.516 6.148 1 95.56 85 ASN B CA 1
ATOM 2532 C C . ASN B 1 85 ? -20.891 18.688 7.621 1 95.56 85 ASN B C 1
ATOM 2534 O O . ASN B 1 85 ? -21.219 17.844 8.453 1 95.56 85 ASN B O 1
ATOM 2538 N N . GLY B 1 86 ? -20.109 19.578 7.961 1 95.12 86 GLY B N 1
ATOM 2539 C CA . GLY B 1 86 ? -19.891 19.938 9.352 1 95.12 86 GLY B CA 1
ATOM 2540 C C . GLY B 1 86 ? -18.531 19.484 9.883 1 95.12 86 GLY B C 1
ATOM 2541 O O . GLY B 1 86 ? -18.156 19.844 11 1 95.12 86 GLY B O 1
ATOM 2542 N N . GLY B 1 87 ? -17.891 18.594 9.227 1 97.25 87 GLY B N 1
ATOM 2543 C CA . GLY B 1 87 ? -16.547 18.312 9.688 1 97.25 87 GLY B CA 1
ATOM 2544 C C . GLY B 1 87 ? -16.109 16.875 9.43 1 97.25 87 GLY B C 1
ATOM 2545 O O . GLY B 1 87 ? -16.969 15.992 9.258 1 97.25 87 GLY B O 1
ATOM 2546 N N . LEU B 1 88 ? -14.844 16.672 9.398 1 97.81 88 LEU B N 1
ATOM 2547 C CA . LEU B 1 88 ? -14.18 15.375 9.266 1 97.81 88 LEU B CA 1
ATOM 2548 C C . LEU B 1 88 ? -13.367 15.047 10.516 1 97.81 88 LEU B C 1
ATOM 2550 O O . LEU B 1 88 ? -12.688 15.922 11.062 1 97.81 88 LEU B O 1
ATOM 2554 N N . SER B 1 89 ? -13.484 13.891 10.977 1 98 89 SER B N 1
ATOM 2555 C CA . SER B 1 89 ? -12.586 13.398 12.016 1 98 89 SER B CA 1
ATOM 2556 C C . SER B 1 89 ? -11.891 12.117 11.578 1 98 89 SER B C 1
ATOM 2558 O O . SER B 1 89 ? -12.414 11.367 10.75 1 98 89 SER B O 1
ATOM 2560 N N . TRP B 1 90 ? -10.703 11.93 12.07 1 97.88 90 TRP B N 1
ATOM 2561 C CA . TRP B 1 90 ? -10.07 10.633 11.836 1 97.88 90 TRP B CA 1
ATOM 2562 C C . TRP B 1 90 ? -9.133 10.273 12.977 1 97.88 90 TRP B C 1
ATOM 2564 O O . TRP B 1 90 ? -8.672 11.156 13.719 1 97.88 90 TRP B O 1
ATOM 2574 N N . GLU B 1 91 ? -8.977 9.031 13.227 1 98.12 91 GLU B N 1
ATOM 2575 C CA . GLU B 1 91 ? -8.016 8.406 14.133 1 98.12 91 GLU B CA 1
ATOM 2576 C C . GLU B 1 91 ? -7.023 7.539 13.367 1 98.12 91 GLU B C 1
ATOM 2578 O O . GLU B 1 91 ? -7.41 6.781 12.477 1 98.12 91 GLU B O 1
ATOM 2583 N N . ARG B 1 92 ? -5.766 7.734 13.664 1 97.69 92 ARG B N 1
ATOM 2584 C CA . ARG B 1 92 ? -4.707 7.031 12.953 1 97.69 92 ARG B CA 1
ATOM 2585 C C . ARG B 1 92 ? -3.732 6.375 13.922 1 97.69 92 ARG B C 1
ATOM 2587 O O . ARG B 1 92 ? -3.385 6.957 14.953 1 97.69 92 ARG B O 1
ATOM 2594 N N . THR B 1 93 ? -3.406 5.211 13.617 1 97.56 93 THR B N 1
ATOM 2595 C CA . THR B 1 93 ? -2.287 4.562 14.289 1 97.56 93 THR B CA 1
ATOM 2596 C C . THR B 1 93 ? -1.111 4.383 13.336 1 97.56 93 THR B C 1
ATOM 2598 O O . THR B 1 93 ? -1.305 4.168 12.141 1 97.56 93 THR B O 1
ATOM 2601 N N . MET B 1 94 ? 0.033 4.52 13.891 1 97.75 94 MET B N 1
ATOM 2602 C CA . MET B 1 94 ? 1.297 4.297 13.195 1 97.75 94 MET B CA 1
ATOM 2603 C C . MET B 1 94 ? 2.16 3.287 13.945 1 97.75 94 MET B C 1
ATOM 2605 O O . MET B 1 94 ? 2.424 3.453 15.141 1 97.75 94 MET B O 1
ATOM 2609 N N . SER B 1 95 ? 2.531 2.299 13.289 1 96.88 95 SER B N 1
ATOM 2610 C CA . SER B 1 95 ? 3.463 1.324 13.844 1 96.88 95 SER B CA 1
ATOM 2611 C C . SER B 1 95 ? 4.785 1.323 13.086 1 96.88 95 SER B C 1
ATOM 2613 O O . SER B 1 95 ? 4.824 1.009 11.898 1 96.88 95 SER B O 1
ATOM 2615 N N . LEU B 1 96 ? 5.828 1.66 13.82 1 97.81 96 LEU B N 1
ATOM 2616 C CA . LEU B 1 96 ? 7.16 1.662 13.227 1 97.81 96 LEU B CA 1
ATOM 2617 C C . LEU B 1 96 ? 7.828 0.3 13.383 1 97.81 96 LEU B C 1
ATOM 2619 O O . LEU B 1 96 ? 8.344 -0.022 14.453 1 97.81 96 LEU B O 1
ATOM 2623 N N . GLU B 1 97 ? 7.871 -0.501 12.383 1 92.12 97 GLU B N 1
ATOM 2624 C CA . GLU B 1 97 ? 8.195 -1.924 12.461 1 92.12 97 GLU B CA 1
ATOM 2625 C C . GLU B 1 97 ? 9.617 -2.145 12.945 1 92.12 97 GLU B C 1
ATOM 2627 O O . GLU B 1 97 ? 9.852 -2.912 13.883 1 92.12 97 GLU B O 1
ATOM 2632 N N . GLN B 1 98 ? 10.688 -1.567 12.43 1 92.12 98 GLN B N 1
ATOM 2633 C CA . GLN B 1 98 ? 12.078 -1.792 12.797 1 92.12 98 GLN B CA 1
ATOM 2634 C C . GLN B 1 98 ? 12.453 -0.989 14.039 1 92.12 98 GLN B C 1
ATOM 2636 O O . GLN B 1 98 ? 13.5 -1.231 14.648 1 92.12 98 GLN B O 1
ATOM 2641 N N . ASP B 1 99 ? 11.617 -0.098 14.43 1 95.88 99 ASP B N 1
ATOM 2642 C CA . ASP B 1 99 ? 11.898 0.84 15.508 1 95.88 99 ASP B CA 1
ATOM 2643 C C . ASP B 1 99 ? 11.234 0.395 16.812 1 95.88 99 ASP B C 1
ATOM 2645 O O . ASP B 1 99 ? 11.766 0.63 17.891 1 95.88 99 ASP B O 1
ATOM 2649 N N . GLY B 1 100 ? 10.102 -0.245 16.719 1 96.12 100 GLY B N 1
ATOM 2650 C CA . GLY B 1 100 ? 9.312 -0.623 17.875 1 96.12 100 GLY B CA 1
ATOM 2651 C C . GLY B 1 100 ? 8.398 0.485 18.359 1 96.12 100 GLY B C 1
ATOM 2652 O O . GLY B 1 100 ? 7.59 0.278 19.266 1 96.12 100 GLY B O 1
ATOM 2653 N N . GLY B 1 101 ? 8.461 1.604 17.734 1 98.19 101 GLY B N 1
ATOM 2654 C CA . GLY B 1 101 ? 7.645 2.752 18.109 1 98.19 101 GLY B CA 1
ATOM 2655 C C . GLY B 1 101 ? 6.203 2.629 17.656 1 98.19 101 GLY B C 1
ATOM 2656 O O . GLY B 1 101 ? 5.906 1.949 16.672 1 98.19 101 GLY B O 1
ATOM 2657 N N . PHE B 1 102 ? 5.367 3.27 18.406 1 98.44 102 PHE B N 1
ATOM 2658 C CA . PHE B 1 102 ? 3.939 3.318 18.109 1 98.44 102 PHE B CA 1
ATOM 2659 C C . PHE B 1 102 ? 3.396 4.73 18.312 1 98.44 102 PHE B C 1
ATOM 2661 O O . PHE B 1 102 ? 3.74 5.406 19.281 1 98.44 102 PHE B O 1
ATOM 2668 N N . CYS B 1 103 ? 2.596 5.172 17.344 1 98.44 103 CYS B N 1
ATOM 2669 C CA . CYS B 1 103 ? 1.976 6.488 17.453 1 98.44 103 CYS B CA 1
ATOM 2670 C C . CYS B 1 103 ? 0.466 6.398 17.266 1 98.44 103 CYS B C 1
ATOM 2672 O O . CYS B 1 103 ? -0.023 5.543 16.531 1 98.44 103 CYS B O 1
ATOM 2674 N N . SER B 1 104 ? -0.228 7.234 17.953 1 98.56 104 SER B N 1
ATOM 2675 C CA . SER B 1 104 ? -1.658 7.465 17.781 1 98.56 104 SER B CA 1
ATOM 2676 C C . SER B 1 104 ? -1.954 8.938 17.531 1 98.56 104 SER B C 1
ATOM 2678 O O . SER B 1 104 ? -1.403 9.812 18.219 1 98.56 104 SER B O 1
ATOM 2680 N N . VAL B 1 105 ? -2.738 9.164 16.562 1 98.06 105 VAL B N 1
ATOM 2681 C CA . VAL B 1 105 ? -3.057 10.539 16.188 1 98.06 105 VAL B CA 1
ATOM 2682 C C . VAL B 1 105 ? -4.57 10.695 16.031 1 98.06 105 VAL B C 1
ATOM 2684 O O . VAL B 1 105 ? -5.246 9.805 15.508 1 98.06 105 VAL B O 1
ATOM 2687 N N . VAL B 1 106 ? -5.098 11.758 16.562 1 98 106 VAL B N 1
ATOM 2688 C CA . VAL B 1 106 ? -6.496 12.125 16.375 1 98 106 VAL B CA 1
ATOM 2689 C C . VAL B 1 106 ? -6.586 13.492 15.695 1 98 106 VAL B C 1
ATOM 2691 O O . VAL B 1 106 ? -5.812 14.398 16 1 98 106 VAL B O 1
ATOM 2694 N N . ASN B 1 107 ? -7.512 13.578 14.789 1 97.56 107 ASN B N 1
ATOM 2695 C CA . ASN B 1 107 ? -7.68 14.82 14.047 1 97.56 107 ASN B CA 1
ATOM 2696 C C . ASN B 1 107 ? -9.156 15.188 13.898 1 97.56 107 ASN B C 1
ATOM 2698 O O . ASN B 1 107 ? -10 14.32 13.695 1 97.56 107 ASN B O 1
ATOM 2702 N N . THR B 1 108 ? -9.414 16.5 14.047 1 97.12 108 THR B N 1
ATOM 2703 C CA . THR B 1 108 ? -10.664 17.078 13.578 1 97.12 108 THR B CA 1
ATOM 2704 C C . THR B 1 108 ? -10.398 18.188 12.57 1 97.12 108 THR B C 1
ATOM 2706 O O . THR B 1 108 ? -9.453 18.969 12.727 1 97.12 108 THR B O 1
ATOM 2709 N N . SER B 1 109 ? -11.172 18.203 11.562 1 96.19 109 SER B N 1
ATOM 2710 C CA . SER B 1 109 ? -11.078 19.219 10.516 1 96.19 109 SER B CA 1
ATOM 2711 C C . SER B 1 109 ? -12.438 19.859 10.242 1 96.19 109 SER B C 1
ATOM 2713 O O . SER B 1 109 ? -13.43 19.156 10.047 1 96.19 109 SER B O 1
ATOM 2715 N N . LYS B 1 110 ? -12.406 21.141 10.18 1 96.06 110 LYS B N 1
ATOM 2716 C CA . LYS B 1 110 ? -13.633 21.891 9.922 1 96.06 110 LYS B CA 1
ATOM 2717 C C . LYS B 1 110 ? -13.406 22.984 8.891 1 96.06 110 LYS B C 1
ATOM 2719 O O . LYS B 1 110 ? -12.328 23.578 8.836 1 96.06 110 LYS B O 1
ATOM 2724 N N . LEU B 1 111 ? -14.43 23.188 8.172 1 95.31 111 LEU B N 1
ATOM 2725 C CA . LEU B 1 111 ? -14.438 24.281 7.207 1 95.31 111 LEU B CA 1
ATOM 2726 C C . LEU B 1 111 ? -15.062 25.531 7.809 1 95.31 111 LEU B C 1
ATOM 2728 O O . LEU B 1 111 ? -16.156 25.469 8.383 1 95.31 111 LEU B O 1
ATOM 2732 N N . ASP B 1 112 ? -14.281 26.562 7.684 1 92.38 112 ASP B N 1
ATOM 2733 C CA . ASP B 1 112 ? -14.766 27.875 8.117 1 92.38 112 ASP B CA 1
ATOM 2734 C C . ASP B 1 112 ? -14.609 28.906 7.004 1 92.38 112 ASP B C 1
ATOM 2736 O O . ASP B 1 112 ? -14.086 28.609 5.93 1 92.38 112 ASP B O 1
ATOM 2740 N N . LYS B 1 113 ? -15.039 30.125 7.23 1 90 113 LYS B N 1
ATOM 2741 C CA . LYS B 1 113 ? -15.031 31.188 6.23 1 90 113 LYS B CA 1
ATOM 2742 C C . LYS B 1 113 ? -13.617 31.469 5.727 1 90 113 LYS B C 1
ATOM 2744 O O . LYS B 1 113 ? -13.422 31.859 4.574 1 90 113 LYS B O 1
ATOM 2749 N N . ASP B 1 114 ? -12.703 31.219 6.637 1 91.19 114 ASP B N 1
ATOM 2750 C CA . ASP B 1 114 ? -11.336 31.594 6.262 1 91.19 114 ASP B CA 1
ATOM 2751 C C . ASP B 1 114 ? -10.539 30.359 5.832 1 91.19 114 ASP B C 1
ATOM 2753 O O . ASP B 1 114 ? -9.328 30.438 5.625 1 91.19 114 ASP B O 1
ATOM 2757 N N . GLY B 1 115 ? -11.141 29.266 5.73 1 94.19 115 GLY B N 1
ATOM 2758 C CA . GLY B 1 115 ? -10.453 28.094 5.227 1 94.19 115 GLY B CA 1
ATOM 2759 C C . GLY B 1 115 ? -10.656 26.859 6.086 1 94.19 115 GLY B C 1
ATOM 2760 O O . GLY B 1 115 ? -11.672 26.734 6.777 1 94.19 115 GLY B O 1
ATOM 2761 N N . LEU B 1 116 ? -9.75 25.938 5.945 1 95.38 116 LEU B N 1
ATOM 2762 C CA . LEU B 1 116 ? -9.828 24.688 6.688 1 95.38 116 LEU B CA 1
ATOM 2763 C C . LEU B 1 116 ? -9.023 24.766 7.98 1 95.38 116 LEU B C 1
ATOM 2765 O O . LEU B 1 116 ? -7.875 25.219 7.973 1 95.38 116 LEU B O 1
ATOM 2769 N N . HIS B 1 117 ? -9.664 24.359 9.039 1 96.5 117 HIS B N 1
ATOM 2770 C CA . HIS B 1 117 ? -9.031 24.344 10.352 1 96.5 117 HIS B CA 1
ATOM 2771 C C . HIS B 1 117 ? -8.836 22.906 10.859 1 96.5 117 HIS B C 1
ATOM 2773 O O . HIS B 1 117 ? -9.789 22.141 10.922 1 96.5 117 HIS B O 1
ATOM 2779 N N . TYR B 1 118 ? -7.605 22.594 11.242 1 96.56 118 TYR B N 1
ATOM 2780 C CA . TYR B 1 118 ? -7.25 21.266 11.742 1 96.56 118 TYR B CA 1
ATOM 2781 C C . TYR B 1 118 ? -6.77 21.344 13.188 1 96.56 118 TYR B C 1
ATOM 2783 O O . TYR B 1 118 ? -5.98 22.219 13.539 1 96.56 118 TYR B O 1
ATOM 2791 N N . HIS B 1 119 ? -7.273 20.516 13.938 1 97.44 119 HIS B N 1
ATOM 2792 C CA . HIS B 1 119 ? -6.781 20.281 15.289 1 97.44 119 HIS B CA 1
ATOM 2793 C C . HIS B 1 119 ? -6.363 18.812 15.484 1 97.44 119 HIS B C 1
ATOM 2795 O O . HIS B 1 119 ? -7.152 17.906 15.227 1 97.44 119 HIS B O 1
ATOM 2801 N N . MET B 1 120 ? -5.164 18.672 15.977 1 97.56 120 MET B N 1
ATOM 2802 C CA . MET B 1 120 ? -4.641 17.312 16.062 1 97.56 120 MET B CA 1
ATOM 2803 C C . MET B 1 120 ? -3.965 17.078 17.422 1 97.56 120 MET B C 1
ATOM 2805 O O . MET B 1 120 ? -3.414 18 18 1 97.56 120 MET B O 1
ATOM 2809 N N . THR B 1 121 ? -4.059 15.875 17.828 1 98.38 121 THR B N 1
ATOM 2810 C CA . THR B 1 121 ? -3.279 15.375 18.953 1 98.38 121 THR B CA 1
ATOM 2811 C C . THR B 1 121 ? -2.416 14.188 18.531 1 98.38 121 THR B C 1
ATOM 2813 O O . THR B 1 121 ? -2.893 13.281 17.844 1 98.38 121 THR B O 1
ATOM 2816 N N . PHE B 1 122 ? -1.174 14.195 18.922 1 98.5 122 PHE B N 1
ATOM 2817 C CA . PHE B 1 122 ? -0.2 13.18 18.531 1 98.5 122 PHE B CA 1
ATOM 2818 C C . PHE B 1 122 ? 0.453 12.57 19.766 1 98.5 122 PHE B C 1
ATOM 2820 O O . PHE B 1 122 ? 0.981 13.289 20.625 1 98.5 122 PHE B O 1
ATOM 2827 N N . GLN B 1 123 ? 0.41 11.242 19.828 1 98.81 123 GLN B N 1
ATOM 2828 C CA . GLN B 1 123 ? 1.103 10.531 20.891 1 98.81 123 GLN B CA 1
ATOM 2829 C C . GLN B 1 123 ? 2.012 9.445 20.328 1 98.81 123 GLN B C 1
ATOM 2831 O O . GLN B 1 123 ? 1.545 8.531 19.641 1 98.81 123 GLN B O 1
ATOM 2836 N N . GLY B 1 124 ? 3.283 9.539 20.547 1 98.69 124 GLY B N 1
ATOM 2837 C CA . GLY B 1 124 ? 4.25 8.508 20.203 1 98.69 124 GLY B CA 1
ATOM 2838 C C . GLY B 1 124 ? 4.949 7.918 21.406 1 98.69 124 GLY B C 1
ATOM 2839 O O . GLY B 1 124 ? 5.395 8.648 22.297 1 98.69 124 GLY B O 1
ATOM 2840 N N . ILE B 1 125 ? 4.992 6.641 21.406 1 98.69 125 ILE B N 1
ATOM 2841 C CA . ILE B 1 125 ? 5.613 5.973 22.547 1 98.69 125 ILE B CA 1
ATOM 2842 C C . ILE B 1 125 ? 6.555 4.875 22.047 1 98.69 125 ILE B C 1
ATOM 2844 O O . ILE B 1 125 ? 6.414 4.391 20.922 1 98.69 125 ILE B O 1
ATOM 2848 N N . ASN B 1 126 ? 7.543 4.547 22.828 1 98.38 126 ASN B N 1
ATOM 2849 C CA . ASN B 1 126 ? 8.445 3.412 22.656 1 98.38 126 ASN B CA 1
ATOM 2850 C C . ASN B 1 126 ? 9.273 3.553 21.391 1 98.38 126 ASN B C 1
ATOM 2852 O O . ASN B 1 126 ? 9.586 2.557 20.734 1 98.38 126 ASN B O 1
ATOM 2856 N N . LEU B 1 127 ? 9.469 4.742 20.969 1 98.75 127 LEU B N 1
ATOM 2857 C CA . LEU B 1 127 ? 10.422 4.93 19.891 1 98.75 127 LEU B CA 1
ATOM 2858 C C . LEU B 1 127 ? 11.844 4.613 20.359 1 98.75 127 LEU B C 1
ATOM 2860 O O . LEU B 1 127 ? 12.258 5.039 21.438 1 98.75 127 LEU B O 1
ATOM 2864 N N . ASP B 1 128 ? 12.523 3.906 19.609 1 98.44 128 ASP B N 1
ATOM 2865 C CA . ASP B 1 128 ? 13.883 3.496 19.938 1 98.44 128 ASP B CA 1
ATOM 2866 C C . ASP B 1 128 ? 14.805 4.703 20.062 1 98.44 128 ASP B C 1
ATOM 2868 O O . ASP B 1 128 ? 15.062 5.398 19.078 1 98.44 128 ASP B O 1
ATOM 2872 N N . PRO B 1 129 ? 15.328 4.93 21.266 1 97.88 129 PRO B N 1
ATOM 2873 C CA . PRO B 1 129 ? 16.203 6.09 21.438 1 97.88 129 PRO B CA 1
ATOM 2874 C C . PRO B 1 129 ? 17.438 6.035 20.516 1 97.88 129 PRO B C 1
ATOM 2876 O O . PRO B 1 129 ? 18.047 7.07 20.234 1 97.88 129 PRO B O 1
ATOM 2879 N N . ASN B 1 130 ? 17.719 4.883 20.062 1 97.56 130 ASN B N 1
ATOM 2880 C CA . ASN B 1 130 ? 18.875 4.727 19.172 1 97.56 130 ASN B CA 1
ATOM 2881 C C . ASN B 1 130 ? 18.438 4.535 17.719 1 97.56 130 ASN B C 1
ATOM 2883 O O . ASN B 1 130 ? 19.266 4.285 16.844 1 97.56 130 ASN B O 1
ATOM 2887 N N . GLY B 1 131 ? 17.156 4.656 17.484 1 97.75 131 GLY B N 1
ATOM 2888 C CA . GLY B 1 131 ? 16.625 4.473 16.141 1 97.75 131 GLY B CA 1
ATOM 2889 C C . GLY B 1 131 ? 16.734 5.715 15.273 1 97.75 131 GLY B C 1
ATOM 2890 O O . GLY B 1 131 ? 17.078 6.793 15.773 1 97.75 131 GLY B O 1
ATOM 2891 N N . PRO B 1 132 ? 16.469 5.562 14.039 1 97.81 132 PRO B N 1
ATOM 2892 C CA . PRO B 1 132 ? 16.656 6.66 13.086 1 97.81 132 PRO B CA 1
ATOM 2893 C C . PRO B 1 132 ? 15.758 7.859 13.367 1 97.81 132 PRO B C 1
ATOM 2895 O O . PRO B 1 132 ? 16.125 9 13.062 1 97.81 132 PRO B O 1
ATOM 2898 N N . VAL B 1 133 ? 14.633 7.629 13.914 1 98.44 133 VAL B N 1
ATOM 2899 C CA . VAL B 1 133 ? 13.711 8.727 14.18 1 98.44 133 VAL B CA 1
ATOM 2900 C C . VAL B 1 133 ? 14.25 9.594 15.312 1 98.44 133 VAL B C 1
ATOM 2902 O O . VAL B 1 133 ? 14.391 10.812 15.164 1 98.44 133 VAL B O 1
ATOM 2905 N N . MET B 1 134 ? 14.625 8.969 16.406 1 98.56 134 MET B N 1
ATOM 2906 C CA . MET B 1 134 ? 15.078 9.711 17.578 1 98.56 134 MET B CA 1
ATOM 2907 C C . MET B 1 134 ? 16.469 10.281 17.359 1 98.56 134 MET B C 1
ATOM 2909 O O . MET B 1 134 ? 16.844 11.281 17.984 1 98.56 134 MET B O 1
ATOM 2913 N N . LYS B 1 135 ? 17.203 9.719 16.438 1 98 135 LYS B N 1
ATOM 2914 C CA . LYS B 1 135 ? 18.531 10.227 16.141 1 98 135 LYS B CA 1
ATOM 2915 C C . LYS B 1 135 ? 18.484 11.188 14.953 1 98 135 LYS B C 1
ATOM 2917 O O . LYS B 1 135 ? 19.531 11.609 14.445 1 98 135 LYS B O 1
ATOM 2922 N N . LYS B 1 136 ? 17.344 11.461 14.469 1 97.19 136 LYS B N 1
ATOM 2923 C CA . LYS B 1 136 ? 17.125 12.43 13.391 1 97.19 136 LYS B CA 1
ATOM 2924 C C . LYS B 1 136 ? 17.922 12.055 12.148 1 97.19 136 LYS B C 1
ATOM 2926 O O . LYS B 1 136 ? 18.609 12.906 11.57 1 97.19 136 LYS B O 1
ATOM 2931 N N . MET B 1 137 ? 17.781 10.797 11.789 1 97.44 137 MET B N 1
ATOM 2932 C CA . MET B 1 137 ? 18.531 10.273 10.648 1 97.44 137 MET B CA 1
ATOM 2933 C C . MET B 1 137 ? 17.625 10.094 9.438 1 97.44 137 MET B C 1
ATOM 2935 O O . MET B 1 137 ? 18.047 9.531 8.422 1 97.44 137 MET B O 1
ATOM 2939 N N . THR B 1 138 ? 16.422 10.562 9.516 1 97.06 138 THR B N 1
ATOM 2940 C CA . THR B 1 138 ? 15.461 10.328 8.438 1 97.06 138 THR B CA 1
ATOM 2941 C C . THR B 1 138 ? 15.609 11.375 7.344 1 97.06 138 THR B C 1
ATOM 2943 O O . THR B 1 138 ? 16.062 12.5 7.602 1 97.06 138 THR B O 1
ATOM 2946 N N . MET B 1 139 ? 15.211 10.969 6.094 1 95.81 139 MET B N 1
ATOM 2947 C CA . MET B 1 139 ? 15.445 11.82 4.93 1 95.81 139 MET B CA 1
ATOM 2948 C C . MET B 1 139 ? 14.164 12.023 4.137 1 95.81 139 MET B C 1
ATOM 2950 O O . MET B 1 139 ? 14.211 12.297 2.934 1 95.81 139 MET B O 1
ATOM 2954 N N . GLY B 1 140 ? 13.047 11.781 4.73 1 95.38 140 GLY B N 1
ATOM 2955 C CA . GLY B 1 140 ? 11.789 12.023 4.043 1 95.38 140 GLY B CA 1
ATOM 2956 C C . GLY B 1 140 ? 11.086 10.75 3.611 1 95.38 140 GLY B C 1
ATOM 2957 O O . GLY B 1 140 ? 11.68 9.672 3.643 1 95.38 140 GLY B O 1
ATOM 2958 N N . TRP B 1 141 ? 9.883 10.93 3.201 1 95.5 141 TRP B N 1
ATOM 2959 C CA . TRP B 1 141 ? 9.008 9.812 2.861 1 95.5 141 TRP B CA 1
ATOM 2960 C C . TRP B 1 141 ? 9.023 9.539 1.361 1 95.5 141 TRP B C 1
ATOM 2962 O O . TRP B 1 141 ? 9.078 10.477 0.557 1 95.5 141 TRP B O 1
ATOM 2972 N N . LEU B 1 142 ? 8.922 8.289 0.988 1 93.38 142 LEU B N 1
ATOM 2973 C CA . LEU B 1 142 ? 8.695 7.938 -0.41 1 93.38 142 LEU B CA 1
ATOM 2974 C C . LEU B 1 142 ? 7.234 8.148 -0.793 1 93.38 142 LEU B C 1
ATOM 2976 O O . LEU B 1 142 ? 6.344 8.023 0.047 1 93.38 142 LEU B O 1
ATOM 2980 N N . PRO B 1 143 ? 7.023 8.461 -2.1 1 93 143 PRO B N 1
ATOM 2981 C CA . PRO B 1 143 ? 5.629 8.43 -2.551 1 93 143 PRO B CA 1
ATOM 2982 C C . PRO B 1 143 ? 4.926 7.125 -2.199 1 93 143 PRO B C 1
ATOM 2984 O O . PRO B 1 143 ? 5.551 6.062 -2.197 1 93 143 PRO B O 1
ATOM 2987 N N . SER B 1 144 ? 3.664 7.227 -1.942 1 93.19 144 SER B N 1
ATOM 2988 C CA . SER B 1 144 ? 2.951 6.062 -1.43 1 93.19 144 SER B CA 1
ATOM 2989 C C . SER B 1 144 ? 1.518 6.016 -1.945 1 93.19 144 SER B C 1
ATOM 2991 O O . SER B 1 144 ? 1.014 7.008 -2.477 1 93.19 144 SER B O 1
ATOM 2993 N N . VAL B 1 145 ? 0.898 4.852 -1.785 1 93.5 145 VAL B N 1
ATOM 2994 C CA . VAL B 1 145 ? -0.49 4.656 -2.188 1 93.5 145 VAL B CA 1
ATOM 2995 C C . VAL B 1 145 ? -1.282 4.051 -1.031 1 93.5 145 VAL B C 1
ATOM 2997 O O . VAL B 1 145 ? -0.941 2.975 -0.533 1 93.5 145 VAL B O 1
ATOM 3000 N N . GLU B 1 146 ? -2.297 4.734 -0.659 1 94.38 146 GLU B N 1
ATOM 3001 C CA . GLU B 1 146 ? -3.191 4.285 0.404 1 94.38 146 GLU B CA 1
ATOM 3002 C C . GLU B 1 146 ? -4.375 3.504 -0.163 1 94.38 146 GLU B C 1
ATOM 3004 O O . GLU B 1 146 ? -4.973 3.91 -1.16 1 94.38 146 GLU B O 1
ATOM 3009 N N . THR B 1 147 ? -4.664 2.4 0.501 1 94.06 147 THR B N 1
ATOM 3010 C CA . THR B 1 147 ? -5.898 1.678 0.229 1 94.06 147 THR B CA 1
ATOM 3011 C C . THR B 1 147 ? -7.035 2.205 1.1 1 94.06 147 THR B C 1
ATOM 3013 O O . THR B 1 147 ? -6.898 2.303 2.32 1 94.06 147 THR B O 1
ATOM 3016 N N . ASN B 1 148 ? -8.156 2.514 0.433 1 95.06 148 ASN B N 1
ATOM 3017 C CA . ASN B 1 148 ? -9.328 3.006 1.152 1 95.06 148 ASN B CA 1
ATOM 3018 C C . ASN B 1 148 ? -10.516 2.061 1.004 1 95.06 148 ASN B C 1
ATOM 3020 O O . ASN B 1 148 ? -10.914 1.736 -0.114 1 95.06 148 ASN B O 1
ATOM 3024 N N . ILE B 1 149 ? -11.094 1.711 2.139 1 94.25 149 ILE B N 1
ATOM 3025 C CA . ILE B 1 149 ? -12.156 0.719 2.164 1 94.25 149 ILE B CA 1
ATOM 3026 C C . ILE B 1 149 ? -13.352 1.261 2.953 1 94.25 149 ILE B C 1
ATOM 3028 O O . ILE B 1 149 ? -13.211 1.613 4.125 1 94.25 149 ILE B O 1
ATOM 3032 N N . PRO B 1 150 ? -14.469 1.251 2.334 1 93.62 150 PRO B N 1
ATOM 3033 C CA . PRO B 1 150 ? -15.656 1.634 3.105 1 93.62 150 PRO B CA 1
ATOM 3034 C C . PRO B 1 150 ? -16.094 0.555 4.094 1 93.62 150 PRO B C 1
ATOM 3036 O O . PRO B 1 150 ? -16.078 -0.632 3.76 1 93.62 150 PRO B O 1
ATOM 3039 N N . ARG B 1 151 ? -16.406 0.914 5.258 1 92.94 151 ARG B N 1
ATOM 3040 C CA . ARG B 1 151 ? -16.984 0.077 6.312 1 92.94 151 ARG B CA 1
ATOM 3041 C C . ARG B 1 151 ? -18.156 0.775 6.996 1 92.94 151 ARG B C 1
ATOM 3043 O O . ARG B 1 151 ? -17.953 1.581 7.906 1 92.94 151 ARG B O 1
ATOM 3050 N N . GLY B 1 152 ? -19.359 0.332 6.582 1 90.81 152 GLY B N 1
ATOM 3051 C CA . GLY B 1 152 ? -20.5 1.104 7.059 1 90.81 152 GLY B CA 1
ATOM 3052 C C . GLY B 1 152 ? -20.438 2.564 6.652 1 90.81 152 GLY B C 1
ATOM 3053 O O . GLY B 1 152 ? -20.312 2.881 5.469 1 90.81 152 GLY B O 1
ATOM 3054 N N . ASN B 1 153 ? -20.422 3.424 7.703 1 94.19 153 ASN B N 1
ATOM 3055 C CA . ASN B 1 153 ? -20.391 4.855 7.434 1 94.19 153 ASN B CA 1
ATOM 3056 C C . ASN B 1 153 ? -19 5.445 7.625 1 94.19 153 ASN B C 1
ATOM 3058 O O . ASN B 1 153 ? -18.844 6.664 7.711 1 94.19 153 ASN B O 1
ATOM 3062 N N . THR B 1 154 ? -18.031 4.559 7.703 1 96.75 154 THR B N 1
ATOM 3063 C CA . THR B 1 154 ? -16.656 5.016 7.859 1 96.75 154 THR B CA 1
ATOM 3064 C C . THR B 1 154 ? -15.805 4.594 6.664 1 96.75 154 THR B C 1
ATOM 3066 O O . THR B 1 154 ? -16.203 3.73 5.883 1 96.75 154 THR B O 1
ATOM 3069 N N . LEU B 1 155 ? -14.805 5.293 6.465 1 96.69 155 LEU B N 1
ATOM 3070 C CA . LEU B 1 155 ? -13.766 4.922 5.508 1 96.69 155 LEU B CA 1
ATOM 3071 C C . LEU B 1 155 ? -12.469 4.551 6.219 1 96.69 155 LEU B C 1
ATOM 3073 O O . LEU B 1 155 ? -12.008 5.281 7.098 1 96.69 155 LEU B O 1
ATOM 3077 N N . VAL B 1 156 ? -11.969 3.418 5.84 1 96.06 156 VAL B N 1
ATOM 3078 C CA . VAL B 1 156 ? -10.742 2.949 6.477 1 96.06 156 VAL B CA 1
ATOM 3079 C C . VAL B 1 156 ? -9.578 3.037 5.492 1 96.06 156 VAL B C 1
ATOM 3081 O O . VAL B 1 156 ? -9.656 2.51 4.379 1 96.06 156 VAL B O 1
ATOM 3084 N N . GLY B 1 157 ? -8.594 3.771 5.902 1 95.44 157 GLY B N 1
ATOM 3085 C CA . GLY B 1 157 ? -7.348 3.83 5.152 1 95.44 157 GLY B CA 1
ATOM 3086 C C . GLY B 1 157 ? -6.285 2.885 5.684 1 95.44 157 GLY B C 1
ATOM 3087 O O . GLY B 1 157 ? -6.098 2.77 6.895 1 95.44 157 GLY B O 1
ATOM 3088 N N . ASP B 1 158 ? -5.672 2.18 4.805 1 94.19 158 ASP B N 1
ATOM 3089 C CA . ASP B 1 158 ? -4.605 1.238 5.133 1 94.19 158 ASP B CA 1
ATOM 3090 C C . ASP B 1 158 ? -3.396 1.438 4.219 1 94.19 158 ASP B C 1
ATOM 3092 O O . ASP B 1 158 ? -3.527 1.4 2.992 1 94.19 158 ASP B O 1
ATOM 3096 N N . ILE B 1 159 ? -2.223 1.701 4.875 1 93.81 159 ILE B N 1
ATOM 3097 C CA . ILE B 1 159 ? -1.061 1.958 4.031 1 93.81 159 ILE B CA 1
ATOM 3098 C C . ILE B 1 159 ? 0.217 1.641 4.805 1 93.81 159 ILE B C 1
ATOM 3100 O O . ILE B 1 159 ? 0.273 1.822 6.023 1 93.81 159 ILE B O 1
ATOM 3104 N N . ASN B 1 160 ? 1.184 1.109 4.117 1 92.38 160 ASN B N 1
ATOM 3105 C CA . ASN B 1 160 ? 2.574 1.092 4.559 1 92.38 160 ASN B CA 1
ATOM 3106 C C . ASN B 1 160 ? 3.404 2.148 3.838 1 92.38 160 ASN B C 1
ATOM 3108 O O . ASN B 1 160 ? 3.463 2.168 2.605 1 92.38 160 ASN B O 1
ATOM 3112 N N . MET B 1 161 ? 3.914 2.971 4.617 1 95.19 161 MET B N 1
ATOM 3113 C CA . MET B 1 161 ? 4.805 3.973 4.043 1 95.19 161 MET B CA 1
ATOM 3114 C C . MET B 1 161 ? 6.258 3.678 4.398 1 95.19 161 MET B C 1
ATOM 3116 O O . MET B 1 161 ? 6.535 3.053 5.426 1 95.19 161 MET B O 1
ATOM 3120 N N . LEU B 1 162 ? 7.113 4.133 3.52 1 94.56 162 LEU B N 1
ATOM 3121 C CA . LEU B 1 162 ? 8.547 3.945 3.73 1 94.56 162 LEU B CA 1
ATOM 3122 C C . LEU B 1 162 ? 9.234 5.277 3.992 1 94.56 162 LEU B C 1
ATOM 3124 O O . LEU B 1 162 ? 9.102 6.219 3.207 1 94.56 162 LEU B O 1
ATOM 3128 N N . LEU B 1 163 ? 9.883 5.297 5.074 1 96.5 163 LEU B N 1
ATOM 3129 C CA . LEU B 1 163 ? 10.68 6.453 5.48 1 96.5 163 LEU B CA 1
ATOM 3130 C C . LEU B 1 163 ? 12.156 6.227 5.203 1 96.5 163 LEU B C 1
ATOM 3132 O O . LEU B 1 163 ? 12.75 5.277 5.723 1 96.5 163 LEU B O 1
ATOM 3136 N N . LYS B 1 164 ? 12.742 7.109 4.402 1 95.75 164 LYS B N 1
ATOM 3137 C CA . LYS B 1 164 ? 14.156 6.988 4.059 1 95.75 164 LYS B CA 1
ATOM 3138 C C . LYS B 1 164 ? 15.047 7.332 5.25 1 95.75 164 LYS B C 1
ATOM 3140 O O . LYS B 1 164 ? 14.758 8.273 5.992 1 95.75 164 LYS B O 1
ATOM 3145 N N . VAL B 1 165 ? 16.078 6.578 5.336 1 96.19 165 VAL B N 1
ATOM 3146 C CA . VAL B 1 165 ? 17.094 6.82 6.355 1 96.19 165 VAL B CA 1
ATOM 3147 C C . VAL B 1 165 ? 18.422 7.164 5.688 1 96.19 165 VAL B C 1
ATOM 3149 O O . VAL B 1 165 ? 18.703 6.723 4.57 1 96.19 165 VAL B O 1
ATOM 3152 N N . ASN B 1 166 ? 19.234 7.887 6.34 1 95.81 166 ASN B N 1
ATOM 3153 C CA . ASN B 1 166 ? 20.438 8.43 5.734 1 95.81 166 ASN B CA 1
ATOM 3154 C C . ASN B 1 166 ? 21.469 7.336 5.449 1 95.81 166 ASN B C 1
ATOM 3156 O O . ASN B 1 166 ? 22.406 7.539 4.672 1 95.81 166 ASN B O 1
ATOM 3160 N N . ASP B 1 167 ? 21.344 6.199 6.035 1 93.25 167 ASP B N 1
ATOM 3161 C CA . ASP B 1 167 ? 22.281 5.113 5.754 1 93.25 167 ASP B CA 1
ATOM 3162 C C . ASP B 1 167 ? 21.812 4.289 4.555 1 93.25 167 ASP B C 1
ATOM 3164 O O . ASP B 1 167 ? 22.391 3.242 4.25 1 93.25 167 ASP B O 1
ATOM 3168 N N . GLY B 1 168 ? 20.75 4.742 3.955 1 89.06 168 GLY B N 1
ATOM 3169 C CA . GLY B 1 168 ? 20.266 4.066 2.764 1 89.06 168 GLY B CA 1
ATOM 3170 C C . GLY B 1 168 ? 19.141 3.086 3.049 1 89.06 168 GLY B C 1
ATOM 3171 O O . GLY B 1 168 ? 18.453 2.625 2.129 1 89.06 168 GLY B O 1
ATOM 3172 N N . SER B 1 169 ? 18.891 2.805 4.273 1 91 169 SER B N 1
ATOM 3173 C CA . SER B 1 169 ? 17.812 1.901 4.641 1 91 169 SER B CA 1
ATOM 3174 C C . SER B 1 169 ? 16.469 2.629 4.668 1 91 169 SER B C 1
ATOM 3176 O O . SER B 1 169 ? 16.406 3.816 4.348 1 91 169 SER B O 1
ATOM 3178 N N . PHE B 1 170 ? 15.461 1.812 4.895 1 93.19 170 PHE B N 1
ATOM 3179 C CA . PHE B 1 170 ? 14.117 2.363 5.047 1 93.19 170 PHE B CA 1
ATOM 3180 C C . PHE B 1 170 ? 13.484 1.896 6.355 1 93.19 170 PHE B C 1
ATOM 3182 O O . PHE B 1 170 ? 13.688 0.755 6.773 1 93.19 170 PHE B O 1
ATOM 3189 N N . LEU B 1 171 ? 12.828 2.803 6.926 1 95.69 171 LEU B N 1
ATOM 3190 C CA . LEU B 1 171 ? 11.922 2.439 8.008 1 95.69 171 LEU B CA 1
ATOM 3191 C C . LEU B 1 171 ? 10.5 2.242 7.484 1 95.69 171 LEU B C 1
ATOM 3193 O O . LEU B 1 171 ? 9.93 3.145 6.867 1 95.69 171 LEU B O 1
ATOM 3197 N N . ARG B 1 172 ? 9.984 1.073 7.715 1 94.94 172 ARG B N 1
ATOM 3198 C CA . ARG B 1 172 ? 8.617 0.776 7.312 1 94.94 172 ARG B CA 1
ATOM 3199 C C . ARG B 1 172 ? 7.629 1.167 8.406 1 94.94 172 ARG B C 1
ATOM 3201 O O . ARG B 1 172 ? 7.785 0.768 9.562 1 94.94 172 ARG B O 1
ATOM 3208 N N . VAL B 1 173 ? 6.629 1.924 7.996 1 96.5 173 VAL B N 1
ATOM 3209 C CA . VAL B 1 173 ? 5.633 2.365 8.969 1 96.5 173 VAL B CA 1
ATOM 3210 C C . VAL B 1 173 ? 4.234 2.006 8.477 1 96.5 173 VAL B C 1
ATOM 3212 O O . VAL B 1 173 ? 3.842 2.387 7.371 1 96.5 173 VAL B O 1
ATOM 3215 N N . LYS B 1 174 ? 3.51 1.299 9.32 1 94.38 174 LYS B N 1
ATOM 3216 C CA . LYS B 1 174 ? 2.129 0.93 9.031 1 94.38 174 LYS B CA 1
ATOM 3217 C C . LYS B 1 174 ? 1.157 1.989 9.547 1 94.38 174 LYS B C 1
ATOM 3219 O O . LYS B 1 174 ? 1.174 2.334 10.727 1 94.38 174 LYS B O 1
ATOM 3224 N N . PHE B 1 175 ? 0.334 2.475 8.641 1 96.31 175 PHE B N 1
ATOM 3225 C CA . PHE B 1 175 ? -0.727 3.406 9 1 96.31 175 PHE B CA 1
ATOM 3226 C C . PHE B 1 175 ? -2.096 2.754 8.852 1 96.31 175 PHE B C 1
ATOM 3228 O O . PHE B 1 175 ? -2.383 2.131 7.828 1 96.31 175 PHE B O 1
ATOM 3235 N N . VAL B 1 176 ? -2.855 2.871 9.852 1 95.5 176 VAL B N 1
ATOM 3236 C CA . VAL B 1 176 ? -4.281 2.574 9.758 1 95.5 176 VAL B CA 1
ATOM 3237 C C . VAL B 1 176 ? -5.094 3.777 10.234 1 95.5 176 VAL B C 1
ATOM 3239 O O . VAL B 1 176 ? -4.887 4.273 11.344 1 95.5 176 VAL B O 1
ATOM 3242 N N . THR B 1 177 ? -5.945 4.258 9.375 1 97.12 177 THR B N 1
ATOM 3243 C CA . THR B 1 177 ? -6.734 5.445 9.68 1 97.12 177 THR B CA 1
ATOM 3244 C C . THR B 1 177 ? -8.227 5.156 9.531 1 97.12 177 THR B C 1
ATOM 3246 O O . THR B 1 177 ? -8.641 4.512 8.562 1 97.12 177 THR B O 1
ATOM 3249 N N . VAL B 1 178 ? -8.984 5.586 10.461 1 97.69 178 VAL B N 1
ATOM 3250 C CA . VAL B 1 178 ? -10.438 5.535 10.352 1 97.69 178 VAL B CA 1
ATOM 3251 C C . VAL B 1 178 ? -10.992 6.949 10.188 1 97.69 178 VAL B C 1
ATOM 3253 O O . VAL B 1 178 ? -10.836 7.789 11.078 1 97.69 178 VAL B O 1
ATOM 3256 N N . TYR B 1 179 ? -11.625 7.176 9.117 1 97.88 179 TYR B N 1
ATOM 3257 C CA . TYR B 1 179 ? -12.227 8.469 8.805 1 97.88 179 TYR B CA 1
ATOM 3258 C C . TYR B 1 179 ? -13.719 8.461 9.086 1 97.88 179 TYR B C 1
ATOM 3260 O O . TYR B 1 179 ? -14.414 7.5 8.758 1 97.88 179 TYR B O 1
ATOM 3268 N N . ARG B 1 180 ? -14.164 9.609 9.641 1 97.94 180 ARG B N 1
ATOM 3269 C CA . ARG B 1 180 ? -15.57 9.727 10.008 1 97.94 180 ARG B CA 1
ATOM 3270 C C . ARG B 1 180 ? -16.094 11.125 9.719 1 97.94 180 ARG B C 1
ATOM 3272 O O . ARG B 1 180 ? -15.367 12.109 9.859 1 97.94 180 ARG B O 1
ATOM 3279 N N . PHE B 1 181 ? -17.422 11.109 9.375 1 97.69 181 PHE B N 1
ATOM 3280 C CA . PHE B 1 181 ? -18.141 12.383 9.484 1 97.69 181 PHE B CA 1
ATOM 3281 C C . PHE B 1 181 ? -18.25 12.805 10.938 1 97.69 181 PHE B C 1
ATOM 3283 O O . PHE B 1 181 ? -18.516 11.984 11.82 1 97.69 181 PHE B O 1
ATOM 3290 N N . MET B 1 182 ? -18.016 14.047 11.188 1 97.19 182 MET B N 1
ATOM 3291 C CA . MET B 1 182 ? -18.203 14.531 12.547 1 97.19 182 MET B CA 1
ATOM 3292 C C . MET B 1 182 ? -19.688 14.68 12.867 1 97.19 182 MET B C 1
ATOM 3294 O O . MET B 1 182 ? -20.094 14.641 14.031 1 97.19 182 MET B O 1
ATOM 3298 N N . LYS B 1 183 ? -20.5 14.898 11.875 1 96.5 183 LYS B N 1
ATOM 3299 C CA . LYS B 1 183 ? -21.953 14.906 11.953 1 96.5 183 LYS B CA 1
ATOM 3300 C C . LYS B 1 183 ? -22.547 13.68 11.25 1 96.5 183 LYS B C 1
ATOM 3302 O O . LYS B 1 183 ? -21.844 12.984 10.508 1 96.5 183 LYS B O 1
ATOM 3307 N N . PRO B 1 184 ? -23.797 13.469 11.5 1 94.75 184 PRO B N 1
ATOM 3308 C CA . PRO B 1 184 ? -24.391 12.312 10.836 1 94.75 184 PRO B CA 1
ATOM 3309 C C . PRO B 1 184 ? -24.25 12.359 9.312 1 94.75 184 PRO B C 1
ATOM 3311 O O . PRO B 1 184 ? -24.359 13.438 8.719 1 94.75 184 PRO B O 1
ATOM 3314 N N . VAL B 1 185 ? -23.969 11.203 8.82 1 94 185 VAL B N 1
ATOM 3315 C CA . VAL B 1 185 ? -23.875 11.094 7.367 1 94 185 VAL B CA 1
ATOM 3316 C C . VAL B 1 185 ? -25.203 11.508 6.727 1 94 185 VAL B C 1
ATOM 3318 O O . VAL B 1 185 ? -26.266 11.07 7.156 1 94 185 VAL B O 1
ATOM 3321 N N . PRO B 1 186 ? -25.078 12.32 5.746 1 93.25 186 PRO B N 1
ATOM 3322 C CA . PRO B 1 186 ? -26.328 12.758 5.102 1 93.25 186 PRO B CA 1
ATOM 3323 C C . PRO B 1 186 ? -27.109 11.602 4.496 1 93.25 186 PRO B C 1
ATOM 3325 O O . PRO B 1 186 ? -26.531 10.648 3.988 1 93.25 186 PRO B O 1
ATOM 3328 N N . ALA B 1 187 ? -28.391 11.828 4.492 1 91.69 187 ALA B N 1
ATOM 3329 C CA . ALA B 1 187 ? -29.266 10.828 3.881 1 91.69 187 ALA B CA 1
ATOM 3330 C C . ALA B 1 187 ? -28.953 10.664 2.395 1 91.69 187 ALA B C 1
ATOM 3332 O O . ALA B 1 187 ? -28.797 11.648 1.675 1 91.69 187 ALA B O 1
ATOM 3333 N N . GLY B 1 188 ? -28.797 9.461 1.952 1 92.06 188 GLY B N 1
ATOM 3334 C CA . GLY B 1 188 ? -28.594 9.188 0.54 1 92.06 188 GLY B CA 1
ATOM 3335 C C . GLY B 1 188 ? -27.125 9.211 0.142 1 92.06 188 GLY B C 1
ATOM 3336 O O . GLY B 1 188 ? -26.781 8.906 -1.002 1 92.06 188 GLY B O 1
ATOM 3337 N N . PHE B 1 189 ? -26.344 9.625 1.103 1 94.94 189 PHE B N 1
ATOM 3338 C CA . PHE B 1 189 ? -24.922 9.617 0.785 1 94.94 189 PHE B CA 1
ATOM 3339 C C . PHE B 1 189 ? -24.453 8.219 0.414 1 94.94 189 PHE B C 1
ATOM 3341 O O . PHE B 1 189 ? -24.703 7.258 1.144 1 94.94 189 PHE B O 1
ATOM 3348 N N . LYS B 1 190 ? -23.75 8.172 -0.757 1 94.94 190 LYS B N 1
ATOM 3349 C CA . LYS B 1 190 ? -23.172 6.902 -1.19 1 94.94 190 LYS B CA 1
ATOM 3350 C C . LYS B 1 190 ? -21.688 6.832 -0.877 1 94.94 190 LYS B C 1
ATOM 3352 O O . LYS B 1 190 ? -20.906 7.645 -1.377 1 94.94 190 LYS B O 1
ATOM 3357 N N . MET B 1 191 ? -21.359 5.879 -0.06 1 95.69 191 MET B N 1
ATOM 3358 C CA . MET B 1 191 ? -19.953 5.668 0.242 1 95.69 191 MET B CA 1
ATOM 3359 C C . MET B 1 191 ? -19.172 5.363 -1.027 1 95.69 191 MET B C 1
ATOM 3361 O O . MET B 1 191 ? -19.672 4.695 -1.931 1 95.69 191 MET B O 1
ATOM 3365 N N . PRO B 1 192 ? -17.938 5.918 -1.092 1 94.94 192 PRO B N 1
ATOM 3366 C CA . PRO B 1 192 ? -17.125 5.496 -2.238 1 94.94 192 PRO B CA 1
ATOM 3367 C C . PRO B 1 192 ? -16.781 4.008 -2.203 1 94.94 192 PRO B C 1
ATOM 3369 O O . PRO B 1 192 ? -16.75 3.404 -1.129 1 94.94 192 PRO B O 1
ATOM 3372 N N . PRO B 1 193 ? -16.547 3.463 -3.357 1 91.56 193 PRO B N 1
ATOM 3373 C CA . PRO B 1 193 ? -16.047 2.086 -3.369 1 91.56 193 PRO B CA 1
ATOM 3374 C C . PRO B 1 193 ? -14.602 1.978 -2.92 1 91.56 193 PRO B C 1
ATOM 3376 O O . PRO B 1 193 ? -13.953 2.996 -2.648 1 91.56 193 PRO B O 1
ATOM 3379 N N . HIS B 1 194 ? -14.188 0.749 -2.74 1 92.31 194 HIS B N 1
ATOM 3380 C CA . HIS B 1 194 ? -12.758 0.514 -2.57 1 92.31 194 HIS B CA 1
ATOM 3381 C C . HIS B 1 194 ? -11.945 1.286 -3.604 1 92.31 194 HIS B C 1
ATOM 3383 O O . HIS B 1 194 ? -12.258 1.261 -4.793 1 92.31 194 HIS B O 1
ATOM 3389 N N . HIS B 1 195 ? -10.977 2.068 -3.164 1 93.75 195 HIS B N 1
ATOM 3390 C CA . HIS B 1 195 ? -10.164 2.867 -4.074 1 93.75 195 HIS B CA 1
ATOM 3391 C C . HIS B 1 195 ? -8.805 3.188 -3.465 1 93.75 195 HIS B C 1
ATOM 3393 O O . HIS B 1 195 ? -8.516 2.779 -2.338 1 93.75 195 HIS B O 1
ATOM 3399 N N . PHE B 1 196 ? -8.031 3.84 -4.23 1 93.56 196 PHE B N 1
ATOM 3400 C CA . PHE B 1 196 ? -6.668 4.16 -3.814 1 93.56 196 PHE B CA 1
ATOM 3401 C C . PHE B 1 196 ? -6.441 5.668 -3.814 1 93.56 196 PHE B C 1
ATOM 3403 O O . PHE B 1 196 ? -7.102 6.398 -4.555 1 93.56 196 PHE B O 1
ATOM 3410 N N . ILE B 1 197 ? -5.578 6.059 -2.957 1 94.12 197 ILE B N 1
ATOM 3411 C CA . ILE B 1 197 ? -5.094 7.438 -2.971 1 94.12 197 ILE B CA 1
ATOM 3412 C C . ILE B 1 197 ? -3.566 7.445 -3.023 1 94.12 197 ILE B C 1
ATOM 3414 O O . ILE B 1 197 ? -2.904 6.938 -2.115 1 94.12 197 ILE B O 1
ATOM 3418 N N . ALA B 1 198 ? -3.068 8.047 -4.098 1 92.5 198 ALA B N 1
ATOM 3419 C CA . ALA B 1 198 ? -1.627 8.258 -4.199 1 92.5 198 ALA B CA 1
ATOM 3420 C C . ALA B 1 198 ? -1.231 9.609 -3.602 1 92.5 198 ALA B C 1
ATOM 3422 O O . ALA B 1 198 ? -1.944 10.602 -3.766 1 92.5 198 ALA B O 1
ATOM 3423 N N . PHE B 1 199 ? -0.114 9.594 -2.957 1 92.69 199 PHE B N 1
ATOM 3424 C CA . PHE B 1 199 ? 0.344 10.883 -2.457 1 92.69 199 PHE B CA 1
ATOM 3425 C C . PHE B 1 199 ? 1.867 10.953 -2.453 1 92.69 199 PHE B C 1
ATOM 3427 O O . PHE B 1 199 ? 2.541 9.922 -2.41 1 92.69 199 PHE B O 1
ATOM 3434 N N . LYS B 1 200 ? 2.326 12.148 -2.508 1 93.19 200 LYS B N 1
ATOM 3435 C CA . LYS B 1 200 ? 3.74 12.5 -2.408 1 93.19 200 LYS B CA 1
ATOM 3436 C C . LYS B 1 200 ? 3.953 13.656 -1.438 1 93.19 200 LYS B C 1
ATOM 3438 O O . LYS B 1 200 ? 3.605 14.797 -1.742 1 93.19 200 LYS B O 1
ATOM 3443 N N . LEU B 1 201 ? 4.461 13.312 -0.358 1 94.31 201 LEU B N 1
ATOM 3444 C CA . LEU B 1 201 ? 4.816 14.281 0.671 1 94.31 201 LEU B CA 1
ATOM 3445 C C . LEU B 1 201 ? 6.281 14.68 0.562 1 94.31 201 LEU B C 1
ATOM 3447 O O . LEU B 1 201 ? 7.168 13.828 0.599 1 94.31 201 LEU B O 1
ATOM 3451 N N . THR B 1 202 ? 6.48 15.992 0.401 1 92.94 202 THR B N 1
ATOM 3452 C CA . THR B 1 202 ? 7.84 16.484 0.235 1 92.94 202 THR B CA 1
ATOM 3453 C C . THR B 1 202 ? 8.164 17.547 1.29 1 92.94 202 THR B C 1
ATOM 3455 O O . THR B 1 202 ? 7.406 18.5 1.474 1 92.94 202 THR B O 1
ATOM 3458 N N . ARG B 1 203 ? 9.211 17.281 2.02 1 93.75 203 ARG B N 1
ATOM 3459 C CA . ARG B 1 203 ? 9.797 18.359 2.812 1 93.75 203 ARG B CA 1
ATOM 3460 C C . ARG B 1 203 ? 10.617 19.297 1.934 1 93.75 203 ARG B C 1
ATOM 3462 O O . ARG B 1 203 ? 11.75 18.984 1.575 1 93.75 203 ARG B O 1
ATOM 3469 N N . VAL B 1 204 ? 10.102 20.406 1.69 1 93.75 204 VAL B N 1
ATOM 3470 C CA . VAL B 1 204 ? 10.656 21.328 0.703 1 93.75 204 VAL B CA 1
ATOM 3471 C C . VAL B 1 204 ? 11.859 22.062 1.295 1 93.75 204 VAL B C 1
ATOM 3473 O O . VAL B 1 204 ? 12.898 22.188 0.644 1 93.75 204 VAL B O 1
ATOM 3476 N N . GLU B 1 205 ? 11.656 22.594 2.453 1 95.06 205 GLU B N 1
ATOM 3477 C CA . GLU B 1 205 ? 12.672 23.391 3.139 1 95.06 205 GLU B CA 1
ATOM 3478 C C . GLU B 1 205 ? 12.477 23.344 4.652 1 95.06 205 GLU B C 1
ATOM 3480 O O . GLU B 1 205 ? 11.375 23.078 5.133 1 95.06 205 GLU B O 1
ATOM 3485 N N . ASN B 1 206 ? 13.547 23.453 5.328 1 95.44 206 ASN B N 1
ATOM 3486 C CA . ASN B 1 206 ? 13.5 23.578 6.781 1 95.44 206 ASN B CA 1
ATOM 3487 C C . ASN B 1 206 ? 14.711 24.344 7.312 1 95.44 206 ASN B C 1
ATOM 3489 O O . ASN B 1 206 ? 15.742 24.422 6.645 1 95.44 206 ASN B O 1
ATOM 3493 N N . ASP B 1 207 ? 14.539 24.984 8.438 1 94.88 207 ASP B N 1
ATOM 3494 C CA . ASP B 1 207 ? 15.688 25.578 9.102 1 94.88 207 ASP B CA 1
ATOM 3495 C C . ASP B 1 207 ? 16.578 24.516 9.734 1 94.88 207 ASP B C 1
ATOM 3497 O O . ASP B 1 207 ? 16.281 23.312 9.641 1 94.88 207 ASP B O 1
ATOM 3501 N N . ALA B 1 208 ? 17.672 24.844 10.297 1 91.12 208 ALA B N 1
ATOM 3502 C CA . ALA B 1 208 ? 18.719 23.938 10.742 1 91.12 208 ALA B CA 1
ATOM 3503 C C . ALA B 1 208 ? 18.188 22.938 11.766 1 91.12 208 ALA B C 1
ATOM 3505 O O . ALA B 1 208 ? 18.562 21.766 11.758 1 91.12 208 ALA B O 1
ATOM 3506 N N . ASP B 1 209 ? 17.219 23.359 12.602 1 93 209 ASP B N 1
ATOM 3507 C CA . ASP B 1 209 ? 16.734 22.5 13.68 1 93 209 ASP B CA 1
ATOM 3508 C C . ASP B 1 209 ? 15.328 21.984 13.398 1 93 209 ASP B C 1
ATOM 3510 O O . ASP B 1 209 ? 14.703 21.359 14.25 1 93 209 ASP B O 1
ATOM 3514 N N . CYS B 1 210 ? 14.766 22.312 12.258 1 95.12 210 CYS B N 1
ATOM 3515 C CA . CYS B 1 210 ? 13.422 21.938 11.852 1 95.12 210 CYS B CA 1
ATOM 3516 C C . CYS B 1 210 ? 12.383 22.516 12.805 1 95.12 210 CYS B C 1
ATOM 3518 O O . CYS B 1 210 ? 11.375 21.859 13.102 1 95.12 210 CYS B O 1
ATOM 3520 N N . ASN B 1 211 ? 12.695 23.656 13.289 1 96.81 211 ASN B N 1
ATOM 3521 C CA . ASN B 1 211 ? 11.672 24.391 14.023 1 96.81 211 ASN B CA 1
ATOM 3522 C C . ASN B 1 211 ? 10.648 25.016 13.07 1 96.81 211 ASN B C 1
ATOM 3524 O O . ASN B 1 211 ? 9.516 25.297 13.477 1 96.81 211 ASN B O 1
ATOM 3528 N N . VAL B 1 212 ? 11.148 25.281 11.953 1 97.56 212 VAL B N 1
ATOM 3529 C CA . VAL B 1 212 ? 10.281 25.719 10.859 1 97.56 212 VAL B CA 1
ATOM 3530 C C . VAL B 1 212 ? 10.469 24.797 9.656 1 97.56 212 VAL B C 1
ATOM 3532 O O . VAL B 1 212 ? 11.594 24.562 9.211 1 97.56 212 VAL B O 1
ATOM 3535 N N . VAL B 1 213 ? 9.383 24.266 9.172 1 97.12 213 VAL B N 1
ATOM 3536 C CA . VAL B 1 213 ? 9.445 23.297 8.078 1 97.12 213 VAL B CA 1
ATOM 3537 C C . VAL B 1 213 ? 8.367 23.625 7.047 1 97.12 213 VAL B C 1
ATOM 3539 O O . VAL B 1 213 ? 7.219 23.891 7.406 1 97.12 213 VAL B O 1
ATOM 3542 N N . LEU B 1 214 ? 8.734 23.656 5.793 1 96.94 214 LEU B N 1
ATOM 3543 C CA . LEU B 1 214 ? 7.809 23.781 4.676 1 96.94 214 LEU B CA 1
ATOM 3544 C C . LEU B 1 214 ? 7.559 22.438 4.016 1 96.94 214 LEU B C 1
ATOM 3546 O O . LEU B 1 214 ? 8.492 21.781 3.533 1 96.94 214 LEU B O 1
ATOM 3550 N N . LEU B 1 215 ? 6.285 22.047 4.031 1 96.25 215 LEU B N 1
ATOM 3551 C CA . LEU B 1 215 ? 5.895 20.797 3.398 1 96.25 215 LEU B CA 1
ATOM 3552 C C . LEU B 1 215 ? 5.02 21.047 2.178 1 96.25 215 LEU B C 1
ATOM 3554 O O . LEU B 1 215 ? 4.281 22.031 2.137 1 96.25 215 LEU B O 1
ATOM 3558 N N . HIS B 1 216 ? 5.113 20.203 1.212 1 95.69 216 HIS B N 1
ATOM 3559 C CA . HIS B 1 216 ? 4.285 20.156 0.013 1 95.69 216 HIS B CA 1
ATOM 3560 C C . HIS B 1 216 ? 3.758 18.75 -0.241 1 95.69 216 HIS B C 1
ATOM 3562 O O . HIS B 1 216 ? 4.453 17.766 0.024 1 95.69 216 HIS B O 1
ATOM 3568 N N . GLU B 1 217 ? 2.527 18.672 -0.753 1 94.81 217 GLU B N 1
ATOM 3569 C CA . GLU B 1 217 ? 1.976 17.359 -1.02 1 94.81 217 GLU B CA 1
ATOM 3570 C C . GLU B 1 217 ? 1.077 17.375 -2.252 1 94.81 217 GLU B C 1
ATOM 3572 O O . GLU B 1 217 ? 0.309 18.312 -2.457 1 94.81 217 GLU B O 1
ATOM 3577 N N . TRP B 1 218 ? 1.261 16.391 -3.025 1 95 218 TRP B N 1
ATOM 3578 C CA . TRP B 1 218 ? 0.277 15.984 -4.023 1 95 218 TRP B CA 1
ATOM 3579 C C . TRP B 1 218 ? -0.549 14.797 -3.529 1 95 218 TRP B C 1
ATOM 3581 O O . TRP B 1 218 ? -0.02 13.891 -2.881 1 95 218 TRP B O 1
ATOM 3591 N N . GLY B 1 219 ? -1.831 14.836 -3.811 1 93.75 219 GLY B N 1
ATOM 3592 C CA . GLY B 1 219 ? -2.703 13.703 -3.525 1 93.75 219 GLY B CA 1
ATOM 3593 C C . GLY B 1 219 ? -3.768 13.492 -4.586 1 93.75 219 GLY B C 1
ATOM 3594 O O . GLY B 1 219 ? -4.445 14.438 -4.988 1 93.75 219 GLY B O 1
ATOM 3595 N N . LYS B 1 220 ? -3.908 12.273 -5.023 1 93.69 220 LYS B N 1
ATOM 3596 C CA . LYS B 1 220 ? -4.895 11.945 -6.047 1 93.69 220 LYS B CA 1
ATOM 3597 C C . LYS B 1 220 ? -5.516 10.57 -5.797 1 93.69 220 LYS B C 1
ATOM 3599 O O . LYS B 1 220 ? -4.801 9.594 -5.57 1 93.69 220 LYS B O 1
ATOM 3604 N N . ALA B 1 221 ? -6.84 10.57 -5.855 1 94.06 221 ALA B N 1
ATOM 3605 C CA . ALA B 1 221 ? -7.574 9.312 -5.73 1 94.06 221 ALA B CA 1
ATOM 3606 C C . ALA B 1 221 ? -7.773 8.656 -7.094 1 94.06 221 ALA B C 1
ATOM 3608 O O . ALA B 1 221 ? -7.863 9.344 -8.117 1 94.06 221 ALA B O 1
ATOM 3609 N N . PHE B 1 222 ? -7.781 7.324 -7.086 1 89.62 222 PHE B N 1
ATOM 3610 C CA . PHE B 1 222 ? -8.047 6.598 -8.32 1 89.62 222 PHE B CA 1
ATOM 3611 C C . PHE B 1 222 ? -8.609 5.215 -8.023 1 89.62 222 PHE B C 1
ATOM 3613 O O . PHE B 1 222 ? -8.336 4.641 -6.969 1 89.62 222 PHE B O 1
ATOM 3620 N N . SER B 1 223 ? -9.508 4.84 -8.922 1 84.38 223 SER B N 1
ATOM 3621 C CA . SER B 1 223 ? -9.977 3.461 -8.859 1 84.38 223 SER B CA 1
ATOM 3622 C C . SER B 1 223 ? -8.922 2.492 -9.383 1 84.38 223 SER B C 1
ATOM 3624 O O . SER B 1 223 ? -7.91 2.914 -9.945 1 84.38 223 SER B O 1
ATOM 3626 N N . CYS B 1 224 ? -9.219 1.24 -9.102 1 70.88 224 CYS B N 1
ATOM 3627 C CA . CYS B 1 224 ? -8.305 0.26 -9.672 1 70.88 224 CYS B CA 1
ATOM 3628 C C . CYS B 1 224 ? -8.305 0.337 -11.195 1 70.88 224 CYS B C 1
ATOM 3630 O O . CYS B 1 224 ? -9.359 0.236 -11.828 1 70.88 224 CYS B O 1
ATOM 3632 N N . PHE B 1 225 ? -7.422 0.989 -11.781 1 69.81 225 PHE B N 1
ATOM 3633 C CA . PHE B 1 225 ? -7.336 1.278 -13.211 1 69.81 225 PHE B CA 1
ATOM 3634 C C . PHE B 1 225 ? -7.137 -0.003 -14.008 1 69.81 225 PHE B C 1
ATOM 3636 O O . PHE B 1 225 ? -6.801 0.046 -15.195 1 69.81 225 PHE B O 1
ATOM 3643 N N . LEU B 1 226 ? -7.316 -1.046 -13.352 1 79.38 226 LEU B N 1
ATOM 3644 C CA . LEU B 1 226 ? -7.207 -2.314 -14.07 1 79.38 226 LEU B CA 1
ATOM 3645 C C . LEU B 1 226 ? -8.555 -2.715 -14.664 1 79.38 226 LEU B C 1
ATOM 3647 O O . LEU B 1 226 ? -9.602 -2.408 -14.102 1 79.38 226 LEU B O 1
ATOM 3651 N N . PRO B 1 227 ? -8.523 -3.312 -15.867 1 79.12 227 PRO B N 1
ATOM 3652 C CA . PRO B 1 227 ? -9.781 -3.727 -16.484 1 79.12 227 PRO B CA 1
ATOM 3653 C C . PRO B 1 227 ? -10.609 -4.652 -15.594 1 79.12 227 PRO B C 1
ATOM 3655 O O . PRO B 1 227 ? -10.047 -5.379 -14.766 1 79.12 227 PRO B O 1
ATOM 3658 N N . GLU B 1 228 ? -11.867 -4.566 -15.789 1 76.25 228 GLU B N 1
ATOM 3659 C CA . GLU B 1 228 ? -12.781 -5.379 -14.984 1 76.25 228 GLU B CA 1
ATOM 3660 C C . GLU B 1 228 ? -12.867 -6.801 -15.523 1 76.25 228 GLU B C 1
ATOM 3662 O O . GLU B 1 228 ? -12.945 -7.758 -14.75 1 76.25 228 GLU B O 1
ATOM 3667 N N . ASN B 1 229 ? -12.766 -6.875 -16.812 1 82.25 229 ASN B N 1
ATOM 3668 C CA . ASN B 1 229 ? -13.016 -8.172 -17.438 1 82.25 229 ASN B CA 1
ATOM 3669 C C . ASN B 1 229 ? -11.773 -8.711 -18.141 1 82.25 229 ASN B C 1
ATOM 3671 O O . ASN B 1 229 ? -10.953 -7.938 -18.641 1 82.25 229 ASN B O 1
ATOM 3675 N N . PRO B 1 230 ? -11.695 -10.078 -18.078 1 84.69 230 PRO B N 1
ATOM 3676 C CA . PRO B 1 230 ? -10.609 -10.672 -18.859 1 84.69 230 PRO B CA 1
ATOM 3677 C C . PRO B 1 230 ? -10.773 -10.445 -20.359 1 84.69 230 PRO B C 1
ATOM 3679 O O . PRO B 1 230 ? -11.898 -10.336 -20.859 1 84.69 230 PRO B O 1
ATOM 3682 N N . THR B 1 231 ? -9.648 -10.336 -20.984 1 82.94 231 THR B N 1
ATOM 3683 C CA . THR B 1 231 ? -9.656 -10.281 -22.438 1 82.94 231 THR B CA 1
ATOM 3684 C C . THR B 1 231 ? -9.219 -11.617 -23.031 1 82.94 231 THR B C 1
ATOM 3686 O O . THR B 1 231 ? -9.547 -11.93 -24.172 1 82.94 231 THR B O 1
ATOM 3689 N N . LEU B 1 232 ? -8.5 -12.391 -22.266 1 82.56 232 LEU B N 1
ATOM 3690 C CA . LEU B 1 232 ? -8.109 -13.727 -22.688 1 82.56 232 LEU B CA 1
ATOM 3691 C C . LEU B 1 232 ? -9.266 -14.711 -22.531 1 82.56 232 LEU B C 1
ATOM 3693 O O . LEU B 1 232 ? -10.148 -14.508 -21.703 1 82.56 232 LEU B O 1
ATOM 3697 N N . GLN B 1 233 ? -9.25 -15.656 -23.406 1 82.06 233 GLN B N 1
ATOM 3698 C CA . GLN B 1 233 ? -10.234 -16.719 -23.266 1 82.06 233 GLN B CA 1
ATOM 3699 C C . GLN B 1 233 ? -9.906 -17.609 -22.062 1 82.06 233 GLN B C 1
ATOM 3701 O O . GLN B 1 233 ? -8.844 -18.234 -22.016 1 82.06 233 GLN B O 1
ATOM 3706 N N . LEU B 1 234 ? -10.797 -17.641 -21.156 1 87.5 234 LEU B N 1
ATOM 3707 C CA . LEU B 1 234 ? -10.602 -18.469 -19.969 1 87.5 234 LEU B CA 1
ATOM 3708 C C . LEU B 1 234 ? -11.188 -19.859 -20.172 1 87.5 234 LEU B C 1
ATOM 3710 O O . LEU B 1 234 ? -12.25 -20 -20.781 1 87.5 234 LEU B O 1
ATOM 3714 N N . PRO B 1 235 ? -10.516 -20.766 -19.672 1 82.56 235 PRO B N 1
ATOM 3715 C CA . PRO B 1 235 ? -11.102 -22.109 -19.75 1 82.56 235 PRO B CA 1
ATOM 3716 C C . PRO B 1 235 ? -12.258 -22.312 -18.766 1 82.56 235 PRO B C 1
ATOM 3718 O O . PRO B 1 235 ? -12.391 -21.547 -17.812 1 82.56 235 PRO B O 1
ATOM 3721 N N . LYS B 1 236 ? -13.297 -23.234 -19.156 1 80 236 LYS B N 1
ATOM 3722 C CA . LYS B 1 236 ? -14.328 -23.625 -18.219 1 80 236 LYS B CA 1
ATOM 3723 C C . LYS B 1 236 ? -13.875 -24.812 -17.359 1 80 236 LYS B C 1
ATOM 3725 O O . LYS B 1 236 ? -13.25 -25.75 -17.875 1 80 236 LYS B O 1
ATOM 3730 N N . LEU B 1 237 ? -13.945 -24.625 -15.977 1 78.5 237 LEU B N 1
ATOM 3731 C CA . LEU B 1 237 ? -13.594 -25.766 -15.133 1 78.5 237 LEU B CA 1
ATOM 3732 C C . LEU B 1 237 ? -14.602 -26.891 -15.305 1 78.5 237 LEU B C 1
ATOM 3734 O O . LEU B 1 237 ? -15.812 -26.641 -15.398 1 78.5 237 LEU B O 1
ATOM 3738 N N . LYS B 1 238 ? -14.602 -27.875 -16 1 58.5 238 LYS B N 1
ATOM 3739 C CA . LYS B 1 238 ? -15.531 -29 -16.141 1 58.5 238 LYS B CA 1
ATOM 3740 C C . LYS B 1 238 ? -15.898 -29.578 -14.781 1 58.5 238 LYS B C 1
ATOM 3742 O O . LYS B 1 238 ? -15.078 -29.594 -13.867 1 58.5 238 LYS B O 1
#

Solvent-accessible surface area (backbone atoms only — not comparable to full-atom values): 24271 Å² total; per-residue (Å²): 107,76,84,52,81,48,78,35,36,36,38,34,41,38,39,34,30,47,71,80,49,54,35,31,36,39,32,42,36,38,25,23,32,70,72,7,35,36,40,34,42,34,34,48,76,37,54,61,63,55,76,42,32,65,65,76,52,44,52,62,68,48,74,58,49,54,50,26,35,16,60,50,90,90,46,57,55,64,50,51,51,18,28,41,52,70,6,30,30,36,42,33,40,37,40,31,68,89,45,61,18,39,34,42,36,41,40,41,34,34,65,52,98,78,26,38,40,36,44,36,40,38,42,32,38,60,55,31,76,86,27,51,50,43,60,52,33,59,68,45,52,53,69,39,62,31,40,35,38,60,55,89,86,30,39,35,37,43,33,69,41,43,33,33,31,76,88,72,49,68,43,48,32,40,37,42,32,44,37,36,50,66,37,79,77,60,88,86,66,65,77,40,68,68,31,35,36,38,36,38,60,38,79,73,46,60,50,98,62,56,37,38,36,33,38,35,36,42,26,38,41,44,60,76,84,60,79,90,65,82,86,68,89,72,83,79,84,127,108,78,85,55,81,48,77,36,37,35,39,34,42,37,38,33,30,47,72,80,49,54,37,29,35,40,34,42,36,39,25,23,32,72,71,7,35,36,40,36,42,33,35,49,76,36,54,60,63,56,76,42,33,67,66,76,55,44,50,63,69,49,72,57,51,53,50,27,36,17,60,51,90,92,46,59,54,64,50,51,51,18,28,40,52,70,6,28,29,37,41,35,38,37,39,30,68,88,44,61,18,39,33,42,36,40,39,40,34,34,65,52,97,79,26,38,39,36,42,35,40,39,42,34,40,59,57,31,76,86,27,51,50,42,60,51,34,58,69,45,50,54,69,39,61,32,40,35,39,59,53,89,85,30,39,35,36,43,34,70,40,43,32,32,30,75,86,73,49,68,46,48,32,41,38,42,32,44,37,34,50,66,38,80,77,60,88,85,66,66,76,39,68,67,30,34,35,38,35,38,58,41,77,74,47,59,51,97,63,56,37,38,35,33,38,37,35,42,26,39,42,44,61,76,86,60,78,91,65,82,84,68,89,74,83,80,86,127

InterPro domains:
  IPR009017 Green fluorescent protein [G3DSA:2.40.155.10] (2-233)
  IPR009017 Green fluorescent protein [SSF54511] (3-228)
  IPR011584 Green fluorescent protein-related [PF01353] (8-224)